Protein AF-A0A956KTR1-F1 (afdb_monomer_lite)

Sequence (443 aa):
DELGVARHTLLETFNPSLDALALARARLGLSKSMTEALTGGQGFSTLDSWDGKNAAALTSIALVLETSGHSFEELEVILRASFVGAGLSMSCAAFPDDCDLQLASITGLTDAHLERWHRFVRLQRALGLGVHELDVALRTLAPTPGSLDDAFLQRLGAARVIGERLKLDDLGLYELWSDIDVVTPPEDPQAPSRYASAFLRRALLPDPEASNFALDQGGELSDTALPMTDDSRLSVAKAALGASSGELSLLVEWLSTLGMAADTTTTLAILSAARRRISLARALGISLASLRRLISVTRLDPFHDAASIVDMAGLQRTLDFLDAARLVLDSGFSVEALDYILFHESPDIAGIELDAEASRELLARLDGQLAGLFERYAVAPDPTGARLRDALAEYLPPTSPADPAVDVARLDALMAIIAGTSSADDAAQNGMIATELGAFLTD

Foldseek 3Di:
DVVPDQPLRVCCVPPVPDDLLVSLCSLLVHDPVLQCLLAVHPPRDLCVLQVNDWLVNQFFQVSVCVRNVDDPLRVQLLLPQCLQNPPKDKDADDDPDDGDRRRIGIPPDGRVSSSSSVSLVSSCVSRVDASVLSSLLQCQQPQDRNHRHSQSSSRVSLLVVLCVLLVHDSQLSSLLRDFQFQDQRSSDNPDGGLLCVQQVDCVQPVHSCPAQQHADPVRKGPFWFAACLPPRNVSSLCRSLVHDSVLSVVLLVVVVVVVDNNHGTDISLSSSSSSSLSSNCVSLPHDSVQSVLLCVLLVQDLGHSDPHRDGPVSSVSVVSSSVSSCCCVVVPDRSQLSCCVPVVPDDPDPPSDDDPVVVVVVVVVVVVVVVVVCVLPPPDDPVPCVSVLVVLVVVFDDPCPPDVVVVVVLSVQLSCLVVVNHPDDPVVSVVSCCVRVVVVVPD

Structure (mmCIF, N/CA/C/O backbone):
data_AF-A0A956KTR1-F1
#
_entry.id   AF-A0A956KTR1-F1
#
loop_
_atom_site.group_PDB
_atom_site.id
_atom_site.type_symbol
_atom_site.label_atom_id
_atom_site.label_alt_id
_atom_site.label_comp_id
_atom_site.label_asym_id
_atom_site.label_entity_id
_atom_site.label_seq_id
_atom_site.pdbx_PDB_ins_code
_atom_site.Cartn_x
_atom_site.Cartn_y
_atom_site.Cartn_z
_atom_site.occupancy
_atom_site.B_iso_or_equiv
_atom_site.auth_seq_id
_atom_site.auth_comp_id
_atom_site.auth_asym_id
_atom_site.auth_atom_id
_atom_site.pdbx_PDB_model_num
ATOM 1 N N . ASP A 1 1 ? -21.913 -17.797 -10.104 1.00 50.53 1 ASP A N 1
ATOM 2 C CA . ASP A 1 1 ? -20.727 -18.677 -10.140 1.00 50.53 1 ASP A CA 1
ATOM 3 C C . ASP A 1 1 ? -20.702 -19.696 -11.279 1.00 50.53 1 ASP A C 1
ATOM 5 O O . ASP A 1 1 ? -19.639 -20.223 -11.564 1.00 50.53 1 ASP A O 1
ATOM 9 N N . GLU A 1 2 ? -21.795 -19.918 -12.021 1.00 48.16 2 GLU A N 1
ATOM 10 C CA . GLU A 1 2 ? -21.860 -20.951 -13.081 1.00 48.16 2 GLU A CA 1
ATOM 11 C C . GLU A 1 2 ? -21.016 -20.684 -14.349 1.00 48.16 2 GLU A C 1
ATOM 13 O O . GLU A 1 2 ? -20.840 -21.585 -15.162 1.00 48.16 2 GLU A O 1
ATOM 18 N N . LEU A 1 3 ? -20.466 -19.476 -14.527 1.00 65.56 3 LEU A N 1
ATOM 19 C CA . LEU A 1 3 ? -19.659 -19.100 -15.702 1.00 65.56 3 LEU A CA 1
ATOM 20 C C . LEU A 1 3 ? -18.148 -19.013 -15.418 1.00 65.56 3 LEU A C 1
ATOM 22 O O . LEU A 1 3 ? -17.386 -18.705 -16.327 1.00 65.56 3 LEU A O 1
ATOM 26 N N . GLY A 1 4 ? -17.706 -19.220 -14.170 1.00 75.38 4 GLY A N 1
ATOM 27 C CA . GLY A 1 4 ? -16.292 -19.081 -13.782 1.00 75.38 4 GLY A CA 1
ATOM 28 C C . GLY A 1 4 ? -15.719 -17.656 -13.877 1.00 75.38 4 GLY A C 1
ATOM 29 O O . GLY A 1 4 ? -14.529 -17.464 -13.653 1.00 75.38 4 GLY A O 1
ATOM 30 N N . VAL A 1 5 ? -16.548 -16.656 -14.195 1.00 79.19 5 VAL A N 1
ATOM 31 C CA . VAL A 1 5 ? -16.167 -15.240 -14.295 1.00 79.19 5 VAL A CA 1
ATOM 32 C C . VAL A 1 5 ? -16.901 -14.448 -13.216 1.00 79.19 5 VAL A C 1
ATOM 34 O O . VAL A 1 5 ? -18.121 -14.575 -13.064 1.00 79.19 5 VAL A O 1
ATOM 37 N N . ALA A 1 6 ? -16.166 -13.625 -12.467 1.00 81.81 6 ALA A N 1
ATOM 38 C CA . ALA A 1 6 ? -16.739 -12.792 -11.420 1.00 81.81 6 ALA A CA 1
ATOM 39 C C . ALA A 1 6 ? -17.675 -11.719 -12.004 1.00 81.81 6 ALA A C 1
ATOM 41 O O . ALA A 1 6 ? -17.462 -11.179 -13.092 1.00 81.81 6 ALA A O 1
ATOM 42 N N . ARG A 1 7 ? -18.729 -11.371 -11.255 1.00 83.12 7 ARG A N 1
ATOM 43 C CA . ARG A 1 7 ? -19.746 -10.407 -11.706 1.00 83.12 7 ARG A CA 1
ATOM 44 C C . ARG A 1 7 ? -19.150 -9.042 -12.059 1.00 83.12 7 ARG A C 1
ATOM 46 O O . ARG A 1 7 ? -19.586 -8.438 -13.034 1.00 83.12 7 ARG A O 1
ATOM 53 N N . HIS A 1 8 ? -18.195 -8.549 -11.273 1.00 82.19 8 HIS A N 1
ATOM 54 C CA . HIS A 1 8 ? -17.567 -7.253 -11.530 1.00 82.19 8 HIS A CA 1
ATOM 55 C C . HIS A 1 8 ? -16.786 -7.254 -12.856 1.00 82.19 8 HIS A C 1
ATOM 57 O O . HIS A 1 8 ? -16.893 -6.292 -13.605 1.00 82.19 8 HIS A O 1
ATOM 63 N N . THR A 1 9 ? -16.123 -8.361 -13.209 1.00 82.06 9 THR A N 1
ATOM 64 C CA . THR A 1 9 ? -15.400 -8.514 -14.482 1.00 82.06 9 THR A CA 1
ATOM 65 C C . THR A 1 9 ? -16.342 -8.406 -15.680 1.00 82.06 9 THR A C 1
ATOM 67 O O . THR A 1 9 ? -16.041 -7.726 -16.660 1.00 82.06 9 THR A O 1
ATOM 70 N N . LEU A 1 10 ? -17.522 -9.034 -15.598 1.00 84.44 10 LEU A N 1
ATOM 71 C CA . LEU A 1 10 ? -18.550 -8.911 -16.637 1.00 84.44 10 LEU A CA 1
ATOM 72 C C . LEU A 1 10 ? -19.055 -7.468 -16.751 1.00 84.44 10 LEU A C 1
ATOM 74 O O . LEU A 1 10 ? -19.231 -6.957 -17.853 1.00 84.44 10 LEU A O 1
ATOM 78 N N . LEU A 1 11 ? -19.280 -6.808 -15.616 1.00 85.56 11 LEU A N 1
ATOM 79 C CA . LEU A 1 11 ? -19.754 -5.429 -15.587 1.00 85.56 11 LEU A CA 1
ATOM 80 C C . LEU A 1 11 ? -18.746 -4.455 -16.209 1.00 85.56 11 LEU A C 1
ATOM 82 O O . LEU A 1 11 ? -19.150 -3.627 -17.016 1.00 85.56 11 LEU A O 1
ATOM 86 N N . GLU A 1 12 ? -17.459 -4.591 -15.897 1.00 82.38 12 GLU A N 1
ATOM 87 C CA . GLU A 1 12 ? -16.389 -3.776 -16.487 1.00 82.38 12 GLU A CA 1
ATOM 88 C C . GLU A 1 12 ? -16.256 -4.012 -17.994 1.00 82.38 12 GLU A C 1
ATOM 90 O O . GLU A 1 12 ? -16.127 -3.062 -18.762 1.00 82.38 12 GLU A O 1
ATOM 95 N N . THR A 1 13 ? -16.347 -5.273 -18.428 1.00 84.56 13 THR A N 1
ATOM 96 C CA . THR A 1 13 ? -16.170 -5.644 -19.841 1.00 84.56 13 THR A CA 1
ATOM 97 C C . THR A 1 13 ? -17.330 -5.163 -20.715 1.00 84.56 13 THR A C 1
ATOM 99 O O . THR A 1 13 ? -17.118 -4.681 -21.825 1.00 84.56 13 THR A O 1
ATOM 102 N N . PHE A 1 14 ? -18.571 -5.309 -20.240 1.00 86.25 14 PHE A N 1
ATOM 103 C CA . PHE A 1 14 ? -19.767 -5.049 -21.048 1.00 86.25 14 PHE A CA 1
ATOM 104 C C . PHE A 1 14 ? -20.418 -3.690 -20.782 1.00 86.25 14 PHE A C 1
ATOM 106 O O . PHE A 1 14 ? -21.302 -3.287 -21.538 1.00 86.25 14 PHE A O 1
ATOM 113 N N . ASN A 1 15 ? -20.021 -2.984 -19.721 1.00 83.94 15 ASN A N 1
ATOM 114 C CA . ASN A 1 15 ? -20.575 -1.680 -19.383 1.00 83.94 15 ASN A CA 1
ATOM 115 C C . ASN A 1 15 ? -19.502 -0.727 -18.824 1.00 83.94 15 ASN A C 1
ATOM 117 O O . ASN A 1 15 ? -19.490 -0.435 -17.627 1.00 83.94 15 ASN A O 1
ATOM 121 N N . PRO A 1 16 ? -18.618 -0.192 -19.681 1.00 72.50 16 PRO A N 1
ATOM 122 C CA . PRO A 1 16 ? -17.568 0.730 -19.250 1.00 72.50 16 PRO A CA 1
ATOM 123 C C . PRO A 1 16 ? -18.109 2.064 -18.703 1.00 72.50 16 PRO A C 1
ATOM 125 O O . PRO A 1 16 ? -17.370 2.800 -18.059 1.00 72.50 16 PRO A O 1
ATOM 128 N N . SER A 1 17 ? -19.389 2.386 -18.929 1.00 79.75 17 SER A N 1
ATOM 129 C CA . SER A 1 17 ? -20.066 3.570 -18.380 1.00 79.75 17 SER A CA 1
ATOM 130 C C . SER A 1 17 ? -20.896 3.273 -17.125 1.00 79.75 17 SER A C 1
ATOM 132 O O . SER A 1 17 ? -21.753 4.076 -16.746 1.00 79.75 17 SER A O 1
ATOM 134 N N . LEU A 1 18 ? -20.680 2.120 -16.480 1.00 82.94 18 LEU A N 1
ATOM 135 C CA . LEU A 1 18 ? -21.372 1.773 -15.245 1.00 82.94 18 LEU A CA 1
ATOM 136 C C . LEU A 1 18 ? -21.064 2.789 -14.137 1.00 82.94 18 LEU A C 1
ATOM 138 O O . LEU A 1 18 ? -19.936 3.245 -13.972 1.00 82.94 18 LEU A O 1
ATOM 142 N N . ASP A 1 19 ? -22.082 3.078 -13.330 1.00 88.69 19 ASP A N 1
ATOM 143 C CA . ASP A 1 19 ? -21.934 3.824 -12.087 1.00 88.69 19 ASP A CA 1
ATOM 144 C C . ASP A 1 19 ? -20.843 3.215 -11.178 1.00 88.69 19 ASP A C 1
ATOM 146 O O . ASP A 1 19 ? -20.812 2.003 -10.932 1.00 88.69 19 ASP A O 1
ATOM 150 N N . ALA A 1 20 ? -19.957 4.070 -10.660 1.00 87.94 20 ALA A N 1
ATOM 151 C CA . ALA A 1 20 ? -18.790 3.654 -9.886 1.00 87.94 20 ALA A CA 1
ATOM 152 C C . ALA A 1 20 ? -19.181 2.934 -8.586 1.00 87.94 20 ALA A C 1
ATOM 154 O O . ALA A 1 20 ? -18.545 1.949 -8.203 1.00 87.94 20 ALA A O 1
ATOM 155 N N . LEU A 1 21 ? -20.266 3.366 -7.933 1.00 89.44 21 LEU A N 1
ATOM 156 C CA . LEU A 1 21 ? -20.776 2.710 -6.731 1.00 89.44 21 LEU A CA 1
ATOM 157 C C . LEU A 1 21 ? -21.378 1.336 -7.056 1.00 89.44 21 LEU A C 1
ATOM 159 O O . LEU A 1 21 ? -21.174 0.375 -6.311 1.00 89.44 21 LEU A O 1
ATOM 163 N N . ALA A 1 22 ? -22.071 1.195 -8.189 1.00 90.81 22 ALA A N 1
ATOM 164 C CA . ALA A 1 22 ? -22.556 -0.100 -8.659 1.00 90.81 22 ALA A CA 1
ATOM 165 C C . ALA A 1 22 ? -21.410 -1.088 -8.942 1.00 90.81 22 ALA A C 1
ATOM 167 O O . ALA A 1 22 ? -21.538 -2.270 -8.597 1.00 90.81 22 ALA A O 1
ATOM 168 N N . LEU A 1 23 ? -20.298 -0.614 -9.516 1.00 90.88 23 LEU A N 1
ATOM 169 C CA . LEU A 1 23 ? -19.098 -1.425 -9.723 1.00 90.88 23 LEU A CA 1
ATOM 170 C C . LEU A 1 23 ? -18.458 -1.831 -8.391 1.00 90.88 23 LEU A C 1
ATOM 172 O O . LEU A 1 23 ? -18.210 -3.015 -8.161 1.00 90.88 23 LEU A O 1
ATOM 176 N N . ALA A 1 24 ? -18.259 -0.872 -7.486 1.00 92.75 24 ALA A N 1
ATOM 177 C CA . ALA A 1 24 ? -17.714 -1.107 -6.152 1.00 92.75 24 ALA A CA 1
ATOM 178 C C . ALA A 1 24 ? -18.519 -2.159 -5.387 1.00 92.75 24 ALA A C 1
ATOM 180 O O . ALA A 1 24 ? -17.974 -3.118 -4.847 1.00 92.75 24 ALA A O 1
ATOM 181 N N . ARG A 1 25 ? -19.846 -2.040 -5.431 1.00 93.12 25 ARG A N 1
ATOM 182 C CA . ARG A 1 25 ? -20.766 -2.993 -4.821 1.00 93.12 25 ARG A CA 1
ATOM 183 C C . ARG A 1 25 ? -20.597 -4.406 -5.383 1.00 93.12 25 ARG A C 1
ATOM 185 O O . ARG A 1 25 ? -20.650 -5.371 -4.627 1.00 93.12 25 ARG A O 1
ATOM 192 N N . ALA A 1 26 ? -20.393 -4.538 -6.695 1.00 92.19 26 ALA A N 1
ATOM 193 C CA . ALA A 1 26 ? -20.146 -5.832 -7.325 1.00 92.19 26 ALA A CA 1
ATOM 194 C C . ALA A 1 26 ? -18.776 -6.420 -6.952 1.00 92.19 26 ALA A C 1
ATOM 196 O O . ALA A 1 26 ? -18.698 -7.626 -6.732 1.00 92.19 26 ALA A O 1
ATOM 197 N N . ARG A 1 27 ? -17.730 -5.587 -6.852 1.00 92.81 27 ARG A N 1
ATOM 198 C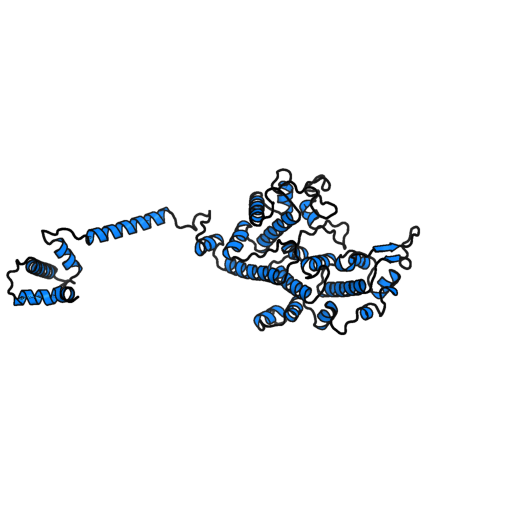 CA . ARG A 1 27 ? -16.391 -5.994 -6.391 1.00 92.81 27 ARG A CA 1
ATOM 199 C C . ARG A 1 27 ? -16.413 -6.459 -4.930 1.00 92.81 27 ARG A C 1
ATOM 201 O O . ARG A 1 27 ? -15.786 -7.451 -4.597 1.00 92.81 27 ARG A O 1
ATOM 208 N N . LEU A 1 28 ? -17.194 -5.792 -4.081 1.00 94.88 28 LEU A N 1
ATOM 209 C CA . LEU A 1 28 ? -17.316 -6.101 -2.651 1.00 94.88 28 LEU A CA 1
ATOM 210 C C . LEU A 1 28 ? -18.368 -7.173 -2.318 1.00 94.88 28 LEU A C 1
ATOM 212 O O . LEU A 1 28 ? -18.549 -7.496 -1.149 1.00 94.88 28 LEU A O 1
ATOM 216 N N . GLY A 1 29 ? -19.107 -7.690 -3.304 1.00 93.69 29 GLY A N 1
ATOM 217 C CA . GLY A 1 29 ? -20.170 -8.675 -3.063 1.00 93.69 29 GLY A CA 1
ATOM 218 C C . GLY A 1 29 ? -21.366 -8.143 -2.257 1.00 93.69 29 GLY A C 1
ATOM 219 O O . GLY A 1 29 ? -22.126 -8.922 -1.688 1.00 93.69 29 GLY A O 1
ATOM 220 N N . LEU A 1 30 ? -21.564 -6.823 -2.203 1.00 94.62 30 LEU A N 1
ATOM 221 C CA . LEU A 1 30 ? -22.608 -6.195 -1.390 1.00 94.62 30 LEU A CA 1
ATOM 222 C C . LEU A 1 30 ? -23.962 -6.149 -2.129 1.00 94.62 30 LEU A C 1
ATOM 224 O O . LEU A 1 30 ? -24.041 -6.029 -3.355 1.00 94.62 30 LEU A O 1
ATOM 228 N N . SER A 1 31 ? -25.070 -6.216 -1.388 1.00 92.06 31 SER A N 1
ATOM 229 C CA . SER A 1 31 ? -26.407 -5.954 -1.941 1.00 92.06 31 SER A CA 1
ATOM 230 C C . SER A 1 31 ? -26.690 -4.448 -1.995 1.00 92.06 31 SER A C 1
ATOM 232 O O . SER A 1 31 ? -26.044 -3.661 -1.305 1.00 92.06 31 SER A O 1
ATOM 234 N N . LYS A 1 32 ? -27.674 -4.020 -2.802 1.00 90.12 32 LYS A N 1
ATOM 235 C CA . LYS A 1 32 ? -28.071 -2.600 -2.864 1.00 90.12 32 LYS A CA 1
ATOM 236 C C . LYS A 1 32 ? -28.492 -2.068 -1.491 1.00 90.12 32 LYS A C 1
ATOM 238 O O . LYS A 1 32 ? -28.001 -1.026 -1.079 1.00 90.12 32 LYS A O 1
ATOM 243 N N . SER A 1 33 ? -29.341 -2.819 -0.790 1.00 89.00 33 SER A N 1
ATOM 244 C CA . SER A 1 33 ? -29.817 -2.454 0.544 1.00 89.00 33 SER A CA 1
ATOM 245 C C . SER A 1 33 ? -28.691 -2.415 1.574 1.00 89.00 33 SER A C 1
ATOM 247 O O . SER A 1 33 ? -28.705 -1.566 2.457 1.00 89.00 33 SER A O 1
ATOM 249 N N . MET A 1 34 ? -27.693 -3.299 1.457 1.00 90.75 34 MET A N 1
ATOM 250 C CA . MET A 1 34 ? -26.522 -3.271 2.330 1.00 90.75 34 MET A CA 1
ATOM 251 C C . MET A 1 34 ? -25.689 -2.011 2.095 1.00 90.75 34 MET A C 1
ATOM 253 O O . MET A 1 34 ? -25.319 -1.354 3.056 1.00 90.75 34 MET A O 1
ATOM 257 N N . THR A 1 35 ? -25.438 -1.637 0.837 1.00 91.75 35 THR A N 1
ATOM 258 C CA . THR A 1 35 ? -24.731 -0.388 0.513 1.00 91.75 35 THR A CA 1
ATOM 259 C C . THR A 1 35 ? -25.462 0.832 1.072 1.00 91.75 35 THR A C 1
ATOM 261 O O . THR A 1 35 ? -24.838 1.643 1.740 1.00 91.75 35 THR A O 1
ATOM 264 N N . GLU A 1 36 ? -26.780 0.925 0.884 1.00 89.12 36 GLU A N 1
ATOM 265 C CA . GLU A 1 36 ? -27.584 2.033 1.422 1.00 89.12 36 GLU A CA 1
ATOM 266 C C . GLU A 1 36 ? -27.527 2.094 2.957 1.00 89.12 36 GLU A C 1
ATOM 268 O O . GLU A 1 36 ? -27.365 3.172 3.524 1.00 89.12 36 GLU A O 1
ATOM 273 N N . ALA A 1 37 ? -27.580 0.945 3.637 1.00 88.12 37 ALA A N 1
ATOM 274 C CA . ALA A 1 37 ? -27.423 0.886 5.090 1.00 88.12 37 ALA A CA 1
ATOM 275 C C . ALA A 1 37 ? -26.022 1.312 5.555 1.00 88.12 37 ALA A C 1
ATOM 277 O O . ALA A 1 37 ? -25.872 1.885 6.630 1.00 88.12 37 ALA A O 1
ATOM 278 N N . LEU A 1 38 ? -24.993 1.014 4.760 1.00 91.19 38 LEU A N 1
ATOM 279 C CA . LEU A 1 38 ? -23.609 1.351 5.068 1.00 91.19 38 LEU A CA 1
ATOM 280 C C . LEU A 1 38 ? -23.291 2.818 4.820 1.00 91.19 38 LEU A C 1
ATOM 282 O O . LEU A 1 38 ? -22.459 3.350 5.540 1.00 91.19 38 LEU A O 1
ATOM 286 N N . THR A 1 39 ? -23.907 3.477 3.841 1.00 88.25 39 THR A N 1
ATOM 287 C CA . THR A 1 39 ? -23.553 4.861 3.480 1.00 88.25 39 THR A CA 1
ATOM 288 C C . THR A 1 39 ? -24.524 5.908 4.020 1.00 88.25 39 THR A C 1
ATOM 290 O O . THR A 1 39 ? -24.298 7.102 3.841 1.00 88.25 39 THR A O 1
ATOM 293 N N . GLY A 1 40 ? -25.542 5.482 4.778 1.00 78.44 40 GLY A N 1
ATOM 294 C CA . GLY A 1 40 ? -26.525 6.376 5.400 1.00 78.44 40 GLY A CA 1
ATOM 295 C C . GLY A 1 40 ? -27.633 6.808 4.436 1.00 78.44 40 GLY A C 1
ATOM 296 O O . GLY A 1 40 ? -28.118 7.936 4.497 1.00 78.44 40 GLY A O 1
ATOM 297 N N . GLY A 1 41 ? -28.016 5.925 3.510 1.00 74.56 41 GLY A N 1
ATOM 298 C CA . GLY A 1 41 ? -29.076 6.164 2.536 1.00 74.56 41 GLY A CA 1
ATOM 299 C C . GLY A 1 41 ? -30.433 6.476 3.180 1.00 74.56 41 GLY A C 1
ATOM 300 O O . GLY A 1 41 ? -30.753 6.029 4.283 1.00 74.56 41 GLY A O 1
ATOM 301 N N . GLN A 1 42 ? -31.257 7.239 2.456 1.00 62.56 42 GLN A N 1
ATOM 302 C CA . GLN A 1 42 ? -32.604 7.637 2.882 1.00 62.56 42 GLN A CA 1
ATOM 303 C C . GLN A 1 42 ? -33.438 6.409 3.294 1.00 62.56 42 GLN A C 1
ATOM 305 O O . GLN A 1 42 ? -33.663 5.511 2.485 1.00 62.56 42 GLN A O 1
ATOM 310 N N . GLY A 1 43 ? -33.912 6.385 4.545 1.00 63.97 43 GLY A N 1
ATOM 311 C CA . GLY A 1 43 ? -34.773 5.321 5.079 1.00 63.97 43 GLY A CA 1
ATOM 312 C C . GLY A 1 43 ? -34.084 4.295 5.983 1.00 63.97 43 GLY A C 1
ATOM 313 O O . GLY A 1 43 ? -34.781 3.460 6.553 1.00 63.97 43 GLY A O 1
ATOM 314 N N . PHE A 1 44 ? -32.762 4.364 6.172 1.00 69.81 44 PHE A N 1
ATOM 315 C CA . PHE A 1 44 ? -32.078 3.586 7.207 1.00 69.81 44 PHE A CA 1
ATOM 316 C C . PHE A 1 44 ? -31.917 4.410 8.483 1.00 69.81 44 PHE A C 1
ATOM 318 O O . PHE A 1 44 ? -31.135 5.355 8.539 1.00 69.81 44 PHE A O 1
ATOM 325 N N . SER A 1 45 ? -32.668 4.035 9.518 1.00 71.44 45 SER A N 1
ATOM 326 C CA . SER A 1 45 ? -32.502 4.570 10.865 1.00 71.44 45 SER A CA 1
ATOM 327 C C . SER A 1 45 ? -31.497 3.715 11.630 1.00 71.44 45 SER A C 1
ATOM 329 O O . SER A 1 45 ? -31.667 2.504 11.788 1.00 71.44 45 SER A O 1
ATOM 331 N N . THR A 1 46 ? -30.440 4.345 12.130 1.00 70.50 46 THR A N 1
ATOM 332 C CA . THR A 1 46 ? -29.481 3.698 13.032 1.00 70.50 46 THR A CA 1
ATOM 333 C C . THR A 1 46 ? -30.148 3.302 14.347 1.00 70.50 46 THR A C 1
ATOM 335 O O . THR A 1 46 ? -29.818 2.249 14.883 1.00 70.50 46 THR A O 1
ATOM 338 N N . LEU A 1 47 ? -31.162 4.050 14.804 1.00 77.19 47 LEU A N 1
ATOM 339 C CA . LEU A 1 47 ? -31.959 3.712 15.991 1.00 77.19 47 LEU A CA 1
ATOM 340 C C . LEU A 1 47 ? -32.653 2.353 15.857 1.00 77.19 47 LEU A C 1
ATOM 342 O O . LEU A 1 47 ? -32.690 1.600 16.825 1.00 77.19 47 LEU A O 1
ATOM 346 N N . ASP A 1 48 ? -33.135 1.988 14.666 1.00 79.31 48 ASP A N 1
ATOM 347 C CA . ASP A 1 48 ? -33.792 0.688 14.448 1.00 79.31 48 ASP A CA 1
ATOM 348 C C . ASP A 1 48 ? -32.822 -0.477 14.674 1.00 79.31 48 ASP A C 1
ATOM 350 O O . ASP A 1 48 ? -33.221 -1.587 15.015 1.00 79.31 48 ASP A O 1
ATOM 354 N N . SER A 1 49 ? -31.524 -0.219 14.509 1.00 81.31 49 SER A N 1
ATOM 355 C CA . SER A 1 49 ? -30.474 -1.209 14.735 1.00 81.31 49 SER A CA 1
ATOM 356 C C . SER A 1 49 ? -30.027 -1.316 16.189 1.00 81.31 49 SER A C 1
ATOM 358 O O . SER A 1 49 ? -29.283 -2.232 16.523 1.00 81.31 49 SER A O 1
ATOM 360 N N . TRP A 1 50 ? -30.502 -0.401 17.029 1.00 89.88 50 TRP A N 1
ATOM 361 C CA . TRP A 1 50 ? -30.297 -0.373 18.471 1.00 89.88 50 TRP A CA 1
ATOM 362 C C . TRP A 1 50 ? -31.629 -0.538 19.216 1.00 89.88 50 TRP A C 1
ATOM 364 O O . TRP A 1 50 ? -31.795 -0.021 20.317 1.00 89.88 50 TRP A O 1
ATOM 374 N N . ASP A 1 51 ? -32.602 -1.241 18.617 1.00 89.19 51 ASP A N 1
ATOM 375 C CA . ASP A 1 51 ? -33.923 -1.503 19.215 1.00 89.19 51 ASP A CA 1
ATOM 376 C C . ASP A 1 51 ? -34.639 -0.209 19.668 1.00 89.19 51 ASP A C 1
ATOM 378 O O . ASP A 1 51 ? -35.222 -0.113 20.747 1.00 89.19 51 ASP A O 1
ATOM 382 N N . GLY A 1 52 ? -34.509 0.851 18.864 1.00 89.25 52 GLY A N 1
ATOM 383 C CA . GLY A 1 52 ? -35.061 2.179 19.139 1.00 89.25 52 GLY A CA 1
ATOM 384 C C . GLY A 1 52 ? -34.329 2.976 20.226 1.00 89.25 52 GLY A C 1
ATOM 385 O O . GLY A 1 52 ? -34.760 4.084 20.550 1.00 89.25 52 GLY A O 1
ATOM 386 N N . LYS A 1 53 ? -33.238 2.451 20.798 1.00 91.31 53 LYS A N 1
ATOM 387 C CA . LYS A 1 53 ? -32.473 3.099 21.871 1.00 91.31 53 LYS A CA 1
ATOM 388 C C . LYS A 1 53 ? -31.417 4.043 21.292 1.00 91.31 53 LYS A C 1
ATOM 390 O O . LYS A 1 53 ? -30.660 3.680 20.397 1.00 91.31 53 LYS A O 1
ATOM 395 N N . ASN A 1 54 ? -31.355 5.257 21.831 1.00 92.56 54 ASN A N 1
ATOM 396 C CA . ASN A 1 54 ? -30.284 6.218 21.562 1.00 92.56 54 ASN A CA 1
ATOM 397 C C . ASN A 1 54 ? -29.161 6.089 22.609 1.00 92.56 54 ASN A C 1
ATOM 399 O O . ASN A 1 54 ? -29.287 5.343 23.582 1.00 92.56 54 ASN A O 1
ATOM 403 N N . ALA A 1 55 ? -28.076 6.846 22.455 1.00 92.19 55 ALA A N 1
ATOM 404 C CA . ALA A 1 55 ? -26.938 6.805 23.373 1.00 92.19 55 ALA A CA 1
ATOM 405 C C . ALA A 1 55 ? -27.321 7.159 24.818 1.00 92.19 55 ALA A C 1
ATOM 407 O O . ALA A 1 55 ? -26.787 6.573 25.753 1.00 92.19 55 ALA A O 1
ATOM 408 N N . ALA A 1 56 ? -28.288 8.061 25.015 1.00 92.25 56 ALA A N 1
ATOM 409 C CA . ALA A 1 56 ? -28.774 8.422 26.347 1.00 92.25 56 ALA A CA 1
ATOM 410 C C . ALA A 1 56 ? -29.560 7.288 27.032 1.00 92.25 56 ALA A C 1
ATOM 412 O O . ALA A 1 56 ? -29.603 7.231 28.259 1.00 92.25 56 ALA A O 1
ATOM 413 N N . ALA A 1 57 ? -30.182 6.398 26.255 1.00 92.56 57 ALA A N 1
ATOM 414 C CA . ALA A 1 57 ? -30.872 5.220 26.765 1.00 92.56 57 ALA A CA 1
ATOM 415 C C . ALA A 1 57 ? -29.903 4.071 27.091 1.00 92.56 57 ALA A C 1
ATOM 417 O O . ALA A 1 57 ? -30.215 3.260 27.955 1.00 92.56 57 ALA A O 1
ATOM 418 N N . LEU A 1 58 ? -28.735 4.013 26.443 1.00 92.44 58 LEU A N 1
ATOM 419 C CA . LEU A 1 58 ? -27.693 2.999 26.645 1.00 92.44 58 LEU A CA 1
ATOM 420 C C . LEU A 1 58 ? -26.752 3.368 27.806 1.00 92.44 58 LEU A C 1
ATOM 422 O O . LEU A 1 58 ? -25.566 3.630 27.619 1.00 92.44 58 LEU A O 1
ATOM 426 N N . THR A 1 59 ? -27.297 3.414 29.022 1.00 89.56 59 THR A N 1
ATOM 427 C CA . THR A 1 59 ? -26.593 3.940 30.205 1.00 89.56 59 THR A CA 1
ATOM 428 C C . THR A 1 59 ? -25.556 2.995 30.815 1.00 89.56 59 THR A C 1
ATOM 430 O O . THR A 1 59 ? -24.667 3.467 31.523 1.00 89.56 59 THR A O 1
ATOM 433 N N . SER A 1 60 ? -25.647 1.687 30.553 1.00 92.19 60 SER A N 1
ATOM 434 C CA . SER A 1 60 ? -24.732 0.672 31.086 1.00 92.19 60 SER A CA 1
ATOM 435 C C . SER A 1 60 ? -24.169 -0.236 29.995 1.00 92.19 60 SER A C 1
ATOM 437 O O . SER A 1 60 ? -24.785 -0.433 28.944 1.00 92.19 60 SER A O 1
ATOM 439 N N . ILE A 1 61 ? -23.007 -0.836 30.261 1.00 92.62 61 ILE A N 1
ATOM 440 C CA . ILE A 1 61 ? -22.397 -1.831 29.372 1.00 92.62 61 ILE A CA 1
ATOM 441 C C . ILE A 1 61 ? -23.328 -3.031 29.192 1.00 92.62 61 ILE A C 1
ATOM 443 O O . ILE A 1 61 ? -23.491 -3.500 28.070 1.00 92.62 61 ILE A O 1
ATOM 447 N N . ALA A 1 62 ? -23.993 -3.492 30.253 1.00 92.69 62 ALA A N 1
ATOM 448 C CA . ALA A 1 62 ? -24.949 -4.592 30.150 1.00 92.69 62 ALA A CA 1
ATOM 449 C C . ALA A 1 62 ? -26.050 -4.319 29.109 1.00 92.69 62 ALA A C 1
ATOM 451 O O . ALA A 1 62 ? -26.349 -5.189 28.293 1.00 92.69 62 ALA A O 1
ATOM 452 N N . LEU A 1 63 ? -26.594 -3.098 29.078 1.00 93.44 63 LEU A N 1
ATOM 453 C CA . LEU A 1 63 ? -27.628 -2.724 28.116 1.00 93.44 63 LEU A CA 1
ATOM 454 C C . LEU A 1 63 ? -27.084 -2.595 26.685 1.00 93.44 63 LEU A C 1
ATOM 456 O O . LEU A 1 63 ? -27.783 -2.935 25.728 1.00 93.44 63 LEU A O 1
ATOM 460 N N . VAL A 1 64 ? -25.838 -2.135 26.528 1.00 93.25 64 VAL A N 1
ATOM 461 C CA . VAL A 1 64 ? -25.142 -2.114 25.229 1.00 93.25 64 VAL A CA 1
ATOM 462 C C . VAL A 1 64 ? -24.965 -3.534 24.694 1.00 93.25 64 VAL A C 1
ATOM 464 O O . VAL A 1 64 ? -25.276 -3.782 23.529 1.00 93.25 64 VAL A O 1
ATOM 467 N N . LEU A 1 65 ? -24.512 -4.473 25.527 1.00 93.75 65 LEU A N 1
ATOM 468 C CA . LEU A 1 65 ? -24.326 -5.875 25.141 1.00 93.75 65 LEU A CA 1
ATOM 469 C C . LEU A 1 65 ? -25.659 -6.548 24.800 1.00 93.75 65 LEU A C 1
ATOM 471 O O . LEU A 1 65 ? -25.773 -7.172 23.749 1.00 93.75 65 LEU A O 1
ATOM 475 N N . GLU A 1 66 ? -26.688 -6.357 25.630 1.00 93.69 66 GLU A N 1
ATOM 476 C CA . GLU A 1 66 ? -28.032 -6.893 25.383 1.00 93.69 66 GLU A CA 1
ATOM 477 C C . GLU A 1 66 ? -28.619 -6.367 24.067 1.00 93.69 66 GLU A C 1
ATOM 479 O O . GLU A 1 66 ? -29.168 -7.131 23.276 1.00 93.69 66 GLU A O 1
ATOM 484 N N . THR A 1 67 ? -28.468 -5.066 23.805 1.00 92.75 67 THR A N 1
ATOM 485 C CA . THR A 1 67 ? -29.047 -4.427 22.616 1.00 92.75 67 THR A CA 1
ATOM 486 C C . THR A 1 67 ? -28.265 -4.753 21.341 1.00 92.75 67 THR A C 1
ATOM 488 O O . THR A 1 67 ? -28.864 -4.940 20.285 1.00 92.75 67 THR A O 1
ATOM 491 N N . SER A 1 68 ? -26.933 -4.825 21.415 1.00 90.56 68 SER A N 1
ATOM 492 C CA . SER A 1 68 ? -26.080 -5.099 20.248 1.00 90.56 68 SER A CA 1
ATOM 493 C C . SER A 1 68 ? -25.915 -6.588 19.935 1.00 90.56 68 SER A C 1
ATOM 495 O O . SER A 1 68 ? -25.578 -6.946 18.804 1.00 90.56 68 SER A O 1
ATOM 497 N N . GLY A 1 69 ? -26.141 -7.457 20.925 1.00 91.12 69 GLY A N 1
ATOM 498 C CA . GLY A 1 69 ? -25.894 -8.893 20.832 1.00 91.12 69 GLY A CA 1
ATOM 499 C C . GLY A 1 69 ? -24.410 -9.276 20.829 1.00 91.12 69 GLY A C 1
ATOM 500 O O . GLY A 1 69 ? -24.092 -10.400 20.447 1.00 91.12 69 GLY A O 1
ATOM 501 N N . HIS A 1 70 ? -23.513 -8.360 21.208 1.00 92.50 70 HIS A N 1
ATOM 502 C CA . HIS A 1 70 ? -22.077 -8.622 21.311 1.00 92.50 70 HIS A CA 1
ATOM 503 C C . HIS A 1 70 ? -21.691 -9.253 22.649 1.00 92.50 70 HIS A C 1
ATOM 505 O O . HIS A 1 70 ? -22.363 -9.059 23.665 1.00 92.50 70 HIS A O 1
ATOM 511 N N . SER A 1 71 ? -20.572 -9.979 22.663 1.00 93.00 71 SER A N 1
ATOM 512 C CA . SER A 1 71 ? -19.903 -10.343 23.916 1.00 93.00 71 SER A CA 1
ATOM 513 C C . SER A 1 71 ? -19.130 -9.149 24.495 1.00 93.00 71 SER A C 1
ATOM 515 O O . SER A 1 71 ? -18.852 -8.168 23.803 1.00 93.00 71 SER A O 1
ATOM 517 N N . PHE A 1 72 ? -18.756 -9.225 25.776 1.00 90.88 72 PHE A N 1
ATOM 518 C CA . PHE A 1 72 ? -17.907 -8.200 26.393 1.00 90.88 72 PHE A CA 1
ATOM 519 C C . PHE A 1 72 ? -16.531 -8.107 25.712 1.00 90.88 72 PHE A C 1
ATOM 521 O O . PHE A 1 72 ? -16.037 -7.011 25.471 1.00 90.88 72 PHE A O 1
ATOM 528 N N . GLU A 1 73 ? -15.950 -9.245 25.328 1.00 90.38 73 GLU A N 1
ATOM 529 C CA . GLU A 1 73 ? -14.679 -9.302 24.596 1.00 90.38 73 GLU A CA 1
ATOM 530 C C . GLU A 1 73 ? -14.798 -8.633 23.217 1.00 90.38 73 GLU A C 1
ATOM 532 O O . GLU A 1 73 ? -13.954 -7.822 22.845 1.00 90.38 73 GLU A O 1
ATOM 537 N N . GLU A 1 74 ? -15.881 -8.897 22.477 1.00 92.75 74 GLU A N 1
ATOM 538 C CA . GLU A 1 74 ? -16.143 -8.241 21.190 1.00 92.75 74 GLU A CA 1
ATOM 539 C C . GLU A 1 74 ? -16.323 -6.726 21.343 1.00 92.75 74 GLU A C 1
ATOM 541 O O . GLU A 1 74 ? -15.798 -5.958 20.536 1.00 92.75 74 GLU A O 1
ATOM 546 N N . LEU A 1 75 ? -17.039 -6.289 22.386 1.00 93.56 75 LEU A N 1
ATOM 547 C CA . LEU A 1 75 ? -17.210 -4.875 22.723 1.00 93.56 75 LEU A CA 1
ATOM 548 C C . LEU A 1 75 ? -15.852 -4.205 22.961 1.00 93.56 75 LEU A C 1
ATOM 550 O O . LEU A 1 75 ? -15.611 -3.136 22.401 1.00 93.56 75 LEU A O 1
ATOM 554 N N . GLU A 1 76 ? -14.962 -4.820 23.744 1.00 91.31 76 GLU A N 1
ATOM 555 C CA . GLU A 1 76 ? -13.622 -4.275 23.981 1.00 91.31 76 GLU A CA 1
ATOM 556 C C . GLU A 1 76 ? -12.818 -4.137 22.686 1.00 91.31 76 GLU A C 1
ATOM 558 O O . GLU A 1 76 ? -12.206 -3.096 22.447 1.00 91.31 76 GLU A O 1
ATOM 563 N N . VAL A 1 77 ? -12.831 -5.167 21.836 1.00 94.00 77 VAL A N 1
ATOM 564 C CA . VAL A 1 77 ? -12.112 -5.158 20.555 1.00 94.00 77 VAL A CA 1
ATOM 565 C C . VAL A 1 77 ? -12.648 -4.054 19.641 1.00 94.00 77 VAL A C 1
ATOM 567 O O . VAL A 1 77 ? -11.870 -3.266 19.104 1.00 94.00 77 VAL A O 1
ATOM 570 N N . ILE A 1 78 ? -13.971 -3.946 19.495 1.00 94.75 78 ILE A N 1
ATOM 571 C CA . ILE A 1 78 ? -14.604 -2.924 18.649 1.00 94.75 78 ILE A CA 1
ATOM 572 C C . ILE A 1 78 ? -14.316 -1.514 19.183 1.00 94.75 78 ILE A C 1
ATOM 574 O O . ILE A 1 78 ? -14.016 -0.614 18.401 1.00 94.75 78 ILE A O 1
ATOM 578 N N . LEU A 1 79 ? -14.352 -1.311 20.503 1.00 93.62 79 LEU A N 1
ATOM 579 C CA . LEU A 1 79 ? -14.033 -0.022 21.125 1.00 93.62 79 LEU A CA 1
ATOM 580 C C . LEU A 1 79 ? -12.556 0.374 21.007 1.00 93.62 79 LEU A C 1
ATOM 582 O O . LEU A 1 79 ? -12.237 1.546 21.179 1.00 93.62 79 LEU A O 1
ATOM 586 N N . ARG A 1 80 ? -11.646 -0.559 20.712 1.00 92.44 80 ARG A N 1
ATOM 587 C CA . ARG A 1 80 ? -10.241 -0.235 20.419 1.00 92.44 80 ARG A CA 1
ATOM 588 C C . ARG A 1 80 ? -10.023 0.195 18.965 1.00 92.44 80 ARG A C 1
ATOM 590 O O . ARG A 1 80 ? -9.016 0.841 18.688 1.00 92.44 80 ARG A O 1
ATOM 597 N N . ALA A 1 81 ? -10.950 -0.103 18.050 1.00 93.50 81 ALA A N 1
ATOM 598 C CA . ALA A 1 81 ? -10.875 0.388 16.676 1.00 93.50 81 ALA A CA 1
ATOM 599 C C . ALA A 1 81 ? -11.044 1.910 16.643 1.00 93.50 81 ALA A C 1
ATOM 601 O O . ALA A 1 81 ? -12.033 2.446 17.143 1.00 93.50 81 ALA A O 1
ATOM 602 N N . SER A 1 82 ? -10.117 2.615 15.999 1.00 91.69 82 SER A N 1
ATOM 603 C CA . SER A 1 82 ? -10.117 4.077 15.916 1.00 91.69 82 SER A CA 1
ATOM 604 C C . SER A 1 82 ? -11.413 4.638 15.317 1.00 91.69 82 SER A C 1
ATOM 606 O O . SER A 1 82 ? -11.925 5.653 15.787 1.00 91.69 82 SER A O 1
ATOM 608 N N . PHE A 1 83 ? -11.995 3.954 14.327 1.00 93.50 83 PHE A N 1
ATOM 609 C CA . PHE A 1 83 ? -13.233 4.372 13.675 1.00 93.50 83 PHE A CA 1
ATOM 610 C C . PHE A 1 83 ? -14.429 4.428 14.633 1.00 93.50 83 PHE A C 1
ATOM 612 O O . PHE A 1 83 ? -15.239 5.356 14.558 1.00 93.50 83 PHE A O 1
ATOM 619 N N . VAL A 1 84 ? -14.549 3.441 15.526 1.00 93.69 84 VAL A N 1
ATOM 620 C CA . VAL A 1 84 ? -15.687 3.317 16.448 1.00 93.69 84 VAL A CA 1
ATOM 621 C C . VAL A 1 84 ? -15.381 3.965 17.793 1.00 93.69 84 VAL A C 1
ATOM 623 O O . VAL A 1 84 ? -16.220 4.680 18.329 1.00 93.69 84 VAL A O 1
ATOM 626 N N . GLY A 1 85 ? -14.190 3.720 18.330 1.00 92.19 85 GLY A N 1
ATOM 627 C CA . GLY A 1 85 ? -13.800 4.009 19.703 1.00 92.19 85 GLY A CA 1
ATOM 628 C C . GLY A 1 85 ? -13.154 5.362 19.960 1.00 92.19 85 GLY A C 1
ATOM 629 O O . GLY A 1 85 ? -12.932 5.705 21.118 1.00 92.19 85 GLY A O 1
ATOM 630 N N . ALA A 1 86 ? -12.825 6.144 18.926 1.00 91.88 86 ALA A N 1
ATOM 631 C CA . ALA A 1 86 ? -12.136 7.419 19.123 1.00 91.88 86 ALA A CA 1
ATOM 632 C C . ALA A 1 86 ? -12.914 8.354 20.067 1.00 91.88 86 ALA A C 1
ATOM 634 O O . ALA A 1 86 ? -14.013 8.804 19.748 1.00 91.88 86 ALA A O 1
ATOM 635 N N . GLY A 1 87 ? -12.304 8.677 21.213 1.00 91.19 87 GLY A N 1
ATOM 636 C CA . GLY A 1 87 ? -12.898 9.525 22.251 1.00 91.19 87 GLY A CA 1
ATOM 637 C C . GLY A 1 87 ? -13.805 8.792 23.246 1.00 91.19 87 GLY A C 1
ATOM 638 O O . GLY A 1 87 ? -14.342 9.440 24.144 1.00 91.19 87 GLY A O 1
ATOM 639 N N . LEU A 1 88 ? -13.959 7.471 23.120 1.00 92.25 88 LEU A N 1
ATOM 640 C CA . LEU A 1 88 ? -14.681 6.636 24.073 1.00 92.25 88 LEU A CA 1
ATOM 641 C C . LEU A 1 88 ? -13.736 6.085 25.139 1.00 92.25 88 LEU A C 1
ATOM 643 O O . LEU A 1 88 ? -12.582 5.752 24.872 1.00 92.25 88 LEU A O 1
ATOM 647 N N . SER A 1 89 ? -14.245 5.948 26.359 1.00 89.56 89 SER A N 1
ATOM 648 C CA . SER A 1 89 ? -13.552 5.226 27.422 1.00 89.56 89 SER A CA 1
ATOM 649 C C . SER A 1 89 ? -14.534 4.416 28.254 1.00 89.56 89 SER A C 1
ATOM 651 O O . SER A 1 89 ? -15.634 4.865 28.579 1.00 89.56 89 SER A O 1
ATOM 653 N N . MET A 1 90 ? -14.141 3.194 28.598 1.00 87.56 90 MET A N 1
ATOM 654 C CA . MET A 1 90 ? -14.907 2.374 29.527 1.00 87.56 90 MET A CA 1
ATOM 655 C C . MET A 1 90 ? -14.589 2.803 30.954 1.00 87.56 90 MET A C 1
ATOM 657 O O . MET A 1 90 ? -13.430 2.839 31.364 1.00 87.56 90 MET A O 1
ATOM 661 N N . SER A 1 91 ? -15.630 3.122 31.714 1.00 82.19 91 SER A N 1
ATOM 662 C CA . SER A 1 91 ? -15.530 3.480 33.123 1.00 82.19 91 SER A CA 1
ATOM 663 C C . SER A 1 91 ? -16.323 2.483 33.951 1.00 82.19 91 SER A C 1
ATOM 665 O O . SER A 1 91 ? -17.524 2.318 33.744 1.00 82.19 91 SER A O 1
ATOM 667 N N . CYS A 1 92 ? -15.663 1.858 34.919 1.00 75.12 92 CYS A N 1
ATOM 668 C CA . CYS A 1 92 ? -16.340 1.121 35.978 1.00 75.12 92 CYS A CA 1
ATOM 669 C C . CYS A 1 92 ? -16.465 2.048 37.186 1.00 75.12 92 CYS A C 1
ATOM 671 O O . CYS A 1 92 ? -15.469 2.639 37.612 1.00 75.12 92 CYS A O 1
ATOM 673 N N . ALA A 1 93 ? -17.672 2.205 37.734 1.00 63.00 93 ALA A N 1
ATOM 674 C CA . ALA A 1 93 ? -17.814 2.853 39.032 1.00 63.00 93 ALA A CA 1
ATOM 675 C C . ALA A 1 93 ? -16.997 2.052 40.064 1.00 63.00 93 ALA A C 1
ATOM 677 O O . ALA A 1 93 ? -17.109 0.831 40.126 1.00 63.00 93 ALA A O 1
ATOM 678 N N . ALA A 1 94 ? -16.130 2.729 40.820 1.00 54.81 94 ALA A N 1
ATOM 679 C CA . ALA A 1 94 ? -15.167 2.090 41.713 1.00 54.81 94 ALA A CA 1
ATOM 680 C C . ALA A 1 94 ? -15.847 1.143 42.721 1.00 54.81 94 ALA A C 1
ATOM 682 O O . ALA A 1 94 ? -16.552 1.608 43.615 1.00 54.81 94 ALA A O 1
ATOM 683 N N . PHE A 1 95 ? -15.581 -0.161 42.609 1.00 54.34 95 PHE A N 1
ATOM 684 C CA . PHE A 1 95 ? -15.902 -1.174 43.616 1.00 54.34 95 PHE A CA 1
ATOM 685 C C . PHE A 1 95 ? -14.793 -2.235 43.698 1.00 54.34 95 PHE A C 1
ATOM 687 O O . PHE A 1 95 ? -14.047 -2.406 42.731 1.00 54.34 95 PHE A O 1
ATOM 694 N N . PRO A 1 96 ? -14.632 -2.894 44.864 1.00 55.25 96 PRO A N 1
ATOM 695 C CA . PRO A 1 96 ? -13.576 -3.864 45.083 1.00 55.25 96 PRO A CA 1
ATOM 696 C C . PRO A 1 96 ? -13.957 -5.198 44.424 1.00 55.25 96 PRO A C 1
ATOM 698 O O . PRO A 1 96 ? -15.043 -5.724 44.641 1.00 55.25 96 PRO A O 1
ATOM 701 N N . ASP A 1 97 ? -13.031 -5.718 43.632 1.00 56.97 97 ASP A N 1
ATOM 702 C CA . ASP A 1 97 ? -12.885 -7.117 43.218 1.00 56.97 97 ASP A CA 1
ATOM 703 C C . ASP A 1 97 ? -13.848 -7.737 42.182 1.00 56.97 97 ASP A C 1
ATOM 705 O O . ASP A 1 97 ? -13.435 -8.720 41.578 1.00 56.97 97 ASP A O 1
ATOM 709 N N . ASP A 1 98 ? -15.006 -7.151 41.839 1.00 60.38 98 ASP A N 1
ATOM 710 C CA . ASP A 1 98 ? -15.862 -7.654 40.740 1.00 60.38 98 ASP A CA 1
ATOM 711 C C . ASP A 1 98 ? -16.372 -6.529 39.811 1.00 60.38 98 ASP A C 1
ATOM 713 O O . ASP A 1 98 ? -16.959 -5.539 40.252 1.00 60.38 98 ASP A O 1
ATOM 717 N N . CYS A 1 99 ? -16.166 -6.674 38.495 1.00 69.06 99 CYS A N 1
ATOM 718 C CA . CYS A 1 99 ? -16.667 -5.735 37.484 1.00 69.06 99 CYS A CA 1
ATOM 719 C C . CYS A 1 99 ? -18.162 -5.988 37.207 1.00 69.06 99 CYS A C 1
ATOM 721 O O . CYS A 1 99 ? -18.516 -6.858 36.411 1.00 69.06 99 CYS A O 1
ATOM 723 N N . ASP A 1 100 ? -19.051 -5.234 37.863 1.00 84.25 100 ASP A N 1
ATOM 724 C CA . ASP A 1 100 ? -20.491 -5.265 37.575 1.00 84.25 100 ASP A CA 1
ATOM 725 C C . ASP A 1 100 ? -20.819 -4.450 36.309 1.00 84.25 100 ASP A C 1
ATOM 727 O O . ASP A 1 100 ? -20.800 -3.215 36.307 1.00 84.25 100 ASP A O 1
ATOM 731 N N . LEU A 1 101 ? -21.173 -5.147 35.223 1.00 86.19 101 LEU A N 1
ATOM 732 C CA . LEU A 1 101 ? -21.516 -4.543 33.929 1.00 86.19 101 LEU A CA 1
ATOM 733 C C . LEU A 1 101 ? -22.781 -3.668 33.965 1.00 86.19 101 LEU A C 1
ATOM 735 O O . LEU A 1 101 ? -22.988 -2.872 33.047 1.00 86.19 101 LEU A O 1
ATOM 739 N N . GLN A 1 102 ? -23.623 -3.790 34.998 1.00 87.31 102 GLN A N 1
ATOM 740 C CA . GLN A 1 102 ? -24.767 -2.894 35.214 1.00 87.31 102 GLN A CA 1
ATOM 741 C C . GLN A 1 102 ? -24.331 -1.517 35.727 1.00 87.31 102 GLN A C 1
ATOM 743 O O . GLN A 1 102 ? -25.039 -0.531 35.522 1.00 87.31 102 GLN A O 1
ATOM 748 N N . LEU A 1 103 ? -23.167 -1.446 36.377 1.00 85.00 103 LEU A N 1
ATOM 749 C CA . LEU A 1 103 ? -22.584 -0.225 36.937 1.00 85.00 103 LEU A CA 1
ATOM 750 C C . LEU A 1 103 ? -21.459 0.352 36.066 1.00 85.00 103 LEU A C 1
ATOM 752 O O . LEU A 1 103 ? -21.008 1.474 36.306 1.00 85.00 103 LEU A O 1
ATOM 756 N N . ALA A 1 104 ? -20.997 -0.401 35.069 1.00 88.81 104 ALA A N 1
ATOM 757 C CA . ALA A 1 104 ? -20.034 0.063 34.083 1.00 88.81 104 ALA A CA 1
ATOM 758 C C . ALA A 1 104 ? -20.728 0.814 32.938 1.00 88.81 104 ALA A C 1
ATOM 760 O O . ALA A 1 104 ? -21.816 0.439 32.501 1.00 88.81 104 ALA A O 1
ATOM 761 N N . SER A 1 105 ? -20.078 1.852 32.414 1.00 91.06 105 SER A N 1
ATOM 762 C CA . SER A 1 105 ? -20.598 2.700 31.336 1.00 91.06 105 SER A CA 1
ATOM 763 C C . SER A 1 105 ? -19.521 3.045 30.308 1.00 91.06 105 SER A C 1
ATOM 765 O O . SER A 1 105 ? -18.324 2.997 30.597 1.00 91.06 105 SER A O 1
ATOM 767 N N . ILE A 1 106 ? -19.951 3.447 29.110 1.00 93.12 106 ILE A N 1
ATOM 768 C CA . ILE A 1 106 ? -19.070 3.983 28.067 1.00 93.12 106 ILE A CA 1
ATOM 769 C C . ILE A 1 106 ? -19.153 5.509 28.115 1.00 93.12 106 ILE A C 1
ATOM 771 O O . ILE A 1 106 ? -20.145 6.114 27.708 1.00 93.12 106 ILE A O 1
ATOM 775 N N . THR A 1 107 ? -18.107 6.143 28.630 1.00 92.69 107 THR A N 1
ATOM 776 C CA . THR A 1 107 ? -17.996 7.601 28.661 1.00 92.69 107 THR A CA 1
ATOM 777 C C . THR A 1 107 ? -17.771 8.131 27.244 1.00 92.69 107 THR A C 1
ATOM 779 O O . THR A 1 107 ? -16.982 7.574 26.485 1.00 92.69 107 THR A O 1
ATOM 782 N N . GLY A 1 108 ? -18.466 9.216 26.887 1.00 92.81 108 GLY A N 1
ATOM 783 C CA . GLY A 1 108 ? -18.352 9.858 25.571 1.00 92.81 108 GLY A CA 1
ATOM 784 C C . GLY A 1 108 ? -19.236 9.251 24.476 1.00 92.81 108 GLY A C 1
ATOM 785 O O . GLY A 1 108 ? -19.201 9.732 23.344 1.00 92.81 108 GLY A O 1
ATOM 786 N N . LEU A 1 109 ? -20.047 8.234 24.793 1.00 94.12 109 LEU A N 1
ATOM 787 C CA . LEU A 1 109 ? -20.947 7.599 23.831 1.00 94.12 109 LEU A CA 1
ATOM 788 C C . LEU A 1 109 ? -21.980 8.601 23.291 1.00 94.12 109 LEU A C 1
ATOM 790 O O . LEU A 1 109 ? -22.651 9.303 24.045 1.00 94.12 109 LEU A O 1
ATOM 794 N N . THR A 1 110 ? -22.127 8.649 21.968 1.00 93.38 110 THR A N 1
ATOM 795 C CA . THR A 1 110 ? -23.111 9.496 21.273 1.00 93.38 110 THR A CA 1
ATOM 796 C C . THR A 1 110 ? -23.810 8.702 20.175 1.00 93.38 110 THR A C 1
ATOM 798 O O . THR A 1 110 ? -23.320 7.654 19.757 1.00 93.38 110 THR A O 1
ATOM 801 N N . ASP A 1 111 ? -24.920 9.219 19.648 1.00 91.38 111 ASP A N 1
ATOM 802 C CA . ASP A 1 111 ? -25.645 8.567 18.547 1.00 91.38 111 ASP A CA 1
ATOM 803 C C . ASP A 1 111 ? -24.769 8.393 17.292 1.00 91.38 111 ASP A C 1
ATOM 805 O O . ASP A 1 111 ? -24.878 7.392 16.588 1.00 91.38 111 ASP A O 1
ATOM 809 N N . ALA A 1 112 ? -23.820 9.307 17.060 1.00 90.12 112 ALA A N 1
ATOM 810 C CA . ALA A 1 112 ? -22.842 9.179 15.979 1.00 90.12 112 ALA A CA 1
ATOM 811 C C . ALA A 1 112 ? -21.878 7.995 16.191 1.00 90.12 112 ALA A C 1
ATOM 813 O O . ALA A 1 112 ? -21.462 7.352 15.227 1.00 90.12 112 ALA A O 1
ATOM 814 N N . HIS A 1 113 ? -21.528 7.667 17.440 1.00 91.88 113 HIS A N 1
ATOM 815 C CA . HIS A 1 113 ? -20.757 6.456 17.739 1.00 91.88 113 HIS A CA 1
ATOM 816 C C . HIS A 1 113 ? -21.575 5.195 17.456 1.00 91.88 113 HIS A C 1
ATOM 818 O O . HIS A 1 113 ? -21.058 4.273 16.833 1.00 91.88 113 HIS A O 1
ATOM 824 N N . LEU A 1 114 ? -22.851 5.175 17.849 1.00 92.56 114 LEU A N 1
ATOM 825 C CA . LEU A 1 114 ? -23.763 4.055 17.589 1.00 92.56 114 LEU A CA 1
ATOM 826 C C . LEU A 1 114 ? -23.978 3.814 16.090 1.00 92.56 114 LEU A C 1
ATOM 828 O O . LEU A 1 114 ? -24.037 2.666 15.642 1.00 92.56 114 LEU A O 1
ATOM 832 N N . GLU A 1 115 ? -24.054 4.889 15.306 1.00 90.25 115 GLU A N 1
ATOM 833 C CA . GLU A 1 115 ? -24.094 4.823 13.847 1.00 90.25 115 GLU A CA 1
ATOM 834 C C . GLU A 1 115 ? -22.809 4.219 13.267 1.00 90.25 115 GLU A C 1
ATOM 836 O O . GLU A 1 115 ? -22.873 3.272 12.477 1.00 90.25 115 GLU A O 1
ATOM 841 N N . ARG A 1 116 ? -21.638 4.737 13.667 1.00 91.94 116 ARG A N 1
ATOM 842 C CA . ARG A 1 116 ? -20.342 4.219 13.203 1.00 91.94 116 ARG A CA 1
ATOM 843 C C . ARG A 1 116 ? -20.170 2.751 13.568 1.00 91.94 116 ARG A C 1
ATOM 845 O O . ARG A 1 116 ? -19.859 1.954 12.688 1.00 91.94 116 ARG A O 1
ATOM 852 N N . TRP A 1 117 ? -20.442 2.383 14.819 1.00 93.12 117 TRP A N 1
ATOM 853 C CA . TRP A 1 117 ? -20.382 1.002 15.300 1.00 93.12 117 TRP A CA 1
ATOM 854 C C . TRP A 1 117 ? -21.156 0.066 14.379 1.00 93.12 117 TRP A C 1
ATOM 856 O O . TRP A 1 117 ? -20.630 -0.927 13.878 1.00 93.12 117 TRP A O 1
ATOM 866 N N . HIS A 1 118 ? -22.425 0.384 14.142 1.00 90.94 118 HIS A N 1
ATOM 867 C CA . HIS A 1 118 ? -23.307 -0.477 13.375 1.00 90.94 118 HIS A CA 1
ATOM 868 C C . HIS A 1 118 ? -22.841 -0.655 11.929 1.00 90.94 118 HIS A C 1
ATOM 870 O O . HIS A 1 118 ? -22.776 -1.784 11.434 1.00 90.94 118 HIS A O 1
ATOM 876 N N . ARG A 1 119 ? -22.476 0.445 11.263 1.00 93.38 119 ARG A N 1
ATOM 877 C CA . ARG A 1 119 ? -21.981 0.424 9.880 1.00 93.38 119 ARG A CA 1
ATOM 878 C C . ARG A 1 119 ? -20.665 -0.352 9.785 1.00 93.38 119 ARG A C 1
ATOM 880 O O . ARG A 1 119 ? -20.503 -1.164 8.876 1.00 93.38 119 ARG A O 1
ATOM 887 N N . PHE A 1 120 ? -19.776 -0.167 10.760 1.00 94.88 120 PHE A N 1
ATOM 888 C CA . PHE A 1 120 ? -18.510 -0.885 10.869 1.00 94.88 120 PHE A CA 1
ATOM 889 C C . PHE A 1 120 ? -18.725 -2.397 10.985 1.00 94.88 120 PHE A C 1
ATOM 891 O O . PHE A 1 120 ? -18.257 -3.144 10.130 1.00 94.88 120 PHE A O 1
ATOM 898 N N . VAL A 1 121 ? -19.513 -2.852 11.965 1.00 93.75 121 VAL A N 1
ATOM 899 C CA . VAL A 1 121 ? -19.783 -4.285 12.189 1.00 93.75 121 VAL A CA 1
ATOM 900 C C . VAL A 1 121 ? -20.512 -4.918 11.001 1.00 93.75 121 VAL A C 1
ATOM 902 O O . VAL A 1 121 ? -20.251 -6.067 10.641 1.00 93.75 121 VAL A O 1
ATOM 905 N N . ARG A 1 122 ? -21.418 -4.187 10.342 1.00 93.44 122 ARG A N 1
ATOM 906 C CA . ARG A 1 122 ? -22.079 -4.682 9.125 1.00 93.44 122 ARG A CA 1
ATOM 907 C C . ARG A 1 122 ? -21.099 -4.909 7.990 1.00 93.44 122 ARG A C 1
ATOM 909 O O . ARG A 1 122 ? -21.167 -5.956 7.347 1.00 93.44 122 ARG A O 1
ATOM 916 N N . LEU A 1 123 ? -20.217 -3.946 7.738 1.00 96.06 123 LEU A N 1
ATOM 917 C CA . LEU A 1 123 ? -19.215 -4.077 6.690 1.00 96.06 123 LEU A CA 1
ATOM 918 C C . LEU A 1 123 ? -18.228 -5.195 7.023 1.00 96.06 123 LEU A C 1
ATOM 920 O O . LEU A 1 123 ? -17.971 -6.046 6.178 1.00 96.06 123 LEU A O 1
ATOM 924 N N . GLN A 1 124 ? -17.758 -5.240 8.269 1.00 95.75 124 GLN A N 1
ATOM 925 C CA . GLN A 1 124 ? -16.893 -6.293 8.789 1.00 95.75 124 GLN A CA 1
ATOM 926 C C . GLN A 1 124 ? -17.480 -7.681 8.496 1.00 95.75 124 GLN A C 1
ATOM 928 O O . GLN A 1 124 ? -16.845 -8.494 7.830 1.00 95.75 124 GLN A O 1
ATOM 933 N N . ARG A 1 125 ? -18.730 -7.930 8.911 1.00 93.94 125 ARG A N 1
ATOM 934 C CA . ARG A 1 125 ? -19.421 -9.213 8.695 1.00 93.94 125 ARG A CA 1
ATOM 935 C C . ARG A 1 125 ? -19.641 -9.530 7.218 1.00 93.94 125 ARG A C 1
ATOM 937 O O . ARG A 1 125 ? -19.554 -10.690 6.833 1.00 93.94 125 ARG A O 1
ATOM 944 N N . ALA A 1 126 ? -19.936 -8.524 6.395 1.00 95.38 126 ALA A N 1
ATOM 945 C CA . ALA A 1 126 ? -20.137 -8.722 4.962 1.00 95.38 126 ALA A CA 1
ATOM 946 C C . ALA A 1 126 ? -18.848 -9.098 4.226 1.00 95.38 126 ALA A C 1
ATOM 948 O O . ALA A 1 126 ? -18.901 -9.837 3.246 1.00 95.38 126 ALA A O 1
ATOM 949 N N . LEU A 1 127 ? -17.709 -8.574 4.681 1.00 94.94 127 LEU A N 1
ATOM 950 C CA . LEU A 1 127 ? -16.415 -8.760 4.032 1.00 94.94 127 LEU A CA 1
ATOM 951 C C . LEU A 1 127 ? -15.547 -9.842 4.680 1.00 94.94 127 LEU A C 1
ATOM 953 O O . LEU A 1 127 ? -14.529 -10.194 4.090 1.00 94.94 127 LEU A O 1
ATOM 957 N N . GLY A 1 128 ? -15.924 -10.332 5.864 1.00 94.00 128 GLY A N 1
ATOM 958 C CA . GLY A 1 128 ? -15.154 -11.306 6.638 1.00 94.00 128 GLY A CA 1
ATOM 959 C C . GLY A 1 128 ? -13.843 -10.760 7.211 1.00 94.00 128 GLY A C 1
ATOM 960 O O . GLY A 1 128 ? -12.960 -11.551 7.515 1.00 94.00 128 GLY A O 1
ATOM 961 N N . LEU A 1 129 ? -13.708 -9.435 7.327 1.00 94.25 129 LEU A N 1
ATOM 962 C CA . LEU A 1 129 ? -12.491 -8.777 7.813 1.00 94.25 129 LEU A CA 1
ATOM 963 C C . LEU A 1 129 ? -12.387 -8.806 9.343 1.00 94.25 129 LEU A C 1
ATOM 965 O O . LEU A 1 129 ? -13.400 -8.733 10.045 1.00 94.25 129 LEU A O 1
ATOM 969 N N . GLY A 1 130 ? -11.158 -8.823 9.858 1.00 94.19 130 GLY A N 1
ATOM 970 C CA . GLY A 1 130 ? -10.867 -8.493 11.252 1.00 94.19 130 GLY A CA 1
ATOM 971 C C . GLY A 1 130 ? -11.231 -7.043 11.593 1.00 94.19 130 GLY A C 1
ATOM 972 O O . GLY A 1 130 ? -11.382 -6.192 10.709 1.00 94.19 130 GLY A O 1
ATOM 973 N N . VAL A 1 131 ? -11.372 -6.745 12.887 1.00 95.12 131 VAL A N 1
ATOM 974 C CA . VAL A 1 131 ? -11.636 -5.376 13.358 1.00 95.12 131 VAL A CA 1
ATOM 975 C C . VAL A 1 131 ? -10.436 -4.492 13.028 1.00 95.12 131 VAL A C 1
ATOM 977 O O . VAL A 1 131 ? -10.608 -3.410 12.469 1.00 95.12 131 VAL A O 1
ATOM 980 N N . HIS A 1 132 ? -9.224 -4.984 13.283 1.00 94.88 132 HIS A N 1
ATOM 981 C CA . HIS A 1 132 ? -7.988 -4.278 12.954 1.00 94.88 132 HIS A CA 1
ATOM 982 C C . HIS A 1 132 ? -7.870 -3.945 11.468 1.00 94.88 132 HIS A C 1
ATOM 984 O O . HIS A 1 132 ? -7.585 -2.813 11.086 1.00 94.88 132 HIS A O 1
ATOM 990 N N . GLU A 1 133 ? -8.130 -4.934 10.616 1.00 95.56 133 GLU A N 1
ATOM 991 C CA . GLU A 1 133 ? -7.964 -4.825 9.166 1.00 95.56 133 GLU A CA 1
ATOM 992 C C . GLU A 1 133 ? -8.923 -3.800 8.569 1.00 95.56 133 GLU A C 1
ATOM 994 O O . GLU A 1 133 ? -8.520 -2.976 7.746 1.00 95.56 133 GLU A O 1
ATOM 999 N N . LEU A 1 134 ? -10.186 -3.810 9.008 1.00 96.44 134 LEU A N 1
ATOM 1000 C CA . LEU A 1 134 ? -11.163 -2.827 8.558 1.00 96.44 134 LEU A CA 1
ATOM 1001 C C . LEU A 1 134 ? -10.829 -1.418 9.069 1.00 96.44 134 LEU A C 1
ATOM 1003 O O . LEU A 1 134 ? -11.003 -0.442 8.339 1.00 96.44 134 LEU A O 1
ATOM 1007 N N . ASP A 1 135 ? -10.327 -1.298 10.296 1.00 95.19 135 ASP A N 1
ATOM 1008 C CA . ASP A 1 135 ? -9.918 -0.016 10.869 1.00 95.19 135 ASP A CA 1
ATOM 1009 C C . ASP A 1 135 ? -8.700 0.576 10.126 1.00 95.19 135 ASP A C 1
ATOM 1011 O O . ASP A 1 135 ? -8.692 1.763 9.788 1.00 95.19 135 ASP A O 1
ATOM 1015 N N . VAL A 1 136 ? -7.718 -0.256 9.756 1.00 93.94 136 VAL A N 1
ATOM 1016 C CA . VAL A 1 136 ? -6.596 0.125 8.873 1.00 93.94 136 VAL A CA 1
ATOM 1017 C C . VAL A 1 136 ? -7.099 0.535 7.486 1.00 93.94 136 VAL A C 1
ATOM 1019 O O . VAL A 1 136 ? -6.672 1.568 6.960 1.00 93.94 136 VAL A O 1
ATOM 1022 N N . ALA A 1 137 ? -8.037 -0.218 6.901 1.00 95.75 137 ALA A N 1
ATOM 1023 C CA . ALA A 1 137 ? -8.630 0.110 5.605 1.00 95.75 137 ALA A CA 1
ATOM 1024 C C . ALA A 1 137 ? -9.296 1.494 5.625 1.00 95.75 137 ALA A C 1
ATOM 1026 O O . ALA A 1 137 ? -9.096 2.300 4.716 1.00 95.75 137 ALA A O 1
ATOM 1027 N N . LEU A 1 138 ? -10.057 1.795 6.682 1.00 95.31 138 LEU A N 1
ATOM 1028 C CA . LEU A 1 138 ? -10.723 3.084 6.869 1.00 95.31 138 LEU A CA 1
ATOM 1029 C C . LEU A 1 138 ? -9.718 4.227 7.034 1.00 95.31 138 LEU A C 1
ATOM 1031 O O . LEU A 1 138 ? -9.889 5.263 6.397 1.00 95.31 138 LEU A O 1
ATOM 1035 N N . ARG A 1 139 ? -8.641 4.048 7.811 1.00 91.81 139 ARG A N 1
ATOM 1036 C CA . ARG A 1 139 ? -7.570 5.060 7.911 1.00 91.81 139 ARG A CA 1
ATOM 1037 C C . ARG A 1 139 ? -6.869 5.319 6.576 1.00 91.81 139 ARG A C 1
ATOM 1039 O O . ARG A 1 139 ? -6.487 6.452 6.304 1.00 91.81 139 ARG A O 1
ATOM 1046 N N . THR A 1 140 ? -6.717 4.281 5.759 1.00 92.81 140 THR A N 1
ATOM 1047 C CA . THR A 1 140 ? -5.942 4.339 4.511 1.00 92.81 140 THR A CA 1
ATOM 1048 C C . THR A 1 140 ? -6.750 4.881 3.335 1.00 92.81 140 THR A C 1
ATOM 1050 O O . THR A 1 140 ? -6.213 5.600 2.497 1.00 92.81 140 THR A O 1
ATOM 1053 N N . LEU A 1 141 ? -8.036 4.529 3.248 1.00 94.94 141 LEU A N 1
ATOM 1054 C CA . LEU A 1 141 ? -8.842 4.734 2.042 1.00 94.94 141 LEU A CA 1
ATOM 1055 C C . LEU A 1 141 ? -9.957 5.769 2.215 1.00 94.94 141 LEU A C 1
ATOM 1057 O O . LEU A 1 141 ? -10.432 6.306 1.214 1.00 94.94 141 LEU A O 1
ATOM 1061 N N . ALA A 1 142 ? -10.417 6.061 3.434 1.00 93.31 142 ALA A N 1
ATOM 1062 C CA . ALA A 1 142 ? -11.568 6.943 3.623 1.00 93.31 142 ALA A CA 1
ATOM 1063 C C . ALA A 1 142 ? -11.241 8.393 3.220 1.00 93.31 142 ALA A C 1
ATOM 1065 O O . ALA A 1 142 ? -10.276 8.949 3.726 1.00 93.31 142 ALA A O 1
ATOM 1066 N N . PRO A 1 143 ? -12.029 9.061 2.357 1.00 86.12 143 PRO A N 1
ATOM 1067 C CA . PRO A 1 143 ? -11.719 10.416 1.873 1.00 86.12 143 PRO A CA 1
ATOM 1068 C C . PRO A 1 143 ? -11.606 11.446 2.994 1.00 86.12 143 PRO A C 1
ATOM 1070 O O . PRO A 1 143 ? -10.804 12.372 2.915 1.00 86.12 143 PRO A O 1
ATOM 1073 N N . THR A 1 144 ? -12.415 11.265 4.032 1.00 86.38 144 THR A N 1
ATOM 1074 C CA . THR A 1 144 ? -12.297 11.969 5.303 1.00 86.38 144 THR A CA 1
ATOM 1075 C C . THR A 1 144 ? -11.895 10.948 6.365 1.00 86.38 144 THR A C 1
ATOM 1077 O O . THR A 1 144 ? -12.490 9.863 6.377 1.00 86.38 144 THR A O 1
ATOM 1080 N N . PRO A 1 145 ? -10.941 11.258 7.264 1.00 80.50 145 PRO A N 1
ATOM 1081 C CA . PRO A 1 145 ? -10.561 10.349 8.338 1.00 80.50 145 PRO A CA 1
ATOM 1082 C C . PRO A 1 145 ? -11.787 9.803 9.072 1.00 80.50 145 PRO A C 1
ATOM 1084 O O . PRO A 1 145 ? -12.611 10.559 9.585 1.00 80.50 145 PRO A O 1
ATOM 1087 N N . GLY A 1 146 ? -11.922 8.479 9.078 1.00 76.50 146 GLY A N 1
ATOM 1088 C CA . GLY A 1 146 ? -13.022 7.800 9.751 1.00 76.50 146 GLY A CA 1
ATOM 1089 C C . GLY A 1 146 ? -14.404 7.984 9.109 1.00 76.50 146 GLY A C 1
ATOM 1090 O O . GLY A 1 146 ? -15.407 7.942 9.819 1.00 76.50 146 GLY A O 1
ATOM 1091 N N . SER A 1 147 ? -14.484 8.181 7.788 1.00 88.56 147 SER A N 1
ATOM 1092 C CA . SER A 1 147 ? -15.747 8.160 7.027 1.00 88.56 147 SER A CA 1
ATOM 1093 C C . SER A 1 147 ? -15.973 6.812 6.329 1.00 88.56 147 SER A C 1
ATOM 1095 O O . SER A 1 147 ? -15.048 6.219 5.784 1.00 88.56 147 SER A O 1
ATOM 1097 N N . LEU A 1 148 ? -17.215 6.317 6.341 1.00 92.69 148 LEU A N 1
ATOM 1098 C CA . LEU A 1 148 ? -17.629 5.086 5.647 1.00 92.69 148 LEU A CA 1
ATOM 1099 C C . LEU A 1 148 ? -18.680 5.433 4.585 1.00 92.69 148 LEU A C 1
ATOM 1101 O O . LEU A 1 148 ? -19.846 5.084 4.705 1.00 92.69 148 LEU A O 1
ATOM 1105 N N . ASP A 1 149 ? -18.299 6.205 3.576 1.00 92.50 149 ASP A N 1
ATOM 1106 C CA . ASP A 1 149 ? -19.202 6.711 2.538 1.00 92.50 149 ASP A CA 1
ATOM 1107 C C . ASP A 1 149 ? -19.080 5.946 1.204 1.00 92.50 149 ASP A C 1
ATOM 1109 O O . ASP A 1 149 ? -18.343 4.963 1.078 1.00 92.50 149 ASP A O 1
ATOM 1113 N N . ASP A 1 150 ? -19.828 6.393 0.190 1.00 93.19 150 ASP A N 1
ATOM 1114 C CA . ASP A 1 150 ? -19.789 5.814 -1.157 1.00 93.19 150 ASP A CA 1
ATOM 1115 C C . ASP A 1 150 ? -18.369 5.844 -1.753 1.00 93.19 150 ASP A C 1
ATOM 1117 O O . ASP A 1 150 ? -17.971 4.910 -2.454 1.00 93.19 150 ASP A O 1
ATOM 1121 N N . ALA A 1 151 ? -17.591 6.893 -1.472 1.00 93.94 151 ALA A N 1
ATOM 1122 C CA . ALA A 1 151 ? -16.233 7.044 -1.984 1.00 93.94 151 ALA A CA 1
ATOM 1123 C C . ALA A 1 151 ? -15.258 6.075 -1.299 1.00 93.94 151 ALA A C 1
ATOM 1125 O O . ALA A 1 151 ? -14.424 5.477 -1.981 1.00 93.94 151 ALA A O 1
ATOM 1126 N N . PHE A 1 152 ? -15.391 5.848 0.009 1.00 95.38 152 PHE A N 1
ATOM 1127 C CA . PHE A 1 152 ? -14.662 4.793 0.709 1.00 95.38 152 PHE A CA 1
ATOM 1128 C C . PHE A 1 152 ? -14.971 3.413 0.113 1.00 95.38 152 PHE A C 1
ATOM 1130 O O . PHE A 1 152 ? -14.042 2.670 -0.196 1.00 95.38 152 PHE A O 1
ATOM 1137 N N . LEU A 1 153 ? -16.246 3.076 -0.126 1.00 96.25 153 LEU A N 1
ATOM 1138 C CA . LEU A 1 153 ? -16.608 1.782 -0.723 1.00 96.25 153 LEU A CA 1
ATOM 1139 C C . LEU A 1 153 ? -16.035 1.611 -2.138 1.00 96.25 153 LEU A C 1
ATOM 1141 O O . LEU A 1 153 ? -15.586 0.519 -2.490 1.00 96.25 153 LEU A O 1
ATOM 1145 N N . GLN A 1 154 ? -16.004 2.678 -2.941 1.00 95.50 154 GLN A N 1
ATOM 1146 C CA . GLN A 1 154 ? -15.356 2.663 -4.258 1.00 95.50 154 GLN A CA 1
ATOM 1147 C C . GLN A 1 154 ? -13.856 2.380 -4.162 1.00 95.50 154 GLN A C 1
ATOM 1149 O O . GLN A 1 154 ? -13.351 1.501 -4.869 1.00 95.50 154 GLN A O 1
ATOM 1154 N N . ARG A 1 155 ? -13.164 3.063 -3.246 1.00 96.19 155 ARG A N 1
ATOM 1155 C CA . ARG A 1 155 ? -11.728 2.879 -3.006 1.00 96.19 155 ARG A CA 1
ATOM 1156 C C . ARG A 1 155 ? -11.416 1.491 -2.464 1.00 96.19 155 ARG A C 1
ATOM 1158 O O . ARG A 1 155 ? -10.513 0.840 -2.972 1.00 96.19 155 ARG A O 1
ATOM 1165 N N . LEU A 1 156 ? -12.207 0.992 -1.516 1.00 96.69 156 LEU A N 1
ATOM 1166 C CA . LEU A 1 156 ? -12.075 -0.362 -0.979 1.00 96.69 156 LEU A CA 1
ATOM 1167 C C . LEU A 1 156 ? -12.274 -1.422 -2.068 1.00 96.69 156 LEU A C 1
ATOM 1169 O O . LEU A 1 156 ? -11.496 -2.368 -2.159 1.00 96.69 156 LEU A O 1
ATOM 1173 N N . GLY A 1 157 ? -13.272 -1.243 -2.937 1.00 95.69 157 GLY A N 1
ATOM 1174 C CA . GLY A 1 157 ? -13.492 -2.129 -4.078 1.00 95.69 157 GLY A CA 1
ATOM 1175 C C . GLY A 1 157 ? -12.304 -2.153 -5.044 1.00 95.69 157 GLY A C 1
ATOM 1176 O O . GLY A 1 157 ? -11.901 -3.226 -5.482 1.00 95.69 157 GLY A O 1
ATOM 1177 N N . ALA A 1 158 ? -11.727 -0.994 -5.374 1.00 95.19 158 ALA A N 1
ATOM 1178 C CA . ALA A 1 158 ? -10.534 -0.913 -6.221 1.00 95.19 158 ALA A CA 1
ATOM 1179 C C . ALA A 1 158 ? -9.289 -1.516 -5.546 1.00 95.19 158 ALA A C 1
ATOM 1181 O O . ALA A 1 158 ? -8.588 -2.310 -6.170 1.00 95.19 158 ALA A O 1
ATOM 1182 N N . ALA A 1 159 ? -9.057 -1.211 -4.267 1.00 96.19 159 ALA A N 1
ATOM 1183 C CA . ALA A 1 159 ? -7.953 -1.771 -3.495 1.00 96.19 159 ALA A CA 1
ATOM 1184 C C . ALA A 1 159 ? -8.021 -3.304 -3.454 1.00 96.19 159 ALA A C 1
ATOM 1186 O O . ALA A 1 159 ? -7.014 -3.966 -3.682 1.00 96.19 159 ALA A O 1
ATOM 1187 N N . ARG A 1 160 ? -9.206 -3.894 -3.264 1.00 94.62 160 ARG A N 1
ATOM 1188 C CA . ARG A 1 160 ? -9.347 -5.357 -3.267 1.00 94.62 160 ARG A CA 1
ATOM 1189 C C . ARG A 1 160 ? -8.991 -6.007 -4.597 1.00 94.62 160 ARG A C 1
ATOM 1191 O O . ARG A 1 160 ? -8.310 -7.024 -4.588 1.00 94.62 160 ARG A O 1
ATOM 1198 N N . VAL A 1 161 ? -9.341 -5.390 -5.727 1.00 94.00 161 VAL A N 1
ATOM 1199 C CA . VAL A 1 161 ? -8.895 -5.876 -7.047 1.00 94.00 161 VAL A CA 1
ATOM 1200 C C . VAL A 1 161 ? -7.366 -5.866 -7.144 1.00 94.00 161 VAL A C 1
ATOM 1202 O O . VAL A 1 161 ? -6.771 -6.806 -7.667 1.00 94.00 161 VAL A O 1
ATOM 1205 N N . ILE A 1 162 ? -6.711 -4.828 -6.618 1.00 96.12 162 ILE A N 1
ATOM 1206 C CA . ILE A 1 162 ? -5.244 -4.750 -6.572 1.00 96.12 162 ILE A CA 1
ATOM 1207 C C . ILE A 1 162 ? -4.676 -5.867 -5.683 1.00 96.12 162 ILE A C 1
ATOM 1209 O O . ILE A 1 162 ? -3.761 -6.575 -6.107 1.00 96.12 162 ILE A O 1
ATOM 1213 N N . GLY A 1 163 ? -5.254 -6.079 -4.498 1.00 95.69 163 GLY A N 1
ATOM 1214 C CA . GLY A 1 163 ? -4.866 -7.148 -3.574 1.00 95.69 163 GLY A CA 1
ATOM 1215 C C . GLY A 1 163 ? -4.997 -8.541 -4.179 1.00 95.69 163 GLY A C 1
ATOM 1216 O O . GLY A 1 163 ? -4.068 -9.336 -4.077 1.00 95.69 163 GLY A O 1
ATOM 1217 N N . GLU A 1 164 ? -6.091 -8.815 -4.890 1.00 93.88 164 GLU A N 1
ATOM 1218 C CA . GLU A 1 164 ? -6.312 -10.079 -5.602 1.00 93.88 164 GLU A CA 1
ATOM 1219 C C . GLU A 1 164 ? -5.264 -10.314 -6.700 1.00 93.88 164 GLU A C 1
ATOM 1221 O O . GLU A 1 164 ? -4.719 -11.415 -6.815 1.00 93.88 164 GLU A O 1
ATOM 1226 N N . ARG A 1 165 ? -4.936 -9.278 -7.489 1.00 95.06 165 ARG A N 1
ATOM 1227 C CA . ARG A 1 165 ? -3.920 -9.364 -8.555 1.00 95.06 165 ARG A CA 1
ATOM 1228 C C . ARG A 1 165 ? -2.517 -9.605 -8.002 1.00 95.06 165 ARG A C 1
ATOM 1230 O O . ARG A 1 165 ? -1.761 -10.375 -8.588 1.00 95.06 165 ARG A O 1
ATOM 1237 N N . LEU A 1 166 ? -2.187 -8.958 -6.887 1.00 96.19 166 LEU A N 1
ATOM 1238 C CA . LEU A 1 166 ? -0.878 -9.046 -6.235 1.00 96.19 166 LEU A CA 1
ATOM 1239 C C . LEU A 1 166 ? -0.772 -10.193 -5.220 1.00 96.19 166 LEU A C 1
ATOM 1241 O O . LEU A 1 166 ? 0.326 -10.484 -4.751 1.00 96.19 166 LEU A O 1
ATOM 1245 N N . LYS A 1 167 ? -1.889 -10.858 -4.899 1.00 95.94 167 LYS A N 1
ATOM 1246 C CA . LYS A 1 167 ? -1.997 -11.917 -3.881 1.00 95.94 167 LYS A CA 1
ATOM 1247 C C . LYS A 1 167 ? -1.463 -11.480 -2.511 1.00 95.94 167 LYS A C 1
ATOM 1249 O O . LYS A 1 167 ? -0.771 -12.244 -1.838 1.00 95.94 167 LYS A O 1
ATOM 1254 N N . LEU A 1 168 ? -1.759 -10.242 -2.124 1.00 94.31 168 LEU A N 1
ATOM 1255 C CA . LEU A 1 168 ? -1.381 -9.687 -0.823 1.00 94.31 168 LEU A CA 1
ATOM 1256 C C . LEU A 1 168 ? -2.449 -10.004 0.228 1.00 94.31 168 LEU A C 1
ATOM 1258 O O . LEU A 1 168 ? -3.629 -10.131 -0.099 1.00 94.31 168 LEU A O 1
ATOM 1262 N N . ASP A 1 169 ? -2.025 -10.117 1.488 1.00 92.88 169 ASP A N 1
ATOM 1263 C CA . ASP A 1 169 ? -2.943 -10.124 2.628 1.00 92.88 169 ASP A CA 1
ATOM 1264 C C . ASP A 1 169 ? -3.577 -8.735 2.823 1.00 92.88 169 ASP A C 1
ATOM 1266 O O . ASP A 1 169 ? -3.062 -7.738 2.309 1.00 92.88 169 ASP A O 1
ATOM 1270 N N . ASP A 1 170 ? -4.695 -8.648 3.555 1.00 89.88 170 ASP A N 1
ATOM 1271 C CA . ASP A 1 170 ? -5.447 -7.391 3.700 1.00 89.88 170 ASP A CA 1
ATOM 1272 C C . ASP A 1 170 ? -4.560 -6.261 4.256 1.00 89.88 170 ASP A C 1
ATOM 1274 O O . ASP A 1 170 ? -4.513 -5.167 3.696 1.00 89.88 170 ASP A O 1
ATOM 1278 N N . LEU A 1 171 ? -3.766 -6.524 5.298 1.00 91.25 171 LEU A N 1
ATOM 1279 C CA . LEU A 1 171 ? -2.861 -5.506 5.842 1.00 91.25 171 LEU A CA 1
ATOM 1280 C C . LEU A 1 171 ? -1.714 -5.148 4.880 1.00 91.25 171 LEU A C 1
ATOM 1282 O O . LEU A 1 171 ? -1.315 -3.988 4.807 1.00 91.25 171 LEU A O 1
ATOM 1286 N N . GLY A 1 172 ? -1.136 -6.114 4.155 1.00 91.94 172 GLY A N 1
ATOM 1287 C CA . GLY A 1 172 ? -0.050 -5.869 3.193 1.00 91.94 172 GLY A CA 1
ATOM 1288 C C . GLY A 1 172 ? -0.517 -5.101 1.969 1.00 91.94 172 GLY A C 1
ATOM 1289 O O . GLY A 1 172 ? 0.254 -4.326 1.407 1.00 91.94 172 GLY A O 1
ATOM 1290 N N . LEU A 1 173 ? -1.787 -5.263 1.603 1.00 94.19 173 LEU A N 1
ATOM 1291 C CA . LEU A 1 173 ? -2.446 -4.449 0.600 1.00 94.19 173 LEU A CA 1
ATOM 1292 C C . LEU A 1 173 ? -2.490 -2.975 1.023 1.00 94.19 173 LEU A C 1
ATOM 1294 O O . LEU A 1 173 ? -2.063 -2.122 0.252 1.00 94.19 173 LEU A O 1
ATOM 1298 N N . TYR A 1 174 ? -2.982 -2.656 2.224 1.00 93.38 174 TYR A N 1
ATOM 1299 C CA . TYR A 1 174 ? -3.119 -1.253 2.645 1.00 93.38 174 TYR A CA 1
ATOM 1300 C C . TYR A 1 174 ? -1.767 -0.554 2.839 1.00 93.38 174 TYR A C 1
ATOM 1302 O O . TYR A 1 174 ? -1.641 0.622 2.499 1.00 93.38 174 TYR A O 1
ATOM 1310 N N . GLU A 1 175 ? -0.730 -1.295 3.247 1.00 92.62 175 GLU A N 1
ATOM 1311 C CA . GLU A 1 175 ? 0.649 -0.788 3.323 1.00 92.62 175 GLU A CA 1
ATOM 1312 C C . GLU A 1 175 ? 1.182 -0.255 1.987 1.00 92.62 175 GLU A C 1
ATOM 1314 O O . GLU A 1 175 ? 2.119 0.539 2.008 1.00 92.62 175 GLU A O 1
ATOM 1319 N N . LEU A 1 176 ? 0.596 -0.626 0.836 1.00 93.62 176 LEU A N 1
ATOM 1320 C CA . LEU A 1 176 ? 0.954 -0.043 -0.464 1.00 93.62 176 LEU A CA 1
ATOM 1321 C C . LEU A 1 176 ? 0.691 1.468 -0.544 1.00 93.62 176 LEU A C 1
ATOM 1323 O O . LEU A 1 176 ? 1.320 2.140 -1.361 1.00 93.62 176 LEU A O 1
ATOM 1327 N N . TRP A 1 177 ? -0.200 2.000 0.297 1.00 93.00 177 TRP A N 1
ATOM 1328 C CA . TRP A 1 177 ? -0.587 3.416 0.301 1.00 93.00 177 TRP A CA 1
ATOM 1329 C C . TRP A 1 177 ? -0.615 4.058 1.692 1.00 93.00 177 TRP A C 1
ATOM 1331 O O . TRP A 1 177 ? -0.935 5.239 1.804 1.00 93.00 177 TRP A O 1
ATOM 1341 N N . SER A 1 178 ? -0.297 3.308 2.748 1.00 91.88 178 SER A N 1
ATOM 1342 C CA . SER A 1 178 ? -0.187 3.812 4.118 1.00 91.88 178 SER A CA 1
ATOM 1343 C C . SER A 1 178 ? 1.221 3.629 4.671 1.00 91.88 178 SER A C 1
ATOM 1345 O O . SER A 1 178 ? 2.088 2.994 4.061 1.00 91.88 178 SER A O 1
ATOM 1347 N N . ASP A 1 179 ? 1.459 4.183 5.854 1.00 93.44 179 ASP A N 1
ATOM 1348 C CA . ASP A 1 179 ? 2.614 3.795 6.651 1.00 93.44 179 ASP A CA 1
ATOM 1349 C C . ASP A 1 179 ? 2.456 2.374 7.206 1.00 93.44 179 ASP A C 1
ATOM 1351 O O . ASP A 1 179 ? 1.347 1.828 7.262 1.00 93.44 179 ASP A O 1
ATOM 1355 N N . ILE A 1 180 ? 3.585 1.765 7.580 1.00 93.44 180 ILE A N 1
ATOM 1356 C CA . ILE A 1 180 ? 3.617 0.460 8.241 1.00 93.44 180 ILE A CA 1
ATOM 1357 C C . ILE A 1 180 ? 2.835 0.571 9.537 1.00 93.44 180 ILE A C 1
ATOM 1359 O O . ILE A 1 180 ? 3.075 1.463 10.347 1.00 93.44 180 ILE A O 1
ATOM 1363 N N . ASP A 1 181 ? 1.927 -0.372 9.745 1.00 93.56 181 ASP A N 1
ATOM 1364 C CA . ASP A 1 181 ? 1.056 -0.341 10.902 1.00 93.56 181 ASP A CA 1
ATOM 1365 C C . ASP A 1 181 ? 1.842 -0.500 12.215 1.00 93.56 181 ASP A C 1
ATOM 1367 O O . ASP A 1 181 ? 2.476 -1.529 12.483 1.00 93.56 181 ASP A O 1
ATOM 1371 N N . VAL A 1 182 ? 1.798 0.557 13.027 1.00 93.81 182 VAL A N 1
ATOM 1372 C CA . VAL A 1 182 ? 2.420 0.632 14.356 1.00 93.81 182 VAL A CA 1
ATOM 1373 C C . VAL A 1 182 ? 1.459 0.230 15.473 1.00 93.81 182 VAL A C 1
ATOM 1375 O O . VAL A 1 182 ? 1.894 0.060 16.611 1.00 93.81 182 VAL A O 1
ATOM 1378 N N . VAL A 1 183 ? 0.173 0.043 15.162 1.00 91.50 183 VAL A N 1
ATOM 1379 C CA . VAL A 1 183 ? -0.878 -0.233 16.143 1.00 91.50 183 VAL A CA 1
ATOM 1380 C C . VAL A 1 183 ? -0.892 -1.718 16.516 1.00 91.50 183 VAL A C 1
ATOM 1382 O O . VAL A 1 183 ? -0.810 -2.601 15.665 1.00 91.50 183 VAL A O 1
ATOM 1385 N N . THR A 1 184 ? -0.982 -2.002 17.814 1.00 91.19 184 THR A N 1
ATOM 1386 C CA . THR A 1 184 ? -1.190 -3.362 18.329 1.00 91.19 184 THR A CA 1
ATOM 1387 C C . THR A 1 184 ? -2.585 -3.855 17.936 1.00 91.19 184 THR A C 1
ATOM 1389 O O . THR A 1 184 ? -3.550 -3.131 18.197 1.00 91.19 184 THR A O 1
ATOM 1392 N N . PRO A 1 185 ? -2.725 -5.064 17.360 1.00 91.94 185 PRO A N 1
ATOM 1393 C CA . PRO A 1 185 ? -4.030 -5.608 17.005 1.00 91.94 185 PRO A CA 1
ATOM 1394 C C . PRO A 1 185 ? -4.980 -5.639 18.216 1.00 91.94 185 PRO A C 1
ATOM 1396 O O . PRO A 1 185 ? -4.627 -6.205 19.254 1.00 91.94 185 PRO A O 1
ATOM 1399 N N . PRO A 1 186 ? -6.180 -5.039 18.132 1.00 90.81 186 PRO A N 1
ATOM 1400 C CA . PRO A 1 186 ? -7.122 -4.993 19.244 1.00 90.81 186 PRO A CA 1
ATOM 1401 C C . PRO A 1 186 ? -7.634 -6.370 19.675 1.00 90.81 186 PRO A C 1
ATOM 1403 O O . PRO A 1 186 ? -8.003 -6.519 20.844 1.00 90.81 186 PRO A O 1
ATOM 1406 N N . GLU A 1 187 ? -7.651 -7.346 18.761 1.00 90.31 187 GLU A N 1
ATOM 1407 C CA . GLU A 1 187 ? -8.060 -8.735 18.990 1.00 90.31 187 GLU A CA 1
ATOM 1408 C C . GLU A 1 187 ? -7.062 -9.517 19.852 1.00 90.31 187 GLU A C 1
ATOM 1410 O O . GLU A 1 187 ? -7.465 -10.411 20.593 1.00 90.31 187 GLU A O 1
ATOM 1415 N N . ASP A 1 188 ? -5.771 -9.189 19.763 1.00 91.31 188 ASP A N 1
ATOM 1416 C CA . ASP A 1 188 ? -4.710 -9.829 20.540 1.00 91.31 188 ASP A CA 1
ATOM 1417 C C . ASP A 1 188 ? -3.730 -8.764 21.055 1.00 91.31 188 ASP A C 1
ATOM 1419 O O . ASP A 1 188 ? -2.728 -8.464 20.402 1.00 91.31 188 ASP A O 1
ATOM 1423 N N . PRO A 1 189 ? -3.976 -8.206 22.255 1.00 86.31 189 PRO A N 1
ATOM 1424 C CA . PRO A 1 189 ? -3.100 -7.204 22.857 1.00 86.31 189 PRO A CA 1
ATOM 1425 C C . PRO A 1 189 ? -1.663 -7.679 23.129 1.00 86.31 189 PRO A C 1
ATOM 1427 O O . PRO A 1 189 ? -0.813 -6.855 23.462 1.00 86.31 189 PRO A O 1
ATOM 1430 N N . GLN A 1 190 ? -1.386 -8.986 23.051 1.00 89.31 190 GLN A N 1
ATOM 1431 C CA . GLN A 1 190 ? -0.038 -9.545 23.187 1.00 89.31 190 GLN A CA 1
ATOM 1432 C C . GLN A 1 190 ? 0.671 -9.694 21.833 1.00 89.31 190 GLN A C 1
ATOM 1434 O O . GLN A 1 190 ? 1.896 -9.852 21.798 1.00 89.31 190 GLN A O 1
ATOM 1439 N N . ALA A 1 191 ? -0.066 -9.637 20.720 1.00 91.62 191 ALA A N 1
ATOM 1440 C CA . ALA A 1 191 ? 0.515 -9.689 19.390 1.00 91.62 191 ALA A CA 1
ATOM 1441 C C . ALA A 1 191 ? 1.262 -8.380 19.073 1.00 91.62 191 ALA A C 1
ATOM 1443 O O . ALA A 1 191 ? 0.736 -7.289 19.280 1.00 91.62 191 ALA A O 1
ATOM 1444 N N . PRO A 1 192 ? 2.491 -8.441 18.537 1.00 92.56 192 PRO A N 1
ATOM 1445 C CA . PRO A 1 192 ? 3.191 -7.244 18.085 1.00 92.56 192 PRO A CA 1
ATOM 1446 C C . PRO A 1 192 ? 2.505 -6.616 16.860 1.00 92.56 192 PRO A C 1
ATOM 1448 O O . PRO A 1 192 ? 2.038 -7.328 15.970 1.00 92.56 192 PRO A O 1
ATOM 1451 N N . SER A 1 193 ? 2.541 -5.282 16.752 1.00 93.75 193 SER A N 1
ATOM 1452 C CA . SER A 1 193 ? 2.158 -4.561 15.525 1.00 93.75 193 SER A CA 1
ATOM 1453 C C . SER A 1 193 ? 2.994 -4.999 14.316 1.00 93.75 193 SER A C 1
ATOM 1455 O O . SER A 1 193 ? 4.037 -5.647 14.472 1.00 93.75 193 SER A O 1
ATOM 1457 N N . ARG A 1 194 ? 2.598 -4.646 13.084 1.00 93.62 194 ARG A N 1
ATOM 1458 C CA . ARG A 1 194 ? 3.390 -5.019 11.890 1.00 93.62 194 ARG A CA 1
ATOM 1459 C C . ARG A 1 194 ? 4.759 -4.352 11.874 1.00 93.62 194 ARG A C 1
ATOM 1461 O O . ARG A 1 194 ? 5.726 -4.975 11.427 1.00 93.62 194 ARG A O 1
ATOM 1468 N N . TYR A 1 195 ? 4.857 -3.131 12.395 1.00 95.75 195 TYR A N 1
ATOM 1469 C CA . TYR A 1 195 ? 6.129 -2.454 12.604 1.00 95.75 195 TYR A CA 1
ATOM 1470 C C . TYR A 1 195 ? 6.986 -3.191 13.634 1.00 95.75 195 TYR A C 1
ATOM 1472 O O . TYR A 1 195 ? 8.116 -3.577 13.327 1.00 95.75 195 TYR A O 1
ATOM 1480 N N . ALA A 1 196 ? 6.443 -3.464 14.825 1.00 95.19 196 ALA A N 1
ATOM 1481 C CA . ALA A 1 196 ? 7.188 -4.147 15.881 1.00 95.19 196 ALA A CA 1
ATOM 1482 C C . ALA A 1 196 ? 7.625 -5.556 15.442 1.00 95.19 196 ALA A C 1
ATOM 1484 O O . ALA A 1 196 ? 8.760 -5.979 15.666 1.00 95.19 196 ALA A O 1
ATOM 1485 N N . SER A 1 197 ? 6.750 -6.242 14.708 1.00 94.00 197 SER A N 1
ATOM 1486 C CA . SER A 1 197 ? 7.017 -7.524 14.070 1.00 94.00 197 SER A CA 1
ATOM 1487 C C . SER A 1 197 ? 8.089 -7.462 12.996 1.00 94.00 197 SER A C 1
ATOM 1489 O O . SER A 1 197 ? 8.580 -8.518 12.631 1.00 94.00 197 SER A O 1
ATOM 1491 N N . ALA A 1 198 ? 8.447 -6.312 12.437 1.00 94.06 198 ALA A N 1
ATOM 1492 C CA . ALA A 1 198 ? 9.505 -6.214 11.434 1.00 94.06 198 ALA A CA 1
ATOM 1493 C C . ALA A 1 198 ? 10.806 -5.698 12.058 1.00 94.06 198 ALA A C 1
ATOM 1495 O O . ALA A 1 198 ? 11.845 -6.342 11.928 1.00 94.06 198 ALA A O 1
ATOM 1496 N N . PHE A 1 199 ? 10.730 -4.581 12.780 1.00 95.69 199 PHE A N 1
ATOM 1497 C CA . PHE A 1 199 ? 11.894 -3.815 13.223 1.00 95.69 199 PHE A CA 1
ATOM 1498 C C . PHE A 1 199 ? 12.266 -4.032 14.690 1.00 95.69 199 PHE A C 1
ATOM 1500 O O . PHE A 1 199 ? 13.425 -3.846 15.036 1.00 95.69 199 PHE A O 1
ATOM 1507 N N . LEU A 1 200 ? 11.336 -4.477 15.544 1.00 95.06 200 LEU A N 1
ATOM 1508 C CA . LEU A 1 200 ? 11.537 -4.586 17.000 1.00 95.06 200 LEU A CA 1
ATOM 1509 C C . LEU A 1 200 ? 11.640 -6.036 17.498 1.00 95.06 200 LEU A C 1
ATOM 1511 O O . LEU A 1 200 ? 11.457 -6.329 18.683 1.00 95.06 200 LEU A O 1
ATOM 1515 N N . ARG A 1 201 ? 11.950 -6.983 16.604 1.00 91.44 201 ARG A N 1
ATOM 1516 C CA . ARG A 1 201 ? 12.120 -8.392 16.981 1.00 91.44 201 ARG A CA 1
ATOM 1517 C C . ARG A 1 201 ? 13.316 -8.555 17.915 1.00 91.44 201 ARG A C 1
ATOM 1519 O O . ARG A 1 201 ? 14.443 -8.253 17.533 1.00 91.44 201 ARG A O 1
ATOM 1526 N N . ARG A 1 202 ? 13.106 -9.199 19.069 1.00 85.25 202 ARG A N 1
ATOM 1527 C CA . ARG A 1 202 ? 14.189 -9.543 20.017 1.00 85.25 202 ARG A CA 1
ATOM 1528 C C . ARG A 1 202 ? 15.296 -10.423 19.424 1.00 85.25 202 ARG A C 1
ATOM 1530 O O . ARG A 1 202 ? 16.417 -10.428 19.910 1.00 85.25 202 ARG A O 1
ATOM 1537 N N . ALA A 1 203 ? 14.991 -11.163 18.358 1.00 86.12 203 ALA A N 1
ATOM 1538 C CA . ALA A 1 203 ? 15.991 -11.926 17.611 1.00 86.12 203 ALA A CA 1
ATOM 1539 C C . ALA A 1 203 ? 16.995 -11.030 16.856 1.00 86.12 203 ALA A C 1
ATOM 1541 O O . ALA A 1 203 ? 18.093 -11.481 16.547 1.00 86.12 203 ALA A O 1
ATOM 1542 N N . LEU A 1 204 ? 16.612 -9.788 16.542 1.00 83.12 204 LEU A N 1
ATOM 1543 C CA . LEU A 1 204 ? 17.443 -8.792 15.862 1.00 83.12 204 LEU A CA 1
ATOM 1544 C C . LEU A 1 204 ? 18.038 -7.772 16.842 1.00 83.12 204 LEU A C 1
ATOM 1546 O O . LEU A 1 204 ? 19.114 -7.238 16.588 1.00 83.12 204 LEU A O 1
ATOM 1550 N N . LEU A 1 205 ? 17.341 -7.509 17.948 1.00 88.38 205 LEU A N 1
ATOM 1551 C CA . LEU A 1 205 ? 17.667 -6.461 18.910 1.00 88.38 205 LEU A CA 1
ATOM 1552 C C . LEU A 1 205 ? 17.653 -7.014 20.341 1.00 88.38 205 LEU A C 1
ATOM 1554 O O . LEU A 1 205 ? 16.597 -7.449 20.802 1.00 88.38 205 LEU A O 1
ATOM 1558 N N . PRO A 1 206 ? 18.778 -6.960 21.077 1.00 84.00 206 PRO A N 1
ATOM 1559 C CA . PRO A 1 206 ? 18.809 -7.346 22.488 1.00 84.00 206 PRO A CA 1
ATOM 1560 C C . PRO A 1 206 ? 17.841 -6.527 23.352 1.00 84.00 206 PRO A C 1
ATOM 1562 O O . PRO A 1 206 ? 17.207 -7.079 24.249 1.00 84.00 206 PRO A O 1
ATOM 1565 N N . ASP A 1 207 ? 17.707 -5.234 23.045 1.00 88.56 207 ASP A N 1
ATOM 1566 C CA . ASP A 1 207 ? 16.789 -4.302 23.700 1.00 88.56 207 ASP A CA 1
ATOM 1567 C C . ASP A 1 207 ? 16.031 -3.478 22.637 1.00 88.56 207 ASP A C 1
ATOM 1569 O O . ASP A 1 207 ? 16.601 -2.548 22.061 1.00 88.56 207 ASP A O 1
ATOM 1573 N N . PRO A 1 208 ? 14.775 -3.842 22.310 1.00 88.62 208 PRO A N 1
ATOM 1574 C CA . PRO A 1 208 ? 13.981 -3.114 21.324 1.00 88.62 208 PRO A CA 1
ATOM 1575 C C . PRO A 1 208 ? 13.638 -1.672 21.722 1.00 88.62 208 PRO A C 1
ATOM 1577 O O . PRO A 1 208 ? 13.563 -0.819 20.838 1.00 88.62 208 PRO A O 1
ATOM 1580 N N . GLU A 1 209 ? 13.453 -1.389 23.016 1.00 86.12 209 GLU A N 1
ATOM 1581 C CA . GLU A 1 209 ? 13.041 -0.064 23.511 1.00 86.12 209 GLU A CA 1
ATOM 1582 C C . GLU A 1 209 ? 14.199 0.938 23.502 1.00 86.12 209 GLU A C 1
ATOM 1584 O O . GLU A 1 209 ? 13.985 2.128 23.294 1.00 86.12 209 GLU A O 1
ATOM 1589 N N . ALA A 1 210 ? 15.433 0.456 23.657 1.00 87.25 210 ALA A N 1
ATOM 1590 C CA . ALA A 1 210 ? 16.644 1.266 23.531 1.00 87.25 210 ALA A CA 1
ATOM 1591 C C . ALA A 1 210 ? 17.242 1.262 22.109 1.00 87.25 210 ALA A C 1
ATOM 1593 O O . ALA A 1 210 ? 18.369 1.721 21.910 1.00 87.25 210 ALA A O 1
ATOM 1594 N N . SER A 1 211 ? 16.538 0.700 21.120 1.00 91.94 211 SER A N 1
ATOM 1595 C CA . SER A 1 211 ? 17.061 0.555 19.759 1.00 91.94 211 SER A CA 1
ATOM 1596 C C . SER A 1 211 ? 16.885 1.812 18.904 1.00 91.94 211 SER A C 1
ATOM 1598 O O . SER A 1 211 ? 15.971 2.606 19.108 1.00 91.94 211 SER A O 1
ATOM 1600 N N . ASN A 1 212 ? 17.680 1.919 17.836 1.00 92.19 212 ASN A N 1
ATOM 1601 C CA . ASN A 1 212 ? 17.558 2.977 16.820 1.00 92.19 212 ASN A CA 1
ATOM 1602 C C . ASN A 1 212 ? 16.265 2.895 15.978 1.00 92.19 212 ASN A C 1
ATOM 1604 O O . ASN A 1 212 ? 16.065 3.709 15.081 1.00 92.19 212 ASN A O 1
ATOM 1608 N N . PHE A 1 213 ? 15.413 1.896 16.234 1.00 95.38 213 PHE A N 1
ATOM 1609 C CA . PHE A 1 213 ? 14.098 1.720 15.617 1.00 95.38 213 PHE A CA 1
ATOM 1610 C C . PHE A 1 213 ? 12.953 1.846 16.635 1.00 95.38 213 PHE A C 1
ATOM 1612 O O . PHE A 1 213 ? 11.797 1.622 16.269 1.00 95.38 213 PHE A O 1
ATOM 1619 N N . ALA A 1 214 ? 13.247 2.177 17.897 1.00 95.00 214 ALA A N 1
ATOM 1620 C CA . ALA A 1 214 ? 12.232 2.408 18.916 1.00 95.00 214 ALA A CA 1
ATOM 1621 C C . ALA A 1 214 ? 11.310 3.564 18.506 1.00 95.00 214 ALA A C 1
ATOM 1623 O O . ALA A 1 214 ? 11.770 4.576 17.970 1.00 95.00 214 ALA A O 1
ATOM 1624 N N . LEU A 1 215 ? 10.011 3.405 18.759 1.00 95.62 215 LEU A N 1
ATOM 1625 C CA . LEU A 1 215 ? 9.015 4.432 18.469 1.00 95.62 215 LEU A CA 1
ATOM 1626 C C . LEU A 1 215 ? 8.826 5.369 19.667 1.00 95.62 215 LEU A C 1
ATOM 1628 O O . LEU A 1 215 ? 8.921 4.943 20.817 1.00 95.62 215 LEU A O 1
ATOM 1632 N N . ASP A 1 216 ? 8.554 6.638 19.390 1.00 94.69 216 ASP A N 1
ATOM 1633 C CA . ASP A 1 216 ? 8.102 7.627 20.359 1.00 94.69 216 ASP A CA 1
ATOM 1634 C C . ASP A 1 216 ? 6.592 7.485 20.651 1.00 94.69 216 ASP A C 1
ATOM 1636 O O . ASP A 1 216 ? 5.904 6.596 20.144 1.00 94.69 216 ASP A O 1
ATOM 1640 N N . GLN A 1 217 ? 6.047 8.376 21.486 1.00 90.25 217 GLN A N 1
ATOM 1641 C CA . GLN A 1 217 ? 4.616 8.359 21.830 1.00 90.25 217 GLN A CA 1
ATOM 1642 C C . GLN A 1 217 ? 3.691 8.710 20.652 1.00 90.25 217 GLN A C 1
ATOM 1644 O O . GLN A 1 217 ? 2.496 8.428 20.719 1.00 90.25 217 GLN A O 1
ATOM 1649 N N . GLY A 1 218 ? 4.217 9.347 19.603 1.00 89.69 218 GLY A N 1
ATOM 1650 C CA . GLY A 1 218 ? 3.493 9.686 18.381 1.00 89.69 218 GLY A CA 1
ATOM 1651 C C . GLY A 1 218 ? 3.509 8.572 17.333 1.00 89.69 218 GLY A C 1
ATOM 1652 O O . GLY A 1 218 ? 2.817 8.694 16.325 1.00 89.69 218 GLY A O 1
ATOM 1653 N N . GLY A 1 219 ? 4.260 7.493 17.569 1.00 91.50 219 GLY A N 1
ATOM 1654 C CA . GLY A 1 219 ? 4.435 6.401 16.615 1.00 91.50 219 GLY A CA 1
ATOM 1655 C C . GLY A 1 219 ? 5.506 6.667 15.554 1.00 91.50 219 GLY A C 1
ATOM 1656 O O . GLY A 1 219 ? 5.588 5.900 14.602 1.00 91.50 219 GLY A O 1
ATOM 1657 N N . GLU A 1 220 ? 6.328 7.708 15.704 1.00 95.06 220 GLU A N 1
ATOM 1658 C CA . GLU A 1 220 ? 7.508 7.960 14.864 1.00 95.06 220 GLU A CA 1
ATOM 1659 C C . GLU A 1 220 ? 8.764 7.372 15.526 1.00 95.06 220 GLU A C 1
ATOM 1661 O O . GLU A 1 220 ? 8.759 7.063 16.712 1.00 95.06 220 GLU A O 1
ATOM 1666 N N . LEU A 1 221 ? 9.858 7.185 14.788 1.00 95.25 221 LEU A N 1
ATOM 1667 C CA . LEU A 1 221 ? 11.141 6.781 15.356 1.00 95.25 221 LEU A CA 1
ATOM 1668 C C . LEU A 1 221 ? 11.643 7.833 16.357 1.00 95.25 221 LEU A C 1
ATOM 1670 O O . LEU A 1 221 ? 11.751 9.016 16.041 1.00 95.25 221 LEU A O 1
ATOM 1674 N N . SER A 1 222 ? 12.046 7.377 17.544 1.00 94.19 222 SER A N 1
ATOM 1675 C CA . SER A 1 222 ? 12.635 8.233 18.585 1.00 94.19 222 SER A CA 1
ATOM 1676 C C . SER A 1 222 ? 13.974 8.851 18.162 1.00 94.19 222 SER A C 1
ATOM 1678 O O . SER A 1 222 ? 14.336 9.928 18.631 1.00 94.19 222 SER A O 1
ATOM 1680 N N . ASP A 1 223 ? 14.708 8.181 17.269 1.00 93.50 223 ASP A N 1
ATOM 1681 C CA . ASP A 1 223 ? 15.912 8.706 16.627 1.00 93.50 223 ASP A CA 1
ATOM 1682 C C . ASP A 1 223 ? 15.772 8.619 15.102 1.00 93.50 223 ASP A C 1
ATOM 1684 O O . ASP A 1 223 ? 15.767 7.535 14.515 1.00 93.50 223 ASP A O 1
ATOM 1688 N N . THR A 1 224 ? 15.716 9.770 14.439 1.00 96.31 224 THR A N 1
ATOM 1689 C CA . THR A 1 224 ? 15.611 9.870 12.977 1.00 96.31 224 THR A CA 1
ATOM 1690 C C . THR A 1 224 ? 16.915 10.297 12.302 1.00 96.31 224 THR A C 1
ATOM 1692 O O . THR A 1 224 ? 16.985 10.311 11.074 1.00 96.31 224 THR A O 1
ATOM 1695 N N . ALA A 1 225 ? 17.963 10.613 13.072 1.00 94.75 225 ALA A N 1
ATOM 1696 C CA . ALA A 1 225 ? 19.121 11.384 12.612 1.00 94.75 225 ALA A CA 1
ATOM 1697 C C . ALA A 1 225 ? 20.141 10.601 11.767 1.00 94.75 225 ALA A C 1
ATOM 1699 O O . ALA A 1 225 ? 21.153 11.168 11.358 1.00 94.75 225 ALA A O 1
ATOM 1700 N N . LEU A 1 226 ? 19.903 9.311 11.526 1.00 93.81 226 LEU A N 1
ATOM 1701 C CA . LEU A 1 226 ? 20.793 8.450 10.753 1.00 93.81 226 LEU A CA 1
ATOM 1702 C C . LEU A 1 226 ? 20.033 7.792 9.596 1.00 93.81 226 LEU A C 1
ATOM 1704 O O . LEU A 1 226 ? 18.866 7.422 9.765 1.00 93.81 226 LEU A O 1
ATOM 1708 N N . PRO A 1 227 ? 20.672 7.581 8.435 1.00 95.56 227 PRO A N 1
ATOM 1709 C CA . PRO A 1 227 ? 20.074 6.829 7.341 1.00 95.56 227 PRO A CA 1
ATOM 1710 C C . PRO A 1 227 ? 19.951 5.343 7.689 1.00 95.56 227 PRO A C 1
ATOM 1712 O O . PRO A 1 227 ? 20.695 4.804 8.511 1.00 95.56 227 PRO A O 1
ATOM 1715 N N . MET A 1 228 ? 19.049 4.635 7.009 1.00 95.38 228 MET A N 1
ATOM 1716 C CA . MET A 1 228 ? 18.822 3.203 7.259 1.00 95.38 228 MET A CA 1
ATOM 1717 C C . MET A 1 228 ? 20.034 2.329 6.884 1.00 95.38 228 MET A C 1
ATOM 1719 O O . MET A 1 228 ? 20.113 1.166 7.278 1.00 95.38 228 MET A O 1
ATOM 1723 N N . THR A 1 229 ? 20.971 2.891 6.116 1.00 95.88 229 THR A N 1
ATOM 1724 C CA . THR A 1 229 ? 22.238 2.275 5.706 1.00 95.88 229 THR A CA 1
ATOM 1725 C C . THR A 1 229 ? 23.385 2.503 6.687 1.00 95.88 229 THR A C 1
ATOM 1727 O O . THR A 1 229 ? 24.459 1.956 6.458 1.00 95.88 229 THR A O 1
ATOM 1730 N N . ASP A 1 230 ? 23.188 3.295 7.745 1.00 96.06 230 ASP A N 1
ATOM 1731 C CA . ASP A 1 230 ? 24.190 3.475 8.799 1.00 96.06 230 ASP A CA 1
ATOM 1732 C C . ASP A 1 230 ? 24.563 2.129 9.441 1.00 96.06 230 ASP A C 1
ATOM 1734 O O . ASP A 1 230 ? 23.699 1.267 9.624 1.00 96.06 230 ASP A O 1
ATOM 1738 N N . ASP A 1 231 ? 25.831 1.950 9.819 1.00 94.06 231 ASP A N 1
ATOM 1739 C CA . ASP A 1 231 ? 26.347 0.691 10.378 1.00 94.06 231 ASP A CA 1
ATOM 1740 C C . ASP A 1 231 ? 25.537 0.206 11.593 1.00 94.06 231 ASP A C 1
ATOM 1742 O O . ASP A 1 231 ? 25.344 -1.000 11.776 1.00 94.06 231 ASP A O 1
ATOM 1746 N N . SER A 1 232 ? 25.005 1.132 12.399 1.00 92.31 232 SER A N 1
ATOM 1747 C CA . SER A 1 232 ? 24.182 0.815 13.571 1.00 92.31 232 SER A CA 1
ATOM 1748 C C . SER A 1 232 ? 22.746 0.382 13.233 1.00 92.31 232 SER A C 1
ATOM 1750 O O . SER A 1 232 ? 22.056 -0.171 14.089 1.00 92.31 232 SER A O 1
ATOM 1752 N N . ARG A 1 233 ? 22.280 0.617 11.999 1.00 93.62 233 ARG A N 1
ATOM 1753 C CA . ARG A 1 233 ? 20.910 0.327 11.527 1.00 93.62 233 ARG A CA 1
ATOM 1754 C C . ARG A 1 233 ? 20.858 -0.758 10.460 1.00 93.62 233 ARG A C 1
ATOM 1756 O O . ARG A 1 233 ? 19.850 -1.457 10.342 1.00 93.62 233 ARG A O 1
ATOM 1763 N N . LEU A 1 234 ? 21.949 -0.935 9.719 1.00 94.12 234 LEU A N 1
ATOM 1764 C CA . LEU A 1 234 ? 22.012 -1.713 8.489 1.00 94.12 234 LEU A CA 1
ATOM 1765 C C . LEU A 1 234 ? 21.525 -3.157 8.660 1.00 94.12 234 LEU A C 1
ATOM 1767 O O . LEU A 1 234 ? 20.761 -3.654 7.835 1.00 94.12 234 LEU A O 1
ATOM 1771 N N . SER A 1 235 ? 21.949 -3.856 9.716 1.00 93.56 235 SER A N 1
ATOM 1772 C CA . SER A 1 235 ? 21.584 -5.265 9.927 1.00 93.56 235 SER A CA 1
ATOM 1773 C C . SER A 1 235 ? 20.079 -5.450 10.150 1.00 93.56 235 SER A C 1
ATOM 1775 O O . SER A 1 235 ? 19.469 -6.327 9.533 1.00 93.56 235 SER A O 1
ATOM 1777 N N . VAL A 1 236 ? 19.477 -4.595 10.979 1.00 95.12 236 VAL A N 1
ATOM 1778 C CA . VAL A 1 236 ? 18.042 -4.611 11.282 1.00 95.12 236 VAL A CA 1
ATOM 1779 C C . VAL A 1 236 ? 17.243 -4.153 10.069 1.00 95.12 236 VAL A C 1
ATOM 1781 O O . VAL A 1 236 ? 16.297 -4.840 9.698 1.00 95.12 236 VAL A O 1
ATOM 1784 N N . ALA A 1 237 ? 17.656 -3.076 9.390 1.00 96.00 237 ALA A N 1
ATOM 1785 C CA . ALA A 1 237 ? 17.001 -2.594 8.175 1.00 96.00 237 ALA A CA 1
ATOM 1786 C C . ALA A 1 237 ? 16.949 -3.682 7.092 1.00 96.00 237 ALA A C 1
ATOM 1788 O O . ALA A 1 237 ? 15.883 -3.955 6.539 1.00 96.00 237 ALA A O 1
ATOM 1789 N N . LYS A 1 238 ? 18.070 -4.374 6.843 1.00 95.81 238 LYS A N 1
ATOM 1790 C CA . LYS A 1 238 ? 18.133 -5.500 5.896 1.00 95.81 238 LYS A CA 1
ATOM 1791 C C . LYS A 1 238 ? 17.186 -6.625 6.285 1.00 95.81 238 LYS A C 1
ATOM 1793 O O . LYS A 1 238 ? 16.451 -7.122 5.440 1.00 95.81 238 LYS A O 1
ATOM 1798 N N . ALA A 1 239 ? 17.203 -7.037 7.550 1.00 95.38 239 ALA A N 1
ATOM 1799 C CA . ALA A 1 239 ? 16.374 -8.140 8.018 1.00 95.38 239 ALA A CA 1
ATOM 1800 C C . ALA A 1 239 ? 14.875 -7.795 7.985 1.00 95.38 239 ALA A C 1
ATOM 1802 O O . ALA A 1 239 ? 14.079 -8.593 7.493 1.00 95.38 239 ALA A O 1
ATOM 1803 N N . ALA A 1 240 ? 14.501 -6.607 8.463 1.00 95.06 240 ALA A N 1
ATOM 1804 C CA . ALA A 1 240 ? 13.121 -6.141 8.565 1.00 95.06 240 ALA A CA 1
ATOM 1805 C C . ALA A 1 240 ? 12.476 -5.908 7.193 1.00 95.06 240 ALA A C 1
ATOM 1807 O O . ALA A 1 240 ? 11.331 -6.297 6.971 1.00 95.06 240 ALA A O 1
ATOM 1808 N N . LEU A 1 241 ? 13.224 -5.313 6.260 1.00 95.44 241 LEU A N 1
ATOM 1809 C CA . LEU A 1 241 ? 12.782 -5.099 4.881 1.00 95.44 241 LEU A CA 1
ATOM 1810 C C . LEU A 1 241 ? 12.986 -6.344 4.002 1.00 95.44 241 LEU A C 1
ATOM 1812 O O . LEU A 1 241 ? 12.470 -6.421 2.890 1.00 95.44 241 LEU A O 1
ATOM 1816 N N . GLY A 1 242 ? 13.744 -7.332 4.482 1.00 94.56 242 GLY A N 1
ATOM 1817 C CA . GLY A 1 242 ? 14.149 -8.500 3.708 1.00 94.56 242 GLY A CA 1
ATOM 1818 C C . GLY A 1 242 ? 15.104 -8.171 2.556 1.00 94.56 242 GLY A C 1
ATOM 1819 O O . GLY A 1 242 ? 15.174 -8.949 1.612 1.00 94.56 242 GLY A O 1
ATOM 1820 N N . ALA A 1 243 ? 15.808 -7.042 2.602 1.00 96.19 243 ALA A N 1
ATOM 1821 C CA . ALA A 1 243 ? 16.637 -6.527 1.517 1.00 96.19 243 ALA A CA 1
ATOM 1822 C C . ALA A 1 243 ? 18.121 -6.907 1.661 1.00 96.19 243 ALA A C 1
ATOM 1824 O O . ALA A 1 243 ? 18.681 -6.998 2.758 1.00 96.19 243 ALA A O 1
ATOM 1825 N N . SER A 1 244 ? 18.797 -7.077 0.528 1.00 95.50 244 SER A N 1
ATOM 1826 C CA . SER A 1 244 ? 20.259 -7.095 0.450 1.00 95.50 244 SER A CA 1
ATOM 1827 C C . SER A 1 244 ? 20.853 -5.697 0.681 1.00 95.50 244 SER A C 1
ATOM 1829 O O . SER A 1 244 ? 20.153 -4.687 0.641 1.00 95.50 244 SER A O 1
ATOM 1831 N N . SER A 1 245 ? 22.172 -5.614 0.901 1.00 94.44 245 SER A N 1
ATOM 1832 C CA . SER A 1 245 ? 22.845 -4.309 1.021 1.00 94.44 245 SER A CA 1
ATOM 1833 C C . SER A 1 245 ? 22.713 -3.482 -0.264 1.00 94.44 245 SER A C 1
ATOM 1835 O O . SER A 1 245 ? 22.479 -2.284 -0.185 1.00 94.44 245 SER A O 1
ATOM 1837 N N . GLY A 1 246 ? 22.804 -4.127 -1.435 1.00 95.06 246 GLY A N 1
ATOM 1838 C CA . GLY A 1 246 ? 22.636 -3.452 -2.724 1.00 95.06 246 GLY A CA 1
ATOM 1839 C C . GLY A 1 246 ? 21.216 -2.922 -2.931 1.00 95.06 246 GLY A C 1
ATOM 1840 O O . GLY A 1 246 ? 21.045 -1.802 -3.397 1.00 95.06 246 GLY A O 1
ATOM 1841 N N . GLU A 1 247 ? 20.195 -3.682 -2.523 1.00 97.12 247 GLU A N 1
ATOM 1842 C CA . GLU A 1 247 ? 18.804 -3.213 -2.569 1.00 97.12 247 GLU A CA 1
ATOM 1843 C C . GLU A 1 247 ? 18.551 -2.047 -1.612 1.00 97.12 247 GLU A C 1
ATOM 1845 O O . GLU A 1 247 ? 17.842 -1.120 -1.987 1.00 97.12 247 GLU A O 1
ATOM 1850 N N . LEU A 1 248 ? 19.145 -2.041 -0.412 1.00 97.12 248 LEU A N 1
ATOM 1851 C CA . LEU A 1 248 ? 19.032 -0.888 0.487 1.00 97.12 248 LEU A CA 1
ATOM 1852 C C . LEU A 1 248 ? 19.691 0.365 -0.086 1.00 97.12 248 LEU A C 1
ATOM 1854 O O . LEU A 1 248 ? 19.094 1.434 -0.023 1.00 97.12 248 LEU A O 1
ATOM 1858 N N . SER A 1 249 ? 20.886 0.246 -0.670 1.00 96.25 249 SER A N 1
ATOM 1859 C CA . SER A 1 249 ? 21.529 1.378 -1.344 1.00 96.25 249 SER A CA 1
ATOM 1860 C C . SER A 1 249 ? 20.668 1.903 -2.496 1.00 96.25 249 SER A C 1
ATOM 1862 O O . SER A 1 249 ? 20.475 3.111 -2.604 1.00 96.25 249 SER A O 1
ATOM 1864 N N . LEU A 1 250 ? 20.081 1.004 -3.297 1.00 96.62 250 LEU A N 1
ATOM 1865 C CA . LEU A 1 250 ? 19.153 1.369 -4.369 1.00 96.62 250 LEU A CA 1
ATOM 1866 C C . LEU A 1 250 ? 17.892 2.067 -3.833 1.00 96.62 250 LEU A C 1
ATOM 1868 O O . LEU A 1 250 ? 17.414 3.012 -4.455 1.00 96.62 250 LEU A O 1
ATOM 1872 N N . LEU A 1 251 ? 17.343 1.611 -2.702 1.00 97.62 251 LEU A N 1
ATOM 1873 C CA . LEU A 1 251 ? 16.187 2.242 -2.060 1.00 97.62 251 LEU A CA 1
ATOM 1874 C C . LEU A 1 251 ? 16.510 3.638 -1.553 1.00 97.62 251 LEU A C 1
ATOM 1876 O O . LEU A 1 251 ? 15.729 4.546 -1.801 1.00 97.62 251 LEU A O 1
ATOM 1880 N N . VAL A 1 252 ? 17.636 3.810 -0.859 1.00 97.44 252 VAL A N 1
ATOM 1881 C CA . VAL A 1 252 ? 18.067 5.125 -0.373 1.00 97.44 252 VAL A CA 1
ATOM 1882 C C . VAL A 1 252 ? 18.198 6.092 -1.544 1.00 97.44 252 VAL A C 1
ATOM 1884 O O . VAL A 1 252 ? 17.578 7.149 -1.520 1.00 97.44 252 VAL A O 1
ATOM 1887 N N . GLU A 1 253 ? 18.905 5.695 -2.604 1.00 97.19 253 GLU A N 1
ATOM 1888 C CA . GLU A 1 253 ? 19.047 6.516 -3.808 1.00 97.19 253 GLU A CA 1
ATOM 1889 C C . GLU A 1 253 ? 17.681 6.858 -4.423 1.00 97.19 253 GLU A C 1
ATOM 1891 O O . GLU A 1 253 ? 17.394 8.024 -4.683 1.00 97.19 253 GLU A O 1
ATOM 1896 N N . TRP A 1 254 ? 16.814 5.858 -4.615 1.00 96.19 254 TRP A N 1
ATOM 1897 C CA . TRP A 1 254 ? 15.493 6.053 -5.211 1.00 96.19 254 TRP A CA 1
ATOM 1898 C C . TRP A 1 254 ? 14.600 6.969 -4.361 1.00 96.19 254 TRP A C 1
ATOM 1900 O O . TRP A 1 254 ? 13.939 7.854 -4.891 1.00 96.19 254 TRP A O 1
ATOM 1910 N N . LEU A 1 255 ? 14.582 6.820 -3.040 1.00 96.19 255 LEU A N 1
ATOM 1911 C CA . LEU A 1 255 ? 13.779 7.688 -2.175 1.00 96.19 255 LEU A CA 1
ATOM 1912 C C . LEU A 1 255 ? 14.347 9.116 -2.122 1.00 96.19 255 LEU A C 1
ATOM 1914 O O . LEU A 1 255 ? 13.579 10.079 -2.094 1.00 96.19 255 LEU A O 1
ATOM 1918 N N . SER A 1 256 ? 15.671 9.269 -2.201 1.00 95.75 256 SER A N 1
ATOM 1919 C CA . SER A 1 256 ? 16.323 10.576 -2.317 1.00 95.75 256 SER A CA 1
ATOM 1920 C C . SER A 1 256 ? 15.971 11.312 -3.607 1.00 95.75 256 SER A C 1
ATOM 1922 O O . SER A 1 256 ? 15.732 12.520 -3.559 1.00 95.75 256 SER A O 1
ATOM 1924 N N . THR A 1 257 ? 15.842 10.624 -4.751 1.00 93.94 257 THR A N 1
ATOM 1925 C CA . THR A 1 257 ? 15.391 11.284 -5.994 1.00 93.94 257 THR A CA 1
ATOM 1926 C C . THR A 1 257 ? 13.943 11.771 -5.927 1.00 93.94 257 THR A C 1
ATOM 1928 O O . THR A 1 257 ? 13.571 12.683 -6.664 1.00 93.94 257 THR A O 1
ATOM 1931 N N . LEU A 1 258 ? 13.143 11.221 -5.010 1.00 91.94 258 LEU A N 1
ATOM 1932 C CA . LEU A 1 258 ? 11.771 11.651 -4.730 1.00 91.94 258 LEU A CA 1
ATOM 1933 C C . LEU A 1 258 ? 11.695 12.776 -3.684 1.00 91.94 258 LEU A C 1
ATOM 1935 O O . LEU A 1 258 ? 10.604 13.182 -3.289 1.00 91.94 258 LEU A O 1
ATOM 1939 N N . GLY A 1 259 ? 12.842 13.297 -3.237 1.00 93.25 259 GLY A N 1
ATOM 1940 C CA . GLY A 1 259 ? 12.924 14.394 -2.273 1.00 93.25 259 GLY A CA 1
ATOM 1941 C C . GLY A 1 259 ? 12.813 13.963 -0.810 1.00 93.25 259 GLY A C 1
ATOM 1942 O O . GLY A 1 259 ? 12.718 14.824 0.064 1.00 93.25 259 GLY A O 1
ATOM 1943 N N . MET A 1 260 ? 12.840 12.659 -0.514 1.00 94.25 260 MET A N 1
ATOM 1944 C CA . MET A 1 260 ? 12.953 12.172 0.863 1.00 94.25 260 MET A CA 1
ATOM 1945 C C . MET A 1 260 ? 14.422 12.217 1.300 1.00 94.25 260 MET A C 1
ATOM 1947 O O . MET A 1 260 ? 15.300 11.778 0.567 1.00 94.25 260 MET A O 1
ATOM 1951 N N . ALA A 1 261 ? 14.719 12.685 2.511 1.00 95.56 261 ALA A N 1
ATOM 1952 C CA . ALA A 1 261 ? 16.090 12.764 3.036 1.00 95.56 261 ALA A CA 1
ATOM 1953 C C . ALA A 1 261 ? 16.645 11.389 3.487 1.00 95.56 261 ALA A C 1
ATOM 1955 O O . ALA A 1 261 ? 17.222 11.259 4.566 1.00 95.56 261 ALA A O 1
ATOM 1956 N N . ALA A 1 262 ? 16.420 10.334 2.697 1.00 96.00 262 ALA A N 1
ATOM 1957 C CA . ALA A 1 262 ? 16.735 8.941 3.034 1.00 96.00 262 ALA A CA 1
ATOM 1958 C C . ALA A 1 262 ? 18.242 8.635 3.100 1.00 96.00 262 ALA A C 1
ATOM 1960 O O . ALA A 1 262 ? 18.647 7.629 3.682 1.00 96.00 262 ALA A O 1
ATOM 1961 N N . ASP A 1 263 ? 19.065 9.502 2.515 1.00 95.88 263 ASP A N 1
ATOM 1962 C CA . ASP A 1 263 ? 20.529 9.469 2.545 1.00 95.88 263 ASP A CA 1
ATOM 1963 C C . ASP A 1 263 ? 21.116 9.954 3.875 1.00 95.88 263 ASP A C 1
ATOM 1965 O O . ASP A 1 263 ? 22.255 9.632 4.210 1.00 95.88 263 ASP A O 1
ATOM 1969 N N . THR A 1 264 ? 20.335 10.707 4.648 1.00 96.56 264 THR A N 1
ATOM 1970 C CA . THR A 1 264 ? 20.783 11.360 5.884 1.00 96.56 264 THR A CA 1
ATOM 1971 C C . THR A 1 264 ? 19.924 11.015 7.095 1.00 96.56 264 THR A C 1
ATOM 1973 O O . THR A 1 264 ? 20.396 11.125 8.222 1.00 96.56 264 THR A O 1
ATOM 1976 N N . THR A 1 265 ? 18.689 10.561 6.888 1.00 96.81 265 THR A N 1
ATOM 1977 C CA . THR A 1 265 ? 17.711 10.314 7.953 1.00 96.81 265 THR A CA 1
ATOM 1978 C C . THR A 1 265 ? 16.915 9.032 7.714 1.00 96.81 265 THR A C 1
ATOM 1980 O O . THR A 1 265 ? 16.857 8.504 6.603 1.00 96.81 265 THR A O 1
ATOM 1983 N N . THR A 1 266 ? 16.266 8.532 8.765 1.00 97.06 266 THR A N 1
ATOM 1984 C CA . THR A 1 266 ? 15.260 7.465 8.670 1.00 97.06 266 THR A CA 1
ATOM 1985 C C . THR A 1 266 ? 14.049 7.866 9.488 1.00 97.06 266 THR A C 1
ATOM 1987 O O . THR A 1 266 ? 14.176 8.132 10.678 1.00 97.06 266 THR A O 1
ATOM 1990 N N . THR A 1 267 ? 12.882 7.852 8.863 1.00 96.38 267 THR A N 1
ATOM 1991 C CA . THR A 1 267 ? 11.580 8.073 9.500 1.00 96.38 267 THR A CA 1
ATOM 1992 C C . THR A 1 267 ? 10.653 6.906 9.184 1.00 96.38 267 THR A C 1
ATOM 1994 O O . THR A 1 267 ? 10.938 6.109 8.279 1.00 96.38 267 THR A O 1
ATOM 1997 N N . LEU A 1 268 ? 9.518 6.814 9.873 1.00 95.62 268 LEU A N 1
ATOM 1998 C CA . LEU A 1 268 ? 8.490 5.822 9.582 1.00 95.62 268 LEU A CA 1
ATOM 1999 C C . LEU A 1 268 ? 8.011 5.950 8.133 1.00 95.62 268 LEU A C 1
ATOM 2001 O O . LEU A 1 268 ? 7.869 4.937 7.446 1.00 95.62 268 LEU A O 1
ATOM 2005 N N . ALA A 1 269 ? 7.857 7.177 7.631 1.00 95.31 269 ALA A N 1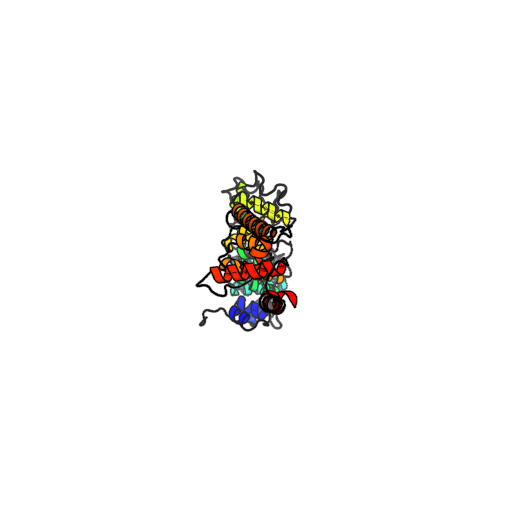
ATOM 2006 C CA . ALA A 1 269 ? 7.485 7.431 6.242 1.00 95.31 269 ALA A CA 1
ATOM 2007 C C . ALA A 1 269 ? 8.521 6.866 5.249 1.00 95.31 269 ALA A C 1
ATOM 2009 O O . ALA A 1 269 ? 8.151 6.233 4.260 1.00 95.31 269 ALA A O 1
ATOM 2010 N N . ILE A 1 270 ? 9.822 7.031 5.528 1.00 96.38 270 ILE A N 1
ATOM 2011 C CA . ILE A 1 270 ? 10.910 6.486 4.695 1.00 96.38 270 ILE A CA 1
ATOM 2012 C C . ILE A 1 270 ? 10.908 4.950 4.730 1.00 96.38 270 ILE A C 1
ATOM 2014 O O . ILE A 1 270 ? 11.000 4.309 3.681 1.00 96.38 270 ILE A O 1
ATOM 2018 N N . LEU A 1 271 ? 10.767 4.341 5.913 1.00 96.62 271 LEU A N 1
ATOM 2019 C CA . LEU A 1 271 ? 10.708 2.879 6.052 1.00 96.62 271 LEU A CA 1
ATOM 2020 C C . LEU A 1 271 ? 9.482 2.287 5.353 1.00 96.62 271 LEU A C 1
ATOM 2022 O O . LEU A 1 271 ? 9.570 1.233 4.719 1.00 96.62 271 LEU A O 1
ATOM 2026 N N . SER A 1 272 ? 8.353 2.984 5.426 1.00 95.69 272 SER A N 1
ATOM 2027 C CA . SER A 1 272 ? 7.115 2.588 4.764 1.00 95.69 272 SER A CA 1
ATOM 2028 C C . SER A 1 272 ? 7.239 2.690 3.247 1.00 95.69 272 SER A C 1
ATOM 2030 O O . SER A 1 272 ? 6.938 1.727 2.544 1.00 95.69 272 SER A O 1
ATOM 2032 N N . ALA A 1 273 ? 7.792 3.793 2.735 1.00 96.56 273 ALA A N 1
ATOM 2033 C CA . ALA A 1 273 ? 8.069 3.973 1.311 1.00 96.56 273 ALA A CA 1
ATOM 2034 C C . ALA A 1 273 ? 9.040 2.913 0.761 1.00 96.56 273 ALA A C 1
ATOM 2036 O O . ALA A 1 273 ? 8.842 2.402 -0.347 1.00 96.56 273 ALA A O 1
ATOM 2037 N N . ALA A 1 274 ? 10.058 2.534 1.541 1.00 96.69 274 ALA A N 1
ATOM 2038 C CA . ALA A 1 274 ? 10.969 1.443 1.207 1.00 96.69 274 ALA A CA 1
ATOM 2039 C C . ALA A 1 274 ? 10.245 0.088 1.147 1.00 96.69 274 ALA A C 1
ATOM 2041 O O . ALA A 1 274 ? 10.385 -0.660 0.172 1.00 96.69 274 ALA A O 1
ATOM 2042 N N . ARG A 1 275 ? 9.428 -0.219 2.161 1.00 95.50 275 ARG A N 1
ATOM 2043 C CA . ARG A 1 275 ? 8.676 -1.475 2.230 1.00 95.50 275 ARG A CA 1
ATOM 2044 C C . ARG A 1 275 ? 7.662 -1.601 1.096 1.00 95.50 275 ARG A C 1
ATOM 2046 O O . ARG A 1 275 ? 7.618 -2.661 0.485 1.00 95.50 275 ARG A O 1
ATOM 2053 N N . ARG A 1 276 ? 6.926 -0.539 0.741 1.00 95.69 276 ARG A N 1
ATOM 2054 C CA . ARG A 1 276 ? 6.005 -0.510 -0.420 1.00 95.69 276 ARG A CA 1
ATOM 2055 C C . ARG A 1 276 ? 6.672 -1.004 -1.698 1.00 95.69 276 ARG A C 1
ATOM 2057 O O . ARG A 1 276 ? 6.136 -1.864 -2.395 1.00 95.69 276 ARG A O 1
ATOM 2064 N N . ARG A 1 277 ? 7.869 -0.487 -1.981 1.00 97.19 277 ARG A N 1
ATOM 2065 C CA . ARG A 1 277 ? 8.643 -0.813 -3.187 1.00 97.19 277 ARG A CA 1
ATOM 2066 C C . ARG A 1 277 ? 9.107 -2.260 -3.196 1.00 97.19 277 ARG A C 1
ATOM 2068 O O . ARG A 1 277 ? 8.967 -2.937 -4.212 1.00 97.19 277 ARG A O 1
ATOM 2075 N N . ILE A 1 278 ? 9.603 -2.756 -2.063 1.00 96.56 278 ILE A N 1
ATOM 2076 C CA . ILE A 1 278 ? 9.984 -4.167 -1.927 1.00 96.56 278 ILE A CA 1
ATOM 2077 C C . ILE A 1 278 ? 8.761 -5.074 -2.065 1.00 96.56 278 ILE A C 1
ATOM 2079 O O . ILE A 1 278 ? 8.814 -6.050 -2.812 1.00 96.56 278 ILE A O 1
ATOM 2083 N N . SER A 1 279 ? 7.666 -4.759 -1.373 1.00 95.44 279 SER A N 1
ATOM 2084 C CA . SER A 1 279 ? 6.430 -5.538 -1.416 1.00 95.44 279 SER A CA 1
ATOM 2085 C C . SER A 1 279 ? 5.889 -5.632 -2.838 1.00 95.44 279 SER A C 1
ATOM 2087 O O . SER A 1 279 ? 5.587 -6.733 -3.292 1.00 95.44 279 SER A O 1
ATOM 2089 N N . LEU A 1 280 ? 5.849 -4.517 -3.577 1.00 97.31 280 LEU A N 1
ATOM 2090 C CA . LEU A 1 280 ? 5.396 -4.520 -4.966 1.00 97.31 280 LEU A CA 1
ATOM 2091 C C . LEU A 1 280 ? 6.338 -5.314 -5.881 1.00 97.31 280 LEU A C 1
ATOM 2093 O O . LEU A 1 280 ? 5.865 -6.144 -6.655 1.00 97.31 280 LEU A O 1
ATOM 2097 N N . ALA A 1 281 ? 7.658 -5.119 -5.772 1.00 96.81 281 ALA A N 1
ATOM 2098 C CA . ALA A 1 281 ? 8.633 -5.868 -6.572 1.00 96.81 281 ALA A CA 1
ATOM 2099 C C . ALA A 1 281 ? 8.479 -7.382 -6.360 1.00 96.81 281 ALA A C 1
ATOM 2101 O O . ALA A 1 281 ? 8.429 -8.154 -7.318 1.00 96.81 281 ALA A O 1
ATOM 2102 N N . ARG A 1 282 ? 8.322 -7.804 -5.100 1.00 96.12 282 ARG A N 1
ATOM 2103 C CA . ARG A 1 282 ? 8.127 -9.212 -4.738 1.00 96.12 282 ARG A CA 1
ATOM 2104 C C . ARG A 1 282 ? 6.790 -9.765 -5.194 1.00 96.12 282 ARG A C 1
ATOM 2106 O O . ARG A 1 282 ? 6.763 -10.886 -5.691 1.00 96.12 282 ARG A O 1
ATOM 2113 N N . ALA A 1 283 ? 5.711 -9.001 -5.058 1.00 96.06 283 ALA A N 1
ATOM 2114 C CA . ALA A 1 283 ? 4.390 -9.413 -5.520 1.00 96.06 283 ALA A CA 1
ATOM 2115 C C . ALA A 1 283 ? 4.352 -9.609 -7.046 1.00 96.06 283 ALA A C 1
ATOM 2117 O O . ALA A 1 283 ? 3.682 -10.513 -7.538 1.00 96.06 283 ALA A O 1
ATOM 2118 N N . LEU A 1 284 ? 5.131 -8.815 -7.789 1.00 95.19 284 LEU A N 1
ATOM 2119 C CA . LEU A 1 284 ? 5.325 -8.963 -9.234 1.00 95.19 284 LEU A CA 1
ATOM 2120 C C . LEU A 1 284 ? 6.357 -10.037 -9.618 1.00 95.19 284 LEU A C 1
ATOM 2122 O O . LEU A 1 284 ? 6.455 -10.393 -10.789 1.00 95.19 284 LEU A O 1
ATOM 2126 N N . GLY A 1 285 ? 7.132 -10.554 -8.661 1.00 94.31 285 GLY A N 1
ATOM 2127 C CA . GLY A 1 285 ? 8.177 -11.547 -8.916 1.00 94.31 285 GLY A CA 1
ATOM 2128 C C . GLY A 1 285 ? 9.407 -11.000 -9.652 1.00 94.31 285 GLY A C 1
ATOM 2129 O O . GLY A 1 285 ? 10.097 -11.765 -10.322 1.00 94.31 285 GLY A O 1
ATOM 2130 N N . ILE A 1 286 ? 9.693 -9.700 -9.536 1.00 93.94 286 ILE A N 1
ATOM 2131 C CA . ILE A 1 286 ? 10.819 -9.029 -10.206 1.00 93.94 286 ILE A CA 1
ATOM 2132 C C . ILE A 1 286 ? 11.810 -8.436 -9.200 1.00 93.94 286 ILE A C 1
ATOM 2134 O O . ILE A 1 286 ? 11.500 -8.251 -8.023 1.00 93.94 286 ILE A O 1
ATOM 2138 N N . SER A 1 287 ? 13.026 -8.118 -9.656 1.00 94.06 287 SER A N 1
ATOM 2139 C CA . SER A 1 287 ? 14.002 -7.419 -8.813 1.00 94.06 287 SER A CA 1
ATOM 2140 C C . SER A 1 287 ? 13.603 -5.958 -8.593 1.00 94.06 287 SER A C 1
ATOM 2142 O O . SER A 1 287 ? 12.946 -5.344 -9.436 1.00 94.06 287 SER A O 1
ATOM 2144 N N . LEU A 1 288 ? 14.060 -5.365 -7.487 1.00 95.81 288 LEU A N 1
ATOM 2145 C CA . LEU A 1 288 ? 13.803 -3.955 -7.188 1.00 95.81 288 LEU A CA 1
ATOM 2146 C C . LEU A 1 288 ? 14.337 -3.009 -8.285 1.00 95.81 288 LEU A C 1
ATOM 2148 O O . LEU A 1 288 ? 13.685 -2.02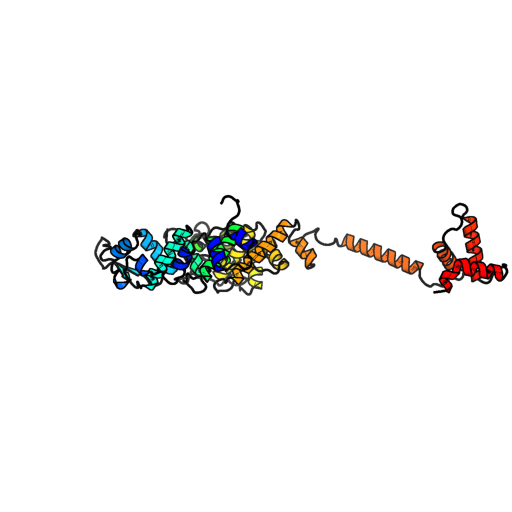7 -8.633 1.00 95.81 288 LEU A O 1
ATOM 2152 N N . ALA A 1 289 ? 15.493 -3.332 -8.873 1.00 92.25 289 ALA A N 1
ATOM 2153 C CA . ALA A 1 289 ? 16.050 -2.586 -10.002 1.00 92.25 289 ALA A CA 1
ATOM 2154 C C . ALA A 1 289 ? 15.159 -2.678 -11.252 1.00 92.25 289 ALA A C 1
ATOM 2156 O O . ALA A 1 289 ? 14.931 -1.668 -11.918 1.00 92.25 289 ALA A O 1
ATOM 2157 N N . SER A 1 290 ? 14.605 -3.864 -11.532 1.00 91.94 290 SER A N 1
ATOM 2158 C CA . SER A 1 290 ? 13.657 -4.056 -12.637 1.00 91.94 290 SER A CA 1
ATOM 2159 C C . SER A 1 290 ? 12.364 -3.287 -12.398 1.00 91.94 290 SER A C 1
ATOM 2161 O O . SER A 1 290 ? 11.840 -2.699 -13.332 1.00 91.94 290 SER A O 1
ATOM 2163 N N . LEU A 1 291 ? 11.871 -3.237 -11.155 1.00 95.50 291 LEU A N 1
ATOM 2164 C CA . LEU A 1 291 ? 10.698 -2.434 -10.808 1.00 95.50 291 LEU A CA 1
ATOM 2165 C C . LEU A 1 291 ? 10.934 -0.944 -11.091 1.00 95.50 291 LEU A C 1
ATOM 2167 O O . LEU A 1 291 ? 10.100 -0.308 -11.731 1.00 95.50 291 LEU A O 1
ATOM 2171 N N . ARG A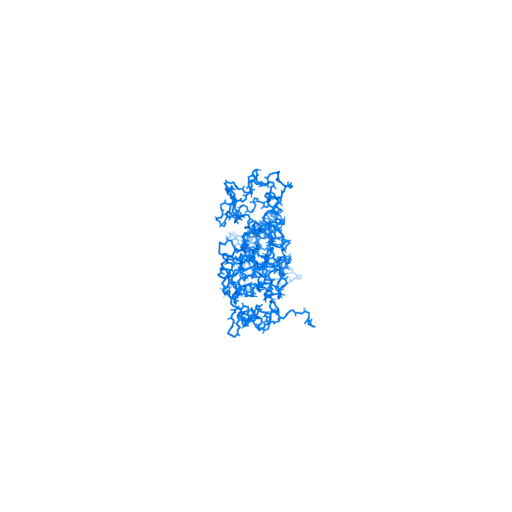 1 292 ? 12.075 -0.391 -10.655 1.00 93.56 292 ARG A N 1
ATOM 2172 C CA . ARG A 1 292 ? 12.428 1.015 -10.914 1.00 93.56 292 ARG A CA 1
ATOM 2173 C C . ARG A 1 292 ? 12.490 1.311 -12.417 1.00 93.56 292 ARG A C 1
ATOM 2175 O O . ARG A 1 292 ? 11.939 2.316 -12.858 1.00 93.56 292 ARG A O 1
ATOM 2182 N N . ARG A 1 293 ? 13.098 0.420 -13.207 1.00 89.62 293 ARG A N 1
ATOM 2183 C CA . ARG A 1 293 ? 13.119 0.536 -14.675 1.00 89.62 293 ARG A CA 1
ATOM 2184 C C . ARG A 1 293 ? 11.732 0.421 -15.290 1.00 89.62 293 ARG A C 1
ATOM 2186 O O . ARG A 1 293 ? 11.384 1.206 -16.157 1.00 89.62 293 ARG A O 1
ATOM 2193 N N . LEU A 1 294 ? 10.906 -0.503 -14.811 1.00 92.50 294 LEU A N 1
ATOM 2194 C CA . LEU A 1 294 ? 9.550 -0.690 -15.315 1.00 92.50 294 LEU A CA 1
ATOM 2195 C C . LEU A 1 294 ? 8.695 0.566 -15.110 1.00 92.50 294 LEU A C 1
ATOM 2197 O O . LEU A 1 294 ? 7.939 0.946 -16.001 1.00 92.50 294 LEU A O 1
ATOM 2201 N N . ILE A 1 295 ? 8.860 1.250 -13.977 1.00 93.56 295 ILE A N 1
ATOM 2202 C CA . ILE A 1 295 ? 8.239 2.556 -13.718 1.00 93.56 295 ILE A CA 1
ATOM 2203 C C . ILE A 1 295 ? 8.756 3.613 -14.703 1.00 93.56 295 ILE A C 1
ATOM 2205 O O . ILE A 1 295 ? 7.953 4.357 -15.260 1.00 93.56 295 ILE A O 1
ATOM 2209 N N . SER A 1 296 ? 10.066 3.648 -14.976 1.00 88.69 296 SER A N 1
ATOM 2210 C CA . SER A 1 296 ? 10.654 4.554 -15.979 1.00 88.69 296 SER A CA 1
ATOM 2211 C C . SER A 1 296 ? 10.065 4.319 -17.376 1.00 88.69 296 SER A C 1
ATOM 2213 O O . SER A 1 296 ? 9.547 5.244 -18.006 1.00 88.69 296 SER A O 1
ATOM 2215 N N . VAL A 1 297 ? 10.046 3.057 -17.818 1.00 87.94 297 VAL A N 1
ATOM 2216 C CA . VAL A 1 297 ? 9.602 2.655 -19.158 1.00 87.94 297 VAL A CA 1
ATOM 2217 C C . VAL A 1 297 ? 8.117 2.924 -19.371 1.00 87.94 297 VAL A C 1
ATOM 2219 O O . VAL A 1 297 ? 7.714 3.473 -20.397 1.00 87.94 297 VAL A O 1
ATOM 2222 N N . THR A 1 298 ? 7.291 2.546 -18.397 1.00 90.69 298 THR A N 1
ATOM 2223 C CA . THR A 1 298 ? 5.836 2.743 -18.470 1.00 90.69 298 THR A CA 1
ATOM 2224 C C . THR A 1 298 ? 5.432 4.187 -18.192 1.00 90.69 298 THR A C 1
ATOM 2226 O O . THR A 1 298 ? 4.342 4.595 -18.586 1.00 90.69 298 THR A O 1
ATOM 2229 N N . ARG A 1 299 ? 6.302 4.970 -17.535 1.00 90.38 299 ARG A N 1
ATOM 2230 C CA . ARG A 1 299 ? 6.026 6.316 -17.004 1.00 90.38 299 ARG A CA 1
ATOM 2231 C C . ARG A 1 299 ? 4.829 6.355 -16.051 1.00 90.38 299 ARG A C 1
ATOM 2233 O O . ARG A 1 299 ? 4.191 7.396 -15.891 1.00 90.38 299 ARG A O 1
ATOM 2240 N N . LEU A 1 300 ? 4.524 5.220 -15.428 1.00 93.75 300 LEU A N 1
ATOM 2241 C CA . LEU A 1 300 ? 3.446 5.060 -14.463 1.00 93.75 300 LEU A CA 1
ATOM 2242 C C . LEU A 1 300 ? 4.064 4.778 -13.097 1.00 93.75 300 LEU A C 1
ATOM 2244 O O . LEU A 1 300 ? 4.689 3.740 -12.898 1.00 93.75 300 LEU A O 1
ATOM 2248 N N . ASP A 1 301 ? 3.885 5.707 -12.159 1.00 93.12 301 ASP A N 1
ATOM 2249 C CA . ASP A 1 301 ? 4.259 5.501 -10.761 1.00 93.12 301 ASP A CA 1
ATOM 2250 C C . ASP A 1 301 ? 3.065 4.902 -9.992 1.00 93.12 301 ASP A C 1
ATOM 2252 O O . ASP A 1 301 ? 2.029 5.570 -9.861 1.00 93.12 301 ASP A O 1
ATOM 2256 N N . PRO A 1 302 ? 3.164 3.647 -9.507 1.00 94.88 302 PRO A N 1
ATOM 2257 C CA . PRO A 1 302 ? 2.093 2.997 -8.761 1.00 94.88 302 PRO A CA 1
ATOM 2258 C C . PRO A 1 302 ? 1.995 3.461 -7.304 1.00 94.88 302 PRO A C 1
ATOM 2260 O O . PRO A 1 302 ? 1.059 3.038 -6.621 1.00 94.88 302 PRO A O 1
ATOM 2263 N N . PHE A 1 303 ? 2.952 4.249 -6.805 1.00 93.25 303 PHE A N 1
ATOM 2264 C CA . PHE A 1 303 ? 3.054 4.596 -5.393 1.00 93.25 303 PHE A CA 1
ATOM 2265 C C . PHE A 1 303 ? 2.336 5.899 -5.041 1.00 93.25 303 PHE A C 1
ATOM 2267 O O . PHE A 1 303 ? 2.145 6.806 -5.853 1.00 93.25 303 PHE A O 1
ATOM 2274 N N . HIS A 1 304 ? 1.944 5.985 -3.771 1.00 86.12 304 HIS A N 1
ATOM 2275 C CA . HIS A 1 304 ? 1.386 7.182 -3.158 1.00 86.12 304 HIS A CA 1
ATOM 2276 C C . HIS A 1 304 ? 2.187 7.494 -1.895 1.00 86.12 304 HIS A C 1
ATOM 2278 O O . HIS A 1 304 ? 1.843 7.051 -0.806 1.00 86.12 304 HIS A O 1
ATOM 2284 N N . ASP A 1 305 ? 3.302 8.211 -2.052 1.00 80.88 305 ASP A N 1
ATOM 2285 C CA . ASP A 1 305 ? 4.191 8.561 -0.931 1.00 80.88 305 ASP A CA 1
ATOM 2286 C C . ASP A 1 305 ? 3.816 9.893 -0.250 1.00 80.88 305 ASP A C 1
ATOM 2288 O O . ASP A 1 305 ? 4.489 10.336 0.680 1.00 80.88 305 ASP A O 1
ATOM 2292 N N . ALA A 1 306 ? 2.748 10.556 -0.705 1.00 69.69 306 ALA A N 1
ATOM 2293 C CA . ALA A 1 306 ? 2.251 11.771 -0.071 1.00 69.69 306 ALA A CA 1
ATOM 2294 C C . ALA A 1 306 ? 1.606 11.455 1.288 1.00 69.69 306 ALA A C 1
ATOM 2296 O O . ALA A 1 306 ? 0.934 10.442 1.441 1.00 69.69 306 ALA A O 1
ATOM 2297 N N . ALA A 1 307 ? 1.705 12.383 2.244 1.00 65.69 307 ALA A N 1
ATOM 2298 C CA . ALA A 1 307 ? 1.077 12.264 3.568 1.00 65.69 307 ALA A CA 1
ATOM 2299 C C . ALA A 1 307 ? -0.471 12.321 3.551 1.00 65.69 307 ALA A C 1
ATOM 2301 O O . ALA A 1 307 ? -1.107 12.421 4.599 1.00 65.69 307 ALA A O 1
ATOM 2302 N N . SER A 1 308 ? -1.093 12.332 2.371 1.00 74.12 308 SER A N 1
ATOM 2303 C CA . SER A 1 308 ? -2.544 12.356 2.203 1.00 74.12 308 SER A CA 1
ATOM 2304 C C . SER A 1 308 ? -3.105 10.953 1.991 1.00 74.12 308 SER A C 1
ATOM 2306 O O . SER A 1 308 ? -2.424 10.056 1.512 1.00 74.12 308 SER A O 1
ATOM 2308 N N . ILE A 1 309 ? -4.387 10.781 2.290 1.00 85.75 309 ILE A N 1
ATOM 2309 C CA . ILE A 1 309 ? -5.137 9.553 2.004 1.00 85.75 309 ILE A CA 1
ATOM 2310 C C . ILE A 1 309 ? -5.163 9.320 0.487 1.00 85.75 309 ILE A C 1
ATOM 2312 O O . ILE A 1 309 ? -5.436 10.254 -0.275 1.00 85.75 309 ILE A O 1
ATOM 2316 N N . VAL A 1 310 ? -4.916 8.080 0.050 1.00 91.25 310 VAL A N 1
ATOM 2317 C CA . VAL A 1 310 ? -4.967 7.722 -1.373 1.00 91.25 310 VAL A CA 1
ATOM 2318 C C . VAL A 1 310 ? -6.372 7.942 -1.938 1.00 91.25 310 VAL A C 1
ATOM 2320 O O . VAL A 1 310 ? -7.389 7.561 -1.350 1.00 91.25 310 VAL A O 1
ATOM 2323 N N . ASP A 1 311 ? -6.438 8.595 -3.094 1.00 91.69 311 ASP A N 1
ATOM 2324 C CA . ASP A 1 311 ? -7.682 8.840 -3.809 1.00 91.69 311 ASP A CA 1
ATOM 2325 C C . ASP A 1 311 ? -7.939 7.784 -4.895 1.00 91.69 311 ASP A C 1
ATOM 2327 O O . ASP A 1 311 ? -7.135 6.887 -5.153 1.00 91.69 311 ASP A O 1
ATOM 2331 N N . MET A 1 312 ? -9.099 7.877 -5.551 1.00 92.44 312 MET A N 1
ATOM 2332 C CA . MET A 1 312 ? -9.440 6.952 -6.637 1.00 92.44 312 MET A CA 1
ATOM 2333 C C . MET A 1 312 ? -8.456 7.037 -7.808 1.00 92.44 312 MET A C 1
ATOM 2335 O O . MET A 1 312 ? -8.202 6.023 -8.452 1.00 92.44 312 MET A O 1
ATOM 2339 N N . ALA A 1 313 ? -7.888 8.216 -8.078 1.00 92.38 313 ALA A N 1
ATOM 2340 C CA . ALA A 1 313 ? -6.902 8.381 -9.138 1.00 92.38 313 ALA A CA 1
ATOM 2341 C C . ALA A 1 313 ? -5.586 7.665 -8.797 1.00 92.38 313 ALA A C 1
ATOM 2343 O O . ALA A 1 313 ? -4.981 7.069 -9.680 1.00 92.38 313 ALA A O 1
ATOM 2344 N N . GLY A 1 314 ? -5.156 7.681 -7.532 1.00 92.81 314 GLY A N 1
ATOM 2345 C CA . GLY A 1 314 ? -4.001 6.927 -7.046 1.00 92.81 314 GLY A CA 1
ATOM 2346 C C . GLY A 1 314 ? -4.175 5.424 -7.201 1.00 92.81 314 GLY A C 1
ATOM 2347 O O . GLY A 1 314 ? -3.312 4.771 -7.780 1.00 92.81 314 GLY A O 1
ATOM 2348 N N . LEU A 1 315 ? -5.326 4.890 -6.789 1.00 94.88 315 LEU A N 1
ATOM 2349 C CA . LEU A 1 315 ? -5.640 3.471 -6.983 1.00 94.88 315 LEU A CA 1
ATOM 2350 C C . LEU A 1 315 ? -5.699 3.096 -8.471 1.00 94.88 315 LEU A C 1
ATOM 2352 O O . LEU A 1 315 ? -5.222 2.029 -8.857 1.00 94.88 315 LEU A O 1
ATOM 2356 N N . GLN A 1 316 ? -6.241 3.980 -9.317 1.00 93.56 316 GLN A N 1
ATOM 2357 C CA . GLN A 1 316 ? -6.268 3.760 -10.762 1.00 93.56 316 GLN A CA 1
ATOM 2358 C C . GLN A 1 316 ? -4.858 3.764 -11.364 1.00 93.56 316 GLN A C 1
ATOM 2360 O O . GLN A 1 316 ? -4.557 2.874 -12.148 1.00 93.56 316 GLN A O 1
ATOM 2365 N N . ARG A 1 317 ? -3.961 4.668 -10.940 1.00 95.12 317 ARG A N 1
ATOM 2366 C CA . ARG A 1 317 ? -2.548 4.640 -11.365 1.00 95.12 317 ARG A CA 1
ATOM 2367 C C . ARG A 1 317 ? -1.875 3.317 -11.016 1.00 95.12 317 ARG A C 1
ATOM 2369 O O . ARG A 1 317 ? -1.140 2.782 -11.841 1.00 95.12 317 ARG A O 1
ATOM 2376 N N . THR A 1 318 ? -2.142 2.764 -9.830 1.00 96.31 318 THR A N 1
ATOM 2377 C CA . THR A 1 318 ? -1.631 1.436 -9.474 1.00 96.31 318 THR A CA 1
ATOM 2378 C C . THR A 1 318 ? -2.197 0.360 -10.407 1.00 96.31 318 THR A C 1
ATOM 2380 O O . THR A 1 318 ? -1.430 -0.455 -10.904 1.00 96.31 318 THR A O 1
ATOM 2383 N N . LEU A 1 319 ? -3.504 0.356 -10.694 1.00 95.56 319 LEU A N 1
ATOM 2384 C CA . LEU A 1 319 ? -4.111 -0.602 -11.633 1.00 95.56 319 LEU A CA 1
ATOM 2385 C C . LEU A 1 319 ? -3.523 -0.490 -13.047 1.00 95.56 319 LEU A C 1
ATOM 2387 O O . LEU A 1 319 ? -3.131 -1.510 -13.613 1.00 95.56 319 LEU A O 1
ATOM 2391 N N . ASP A 1 320 ? -3.403 0.729 -13.572 1.00 96.12 320 ASP A N 1
ATOM 2392 C CA . ASP A 1 320 ? -2.836 1.007 -14.894 1.00 96.12 320 ASP A CA 1
ATOM 2393 C C . ASP A 1 320 ? -1.374 0.541 -14.966 1.00 96.12 320 ASP A C 1
ATOM 2395 O O . ASP A 1 320 ? -0.955 -0.078 -15.946 1.00 96.12 320 ASP A O 1
ATOM 2399 N N . PHE A 1 321 ? -0.602 0.777 -13.899 1.00 97.62 321 PHE A N 1
ATOM 2400 C CA . PHE A 1 321 ? 0.759 0.264 -13.783 1.00 97.62 321 PHE A CA 1
ATOM 2401 C C . PHE A 1 321 ? 0.790 -1.266 -13.801 1.00 97.62 321 PHE A C 1
ATOM 2403 O O . PHE A 1 321 ? 1.626 -1.836 -14.493 1.00 97.62 321 PHE A O 1
ATOM 2410 N N . LEU A 1 322 ? -0.109 -1.950 -13.084 1.00 96.94 322 LEU A N 1
ATOM 2411 C CA . LEU A 1 322 ? -0.163 -3.416 -13.092 1.00 96.94 322 LEU A CA 1
ATOM 2412 C C . LEU A 1 322 ? -0.506 -3.975 -14.477 1.00 96.94 322 LEU A C 1
ATOM 2414 O O . LEU A 1 322 ? 0.066 -4.989 -14.878 1.00 96.94 322 LEU A O 1
ATOM 2418 N N . ASP A 1 323 ? -1.407 -3.322 -15.212 1.00 95.50 323 ASP A N 1
ATOM 2419 C CA . ASP A 1 323 ? -1.745 -3.712 -16.582 1.00 95.50 323 ASP A CA 1
ATOM 2420 C C . ASP A 1 323 ? -0.542 -3.528 -17.523 1.00 95.50 323 ASP A C 1
ATOM 2422 O O . ASP A 1 323 ? -0.192 -4.443 -18.274 1.00 95.50 323 ASP A O 1
ATOM 2426 N N . ALA A 1 324 ? 0.152 -2.389 -17.433 1.00 94.31 324 ALA A N 1
ATOM 2427 C CA . ALA A 1 324 ? 1.355 -2.118 -18.219 1.00 94.31 324 ALA A CA 1
ATOM 2428 C C . ALA A 1 324 ? 2.520 -3.055 -17.852 1.00 94.31 324 ALA A C 1
ATOM 2430 O O . ALA A 1 324 ? 3.194 -3.593 -18.731 1.00 94.31 324 ALA A O 1
ATOM 2431 N N . ALA A 1 325 ? 2.725 -3.301 -16.557 1.00 94.06 325 ALA A N 1
ATOM 2432 C CA . ALA A 1 325 ? 3.727 -4.223 -16.041 1.00 94.06 325 ALA A CA 1
ATOM 2433 C C . ALA A 1 325 ? 3.498 -5.631 -16.580 1.00 94.06 325 ALA A C 1
ATOM 2435 O O . ALA A 1 325 ? 4.427 -6.265 -17.074 1.00 94.06 325 ALA A O 1
ATOM 2436 N N . ARG A 1 326 ? 2.251 -6.104 -16.548 1.00 93.44 326 ARG A N 1
ATOM 2437 C CA . ARG A 1 326 ? 1.896 -7.412 -17.088 1.00 93.44 326 ARG A CA 1
ATOM 2438 C C . ARG A 1 326 ? 2.155 -7.501 -18.587 1.00 93.44 326 ARG A C 1
ATOM 2440 O O . ARG A 1 326 ? 2.739 -8.482 -19.025 1.00 93.44 326 ARG A O 1
ATOM 2447 N N . LEU A 1 327 ? 1.787 -6.477 -19.359 1.00 91.56 327 LEU A N 1
ATOM 2448 C CA . LEU A 1 327 ? 2.062 -6.441 -20.797 1.00 91.56 327 LEU A CA 1
ATOM 2449 C C . LEU A 1 327 ? 3.564 -6.568 -21.093 1.00 91.56 327 LEU A C 1
ATOM 2451 O O . LEU A 1 327 ? 3.955 -7.312 -21.989 1.00 91.56 327 LEU A O 1
ATOM 2455 N N . VAL A 1 328 ? 4.398 -5.862 -20.327 1.00 89.88 328 VAL A N 1
ATOM 2456 C CA . VAL A 1 328 ? 5.858 -5.932 -20.449 1.00 89.88 328 VAL A CA 1
ATOM 2457 C C . VAL A 1 328 ? 6.374 -7.323 -20.080 1.00 89.88 328 VAL A C 1
ATOM 2459 O O . VAL A 1 328 ? 7.109 -7.921 -20.864 1.00 89.88 328 VAL A O 1
ATOM 2462 N N . LEU A 1 329 ? 5.967 -7.864 -18.932 1.00 89.00 329 LEU A N 1
ATOM 2463 C CA . LEU A 1 329 ? 6.434 -9.167 -18.449 1.00 89.00 329 LEU A CA 1
ATOM 2464 C C . LEU A 1 329 ? 5.973 -10.329 -19.346 1.00 89.00 329 LEU A C 1
ATOM 2466 O O . LEU A 1 329 ? 6.726 -11.280 -19.544 1.00 89.00 329 LEU A O 1
ATOM 2470 N N . ASP A 1 330 ? 4.787 -10.223 -19.948 1.00 91.06 330 ASP A N 1
ATOM 2471 C CA . ASP A 1 330 ? 4.234 -11.224 -20.868 1.00 91.06 330 ASP A CA 1
ATOM 2472 C C . ASP A 1 330 ? 4.809 -11.099 -22.301 1.00 91.06 330 ASP A C 1
ATOM 2474 O O . ASP A 1 330 ? 4.614 -11.994 -23.125 1.00 91.06 330 ASP A O 1
ATOM 2478 N N . SER A 1 331 ? 5.541 -10.021 -22.622 1.00 88.25 331 SER A N 1
ATOM 2479 C CA . SER A 1 331 ? 6.083 -9.768 -23.972 1.00 88.25 331 SER A CA 1
ATOM 2480 C C . SER A 1 331 ? 7.266 -10.664 -24.364 1.00 88.25 331 SER A C 1
ATOM 2482 O O . SER A 1 331 ? 7.607 -10.762 -25.543 1.00 88.25 331 SER A O 1
ATOM 2484 N N . GLY A 1 332 ? 7.917 -11.296 -23.383 1.00 83.00 332 GLY A N 1
ATOM 2485 C CA . GLY A 1 332 ? 9.148 -12.067 -23.576 1.00 83.00 332 GLY A CA 1
ATOM 2486 C C . GLY A 1 332 ? 10.426 -11.224 -23.687 1.00 83.00 332 GLY A C 1
ATOM 2487 O O . GLY A 1 332 ? 11.513 -11.799 -23.735 1.00 83.00 332 GLY A O 1
ATOM 2488 N N . PHE A 1 333 ? 10.330 -9.890 -23.689 1.00 83.00 333 PHE A N 1
ATOM 2489 C CA . PHE A 1 333 ? 11.488 -9.008 -23.543 1.00 83.00 333 PHE A CA 1
ATOM 2490 C C . PHE A 1 333 ? 11.844 -8.817 -22.065 1.00 83.00 333 PHE A C 1
ATOM 2492 O O . PHE A 1 333 ? 10.965 -8.768 -21.205 1.00 83.00 333 PHE A O 1
ATOM 2499 N N . SER A 1 334 ? 13.137 -8.659 -21.762 1.00 82.31 334 SER A N 1
ATOM 2500 C CA . SER A 1 334 ? 13.533 -8.145 -20.450 1.00 82.31 334 SER A CA 1
ATOM 2501 C C . SER A 1 334 ? 13.200 -6.655 -20.347 1.00 82.31 334 SER A C 1
ATOM 2503 O O . SER A 1 334 ? 13.143 -5.945 -21.356 1.00 82.31 334 SER A O 1
ATOM 2505 N N . VAL A 1 335 ? 13.006 -6.166 -19.120 1.00 81.06 335 VAL A N 1
ATOM 2506 C CA . VAL A 1 335 ? 12.739 -4.740 -18.879 1.00 81.06 335 VAL A CA 1
ATOM 2507 C C . VAL A 1 335 ? 13.904 -3.890 -19.396 1.00 81.06 335 VAL A C 1
ATOM 2509 O O . VAL A 1 335 ? 13.679 -2.847 -19.993 1.00 81.06 335 VAL A O 1
ATOM 2512 N N . GLU A 1 336 ? 15.138 -4.373 -19.251 1.00 81.31 336 GLU A N 1
ATOM 2513 C CA . GLU A 1 336 ? 16.355 -3.712 -19.735 1.00 81.31 336 GLU A CA 1
ATOM 2514 C C . GLU A 1 336 ? 16.419 -3.629 -21.260 1.00 81.31 336 GLU A C 1
ATOM 2516 O O . GLU A 1 336 ? 16.841 -2.613 -21.805 1.00 81.31 336 GLU A O 1
ATOM 2521 N N . ALA A 1 337 ? 15.981 -4.678 -21.961 1.00 81.06 337 ALA A N 1
ATOM 2522 C CA . ALA A 1 337 ? 15.939 -4.668 -23.417 1.00 81.06 337 ALA A CA 1
ATOM 2523 C C . ALA A 1 337 ? 14.914 -3.653 -23.930 1.00 81.06 337 ALA A C 1
ATOM 2525 O O . ALA A 1 337 ? 15.183 -2.945 -24.896 1.00 81.06 337 ALA A O 1
ATOM 2526 N N . LEU A 1 338 ? 13.754 -3.552 -23.275 1.00 83.81 338 LEU A N 1
ATOM 2527 C CA . LEU A 1 338 ? 12.741 -2.559 -23.636 1.00 83.81 338 LEU A CA 1
ATOM 2528 C C . LEU A 1 338 ? 13.199 -1.135 -23.344 1.00 83.81 338 LEU A C 1
ATOM 2530 O O . LEU A 1 338 ? 12.963 -0.258 -24.168 1.00 83.81 338 LEU A O 1
ATOM 2534 N N . ASP A 1 339 ? 13.871 -0.912 -22.218 1.00 80.06 339 ASP A N 1
ATOM 2535 C CA . ASP A 1 339 ? 14.427 0.396 -21.862 1.00 80.06 339 ASP A CA 1
ATOM 2536 C C . ASP A 1 339 ? 15.434 0.873 -22.922 1.00 80.06 339 ASP A C 1
ATOM 2538 O O . ASP A 1 339 ? 15.328 1.977 -23.459 1.00 80.06 339 ASP A O 1
ATOM 2542 N N . TYR A 1 340 ? 16.321 -0.029 -23.355 1.00 82.44 340 TYR A N 1
ATOM 2543 C CA . TYR A 1 340 ? 17.251 0.232 -24.450 1.00 82.44 340 TYR A CA 1
ATOM 2544 C C . TYR A 1 340 ? 16.543 0.488 -25.790 1.00 82.44 340 TYR A C 1
ATOM 2546 O O . TYR A 1 340 ? 16.850 1.456 -26.484 1.00 82.44 340 TYR A O 1
ATOM 2554 N N . ILE A 1 341 ? 15.578 -0.355 -26.174 1.00 83.62 341 ILE A N 1
ATOM 2555 C CA . ILE A 1 341 ? 14.876 -0.231 -27.462 1.00 83.62 341 ILE A CA 1
ATOM 2556 C C . ILE A 1 341 ? 14.049 1.060 -27.528 1.00 83.62 341 ILE A C 1
ATOM 2558 O O . ILE A 1 341 ? 13.981 1.688 -28.585 1.00 83.62 341 ILE A O 1
ATOM 2562 N N . LEU A 1 342 ? 13.400 1.446 -26.427 1.00 81.94 342 LEU A N 1
ATOM 2563 C CA . LEU A 1 342 ? 12.452 2.562 -26.401 1.00 81.94 342 LEU A CA 1
ATOM 2564 C C . LEU A 1 342 ? 13.110 3.905 -26.081 1.00 81.94 342 LEU A C 1
ATOM 2566 O O . LEU A 1 342 ? 12.699 4.922 -26.643 1.00 81.94 342 LEU A O 1
ATOM 2570 N N . PHE A 1 343 ? 14.111 3.923 -25.199 1.00 80.69 343 PHE A N 1
ATOM 2571 C CA . PHE A 1 343 ? 14.720 5.159 -24.695 1.00 80.69 343 PHE A CA 1
ATOM 2572 C C . PHE A 1 343 ? 16.212 5.280 -25.001 1.00 80.69 343 PHE A C 1
ATOM 2574 O O . PHE A 1 343 ? 16.789 6.337 -24.760 1.00 80.69 343 PHE A O 1
ATOM 2581 N N . HIS A 1 344 ? 16.824 4.247 -25.591 1.00 77.50 344 HIS A N 1
ATOM 2582 C CA . HIS A 1 344 ? 18.263 4.191 -25.852 1.00 77.50 344 HIS A CA 1
ATOM 2583 C C . HIS A 1 344 ? 19.106 4.367 -24.579 1.00 77.50 344 HIS A C 1
ATOM 2585 O O . HIS A 1 344 ? 20.246 4.827 -24.638 1.00 77.50 344 HIS A O 1
ATOM 2591 N N . GLU A 1 345 ? 18.544 4.004 -23.421 1.00 74.75 345 GLU A N 1
ATOM 2592 C CA . GLU A 1 345 ? 19.289 3.944 -22.170 1.00 74.75 345 GLU A CA 1
ATOM 2593 C C . GLU A 1 345 ? 20.123 2.666 -22.161 1.00 74.75 345 GLU A C 1
ATOM 2595 O O . GLU A 1 345 ? 19.595 1.555 -22.166 1.00 74.75 345 GLU A O 1
ATOM 2600 N N . SER A 1 346 ? 21.440 2.848 -22.208 1.00 64.31 346 SER A N 1
ATOM 2601 C CA . SER A 1 346 ? 22.451 1.797 -22.159 1.00 64.31 346 SER A CA 1
ATOM 2602 C C . SER A 1 346 ? 22.327 0.960 -20.882 1.00 64.31 346 SER A C 1
ATOM 2604 O O . SER A 1 346 ? 22.644 1.461 -19.797 1.00 64.31 346 SER A O 1
ATOM 2606 N N . PRO A 1 347 ? 21.887 -0.309 -20.960 1.00 66.19 347 PRO A N 1
ATOM 2607 C CA . PRO A 1 347 ? 21.896 -1.173 -19.797 1.00 66.19 347 PRO A CA 1
ATOM 2608 C C . PRO A 1 347 ? 23.326 -1.652 -19.538 1.00 66.19 347 PRO A C 1
ATOM 2610 O O . PRO A 1 347 ? 24.043 -2.023 -20.463 1.00 66.19 347 PRO A O 1
ATOM 2613 N N . ASP A 1 348 ? 23.714 -1.765 -18.268 1.00 62.75 348 ASP A N 1
ATOM 2614 C CA . ASP A 1 348 ? 25.000 -2.354 -17.847 1.00 62.75 348 ASP A CA 1
ATOM 2615 C C . ASP A 1 348 ? 24.998 -3.900 -17.988 1.00 62.75 348 ASP A C 1
ATOM 2617 O O . ASP A 1 348 ? 25.490 -4.645 -17.140 1.00 62.75 348 ASP A O 1
ATOM 2621 N N . ILE A 1 349 ? 24.33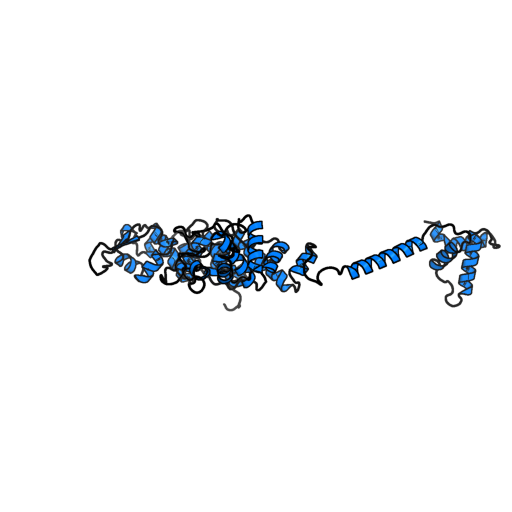4 -4.409 -19.034 1.00 64.62 349 ILE A N 1
ATOM 2622 C CA . ILE A 1 349 ? 24.142 -5.828 -19.332 1.00 64.62 349 ILE A CA 1
ATOM 2623 C C . ILE A 1 349 ? 24.680 -6.114 -20.732 1.00 64.62 349 ILE A C 1
ATOM 2625 O O . ILE A 1 349 ? 24.137 -5.666 -21.744 1.00 64.62 349 ILE A O 1
ATOM 2629 N N . ALA A 1 350 ? 25.724 -6.940 -20.779 1.00 64.06 350 ALA A N 1
ATOM 2630 C CA . ALA A 1 350 ? 26.314 -7.405 -22.025 1.00 64.06 350 ALA A CA 1
ATOM 2631 C C . ALA A 1 350 ? 25.281 -8.138 -22.903 1.00 64.06 350 ALA A C 1
ATOM 2633 O O . ALA A 1 350 ? 24.573 -9.031 -22.435 1.00 64.06 350 ALA A O 1
ATOM 2634 N N . GLY A 1 351 ? 25.239 -7.789 -24.192 1.00 70.06 351 GLY A N 1
ATOM 2635 C CA . GLY A 1 351 ? 24.406 -8.455 -25.201 1.00 70.06 351 GLY A CA 1
ATOM 2636 C C . GLY A 1 351 ? 23.065 -7.784 -25.512 1.00 70.06 351 GLY A C 1
ATOM 2637 O O . GLY A 1 351 ? 22.365 -8.268 -26.397 1.00 70.06 351 GLY A O 1
ATOM 2638 N N . ILE A 1 352 ? 22.709 -6.691 -24.828 1.00 75.00 352 ILE A N 1
ATOM 2639 C CA . ILE A 1 352 ? 21.556 -5.852 -25.205 1.00 75.00 352 ILE A CA 1
ATOM 2640 C C . ILE A 1 352 ? 21.995 -4.719 -26.139 1.00 75.00 352 ILE A C 1
ATOM 2642 O O . ILE A 1 352 ? 21.312 -4.416 -27.116 1.00 75.00 352 ILE A O 1
ATOM 2646 N N . GLU A 1 353 ? 23.150 -4.118 -25.861 1.00 74.38 353 GLU A N 1
ATOM 2647 C CA . GLU A 1 353 ? 23.723 -3.079 -26.709 1.00 74.38 353 GLU A CA 1
ATOM 2648 C C . GLU A 1 353 ? 24.249 -3.636 -28.035 1.00 74.38 353 GLU A C 1
ATOM 2650 O O . GLU A 1 353 ? 24.689 -4.786 -28.136 1.00 74.38 353 GLU A O 1
ATOM 2655 N N . LEU A 1 354 ? 24.263 -2.771 -29.049 1.00 73.06 354 LEU A N 1
ATOM 2656 C CA . LEU A 1 354 ? 25.035 -2.993 -30.264 1.00 73.06 354 LEU A CA 1
ATOM 2657 C C . LEU A 1 354 ? 26.512 -3.189 -29.909 1.00 73.06 354 LEU A C 1
ATOM 2659 O O . LEU A 1 354 ? 27.152 -2.293 -29.362 1.00 73.06 354 LEU A O 1
ATOM 2663 N N . ASP A 1 355 ? 27.063 -4.351 -30.263 1.00 81.25 355 ASP A N 1
ATOM 2664 C CA . ASP A 1 355 ? 28.483 -4.628 -30.072 1.00 81.25 355 ASP A CA 1
ATOM 2665 C C . ASP A 1 355 ? 29.328 -3.557 -30.777 1.00 81.25 355 ASP A C 1
ATOM 2667 O O . ASP A 1 355 ? 29.182 -3.299 -31.978 1.00 81.25 355 ASP A O 1
ATOM 2671 N N . ALA A 1 356 ? 30.204 -2.905 -30.013 1.00 81.06 356 ALA A N 1
ATOM 2672 C CA . ALA A 1 356 ? 31.030 -1.814 -30.503 1.00 81.06 356 ALA A CA 1
ATOM 2673 C C . ALA A 1 356 ? 32.018 -2.288 -31.575 1.00 81.06 356 ALA A C 1
ATOM 2675 O O . ALA A 1 356 ? 32.389 -1.497 -32.443 1.00 81.06 356 ALA A O 1
ATOM 2676 N N . GLU A 1 357 ? 32.462 -3.549 -31.526 1.00 85.50 357 GLU A N 1
ATOM 2677 C CA . GLU A 1 357 ? 33.316 -4.121 -32.569 1.00 85.50 357 GLU A CA 1
ATOM 2678 C C . GLU A 1 357 ? 32.512 -4.387 -33.843 1.00 85.50 357 GLU A C 1
ATOM 2680 O O . GLU A 1 357 ? 32.870 -3.860 -34.893 1.00 85.50 357 GLU A O 1
ATOM 2685 N N . ALA A 1 358 ? 31.370 -5.077 -33.749 1.00 84.94 358 ALA A N 1
ATOM 2686 C CA . ALA A 1 358 ? 30.474 -5.290 -34.887 1.00 84.94 358 ALA A CA 1
ATOM 2687 C C . ALA A 1 358 ? 30.002 -3.972 -35.528 1.00 84.94 358 ALA A C 1
ATOM 2689 O O . ALA A 1 358 ? 29.913 -3.860 -36.752 1.00 84.94 358 ALA A O 1
ATOM 2690 N N . SER A 1 359 ? 29.736 -2.946 -34.715 1.00 85.81 359 SER A N 1
ATOM 2691 C CA . SER A 1 359 ? 29.356 -1.613 -35.191 1.00 85.81 359 SER A CA 1
ATOM 2692 C C . SER A 1 359 ? 30.509 -0.935 -35.927 1.00 85.81 359 SER A C 1
ATOM 2694 O O . SER A 1 359 ? 30.306 -0.370 -37.002 1.00 85.81 359 SER A O 1
ATOM 2696 N N . ARG A 1 360 ? 31.736 -1.025 -35.397 1.00 89.75 360 ARG A N 1
ATOM 2697 C CA . ARG A 1 360 ? 32.938 -0.512 -36.071 1.00 89.75 360 ARG A CA 1
ATOM 2698 C C . ARG A 1 360 ? 33.223 -1.257 -37.368 1.00 89.75 360 ARG A C 1
ATOM 2700 O O . ARG A 1 360 ? 33.537 -0.611 -38.362 1.00 89.75 360 ARG A O 1
ATOM 2707 N N . GLU A 1 361 ? 33.063 -2.576 -37.391 1.00 92.06 361 GLU A N 1
ATOM 2708 C CA . GLU A 1 361 ? 33.228 -3.387 -38.598 1.00 92.06 361 GLU A CA 1
ATOM 2709 C C . GLU A 1 361 ? 32.200 -3.004 -39.670 1.00 92.06 361 GLU A C 1
ATOM 2711 O O . GLU A 1 361 ? 32.554 -2.801 -40.834 1.00 92.06 361 GLU A O 1
ATOM 2716 N N . LEU A 1 362 ? 30.931 -2.836 -39.282 1.00 91.94 362 LEU A N 1
ATOM 2717 C CA . LEU A 1 362 ? 29.882 -2.373 -40.185 1.00 91.94 362 LEU A CA 1
ATOM 2718 C C . LEU A 1 362 ? 30.208 -0.988 -40.756 1.00 91.94 362 LEU A C 1
ATOM 2720 O O . LEU A 1 362 ? 30.101 -0.797 -41.967 1.00 91.94 362 LEU A O 1
ATOM 2724 N N . LEU A 1 363 ? 30.620 -0.042 -39.908 1.00 94.44 363 LEU A N 1
ATOM 2725 C CA . LEU A 1 363 ? 30.975 1.312 -40.333 1.00 94.44 363 LEU A CA 1
ATOM 2726 C C . LEU A 1 363 ? 32.206 1.324 -41.244 1.00 94.44 363 LEU A C 1
ATOM 2728 O O . LEU A 1 363 ? 32.178 1.993 -42.270 1.00 94.44 363 LEU A O 1
ATOM 2732 N N . ALA A 1 364 ? 33.243 0.543 -40.937 1.00 93.88 364 ALA A N 1
ATOM 2733 C CA . ALA A 1 364 ? 34.426 0.412 -41.785 1.00 93.88 364 ALA A CA 1
ATOM 2734 C C . ALA A 1 364 ? 34.085 -0.207 -43.148 1.00 93.88 364 ALA A C 1
ATOM 2736 O O . ALA A 1 364 ? 34.597 0.224 -44.182 1.00 93.88 364 ALA A O 1
ATOM 2737 N N . ARG A 1 365 ? 33.180 -1.193 -43.175 1.00 94.69 365 ARG A N 1
ATOM 2738 C CA . ARG A 1 365 ? 32.688 -1.783 -44.424 1.00 94.69 365 ARG A CA 1
ATOM 2739 C C . ARG A 1 365 ? 31.902 -0.770 -45.253 1.00 94.69 365 ARG A C 1
ATOM 2741 O O . ARG A 1 365 ? 32.097 -0.716 -46.464 1.00 94.69 365 ARG A O 1
ATOM 2748 N N . LEU A 1 366 ? 31.032 0.015 -44.620 1.00 94.31 366 LEU A N 1
ATOM 2749 C CA . LEU A 1 366 ? 30.281 1.076 -45.294 1.00 94.31 366 LEU A CA 1
ATOM 2750 C C . LEU A 1 366 ? 31.215 2.161 -45.836 1.00 94.31 366 LEU A C 1
ATOM 2752 O O . LEU A 1 366 ? 31.070 2.551 -46.990 1.00 94.31 366 LEU A O 1
ATOM 2756 N N . ASP A 1 367 ? 32.200 2.592 -45.048 1.00 94.44 367 ASP A N 1
ATOM 2757 C CA . ASP A 1 367 ? 33.199 3.579 -45.462 1.00 94.44 367 ASP A CA 1
ATOM 2758 C C . ASP A 1 367 ? 34.013 3.082 -46.663 1.00 94.44 367 ASP A C 1
ATOM 2760 O O . ASP A 1 367 ? 34.095 3.766 -47.678 1.00 94.44 367 ASP A O 1
ATOM 2764 N N . GLY A 1 368 ? 34.505 1.840 -46.620 1.00 92.88 368 GLY A N 1
ATOM 2765 C CA . GLY A 1 368 ? 35.219 1.236 -47.745 1.00 92.88 368 GLY A CA 1
ATOM 2766 C C . GLY A 1 368 ? 34.365 1.110 -49.012 1.00 92.88 368 GLY A C 1
ATOM 2767 O O . GLY A 1 368 ? 34.845 1.376 -50.115 1.00 92.88 368 GLY A O 1
ATOM 2768 N N . GLN A 1 369 ? 33.086 0.746 -48.875 1.00 92.56 369 GLN A N 1
ATOM 2769 C CA . GLN A 1 369 ? 32.158 0.687 -50.010 1.00 92.56 369 GLN A CA 1
ATOM 2770 C C . GLN A 1 369 ? 31.878 2.074 -50.598 1.00 92.56 369 GLN A C 1
ATOM 2772 O O . GLN A 1 369 ? 31.875 2.227 -51.820 1.00 92.56 369 GLN A O 1
ATOM 2777 N N . LEU A 1 370 ? 31.684 3.089 -49.752 1.00 91.69 370 LEU A N 1
ATOM 2778 C CA . LEU A 1 370 ? 31.468 4.466 -50.191 1.00 91.69 370 LEU A CA 1
ATOM 2779 C C . LEU A 1 370 ? 32.728 5.058 -50.830 1.00 91.69 370 LEU A C 1
ATOM 2781 O O . LEU A 1 370 ? 32.631 5.649 -51.902 1.00 91.69 370 LEU A O 1
ATOM 2785 N N . ALA A 1 371 ? 33.906 4.850 -50.241 1.00 90.19 371 ALA A N 1
ATOM 2786 C CA . ALA A 1 371 ? 35.183 5.264 -50.813 1.00 90.19 371 ALA A CA 1
ATOM 2787 C C . ALA A 1 371 ? 35.411 4.624 -52.191 1.00 90.19 371 ALA A C 1
ATOM 2789 O O . ALA A 1 371 ? 35.762 5.320 -53.141 1.00 90.19 371 ALA A O 1
ATOM 2790 N N . GLY A 1 372 ? 35.114 3.328 -52.334 1.00 86.38 372 GLY A N 1
ATOM 2791 C CA . GLY A 1 372 ? 35.180 2.636 -53.621 1.00 86.38 372 GLY A CA 1
ATOM 2792 C C . GLY A 1 372 ? 34.222 3.210 -54.673 1.00 86.38 372 GLY A C 1
ATOM 2793 O O . GLY A 1 372 ? 34.588 3.308 -55.845 1.00 86.38 372 GLY A O 1
ATOM 2794 N N . LEU A 1 373 ? 33.016 3.634 -54.275 1.00 84.12 373 LEU A N 1
ATOM 2795 C CA . LEU A 1 373 ? 32.098 4.351 -55.167 1.00 84.12 373 LEU A CA 1
ATOM 2796 C C . LEU A 1 373 ? 32.660 5.725 -55.555 1.00 84.12 373 LEU A C 1
ATOM 2798 O O . LEU A 1 373 ? 32.657 6.069 -56.735 1.00 84.12 373 LEU A O 1
ATOM 2802 N N . PHE A 1 374 ? 33.188 6.489 -54.597 1.00 81.44 374 PHE A N 1
ATOM 2803 C CA . PHE A 1 374 ? 33.790 7.792 -54.879 1.00 81.44 374 PHE A CA 1
ATOM 2804 C C . PHE A 1 374 ? 34.986 7.690 -55.824 1.00 81.44 374 PHE A C 1
ATOM 2806 O O . PHE A 1 374 ? 35.079 8.495 -56.743 1.00 81.44 374 PHE A O 1
ATOM 2813 N N . GLU A 1 375 ? 35.872 6.706 -55.658 1.00 81.38 375 GLU A N 1
ATOM 2814 C CA . GLU A 1 375 ? 36.996 6.496 -56.578 1.00 81.38 375 GLU A CA 1
ATOM 2815 C C . GLU A 1 375 ? 36.531 6.088 -57.977 1.00 81.38 375 GLU A C 1
ATOM 2817 O O . GLU A 1 375 ? 37.034 6.621 -58.972 1.00 81.38 375 GLU A O 1
ATOM 2822 N N . ARG A 1 376 ? 35.555 5.174 -58.062 1.00 75.88 376 ARG A N 1
ATOM 2823 C CA . ARG A 1 376 ? 35.007 4.699 -59.340 1.00 75.88 376 ARG A CA 1
ATOM 2824 C C . ARG A 1 376 ? 34.377 5.833 -60.144 1.00 75.88 376 ARG A C 1
ATOM 2826 O O . ARG A 1 376 ? 34.564 5.891 -61.355 1.00 75.88 376 ARG A O 1
ATOM 2833 N N . TYR A 1 377 ? 33.671 6.737 -59.472 1.00 73.31 377 TYR A N 1
ATOM 2834 C CA . TYR A 1 377 ? 32.962 7.850 -60.104 1.00 73.31 377 TYR A CA 1
ATOM 2835 C C . TYR A 1 377 ? 33.691 9.198 -59.972 1.00 73.31 377 TYR A C 1
ATOM 2837 O O . TYR A 1 377 ? 33.119 10.244 -60.281 1.00 73.31 377 TYR A O 1
ATOM 2845 N N . ALA A 1 378 ? 34.957 9.204 -59.541 1.00 77.25 378 ALA A N 1
ATOM 2846 C CA . ALA A 1 378 ? 35.746 10.426 -59.459 1.00 77.25 378 ALA A CA 1
ATOM 2847 C C . ALA A 1 378 ? 35.982 11.005 -60.861 1.00 77.25 378 ALA A C 1
ATOM 2849 O O . ALA A 1 378 ? 36.557 10.346 -61.734 1.00 77.25 378 ALA A O 1
ATOM 2850 N N . VAL A 1 379 ? 35.605 12.274 -61.051 1.00 69.88 379 VAL A N 1
ATOM 2851 C CA . VAL A 1 379 ? 35.913 13.038 -62.267 1.00 69.88 379 VAL A CA 1
ATOM 2852 C C . VAL A 1 379 ? 37.416 13.315 -62.292 1.00 69.88 379 VAL A C 1
ATOM 2854 O O . VAL A 1 379 ? 37.905 14.262 -61.677 1.00 69.88 379 VAL A O 1
ATOM 2857 N N . ALA A 1 380 ? 38.160 12.454 -62.981 1.00 75.19 380 ALA A N 1
ATOM 2858 C CA . ALA A 1 380 ? 39.598 12.577 -63.183 1.00 75.19 380 ALA A CA 1
ATOM 2859 C C . ALA A 1 380 ? 39.911 12.733 -64.679 1.00 75.19 380 ALA A C 1
ATOM 2861 O O . ALA A 1 380 ? 39.135 12.260 -65.512 1.00 75.19 380 ALA A O 1
ATOM 2862 N N . PRO A 1 381 ? 41.050 13.355 -65.041 1.00 76.94 381 PRO A N 1
ATOM 2863 C CA . PRO A 1 381 ? 41.508 13.370 -66.422 1.00 76.94 381 PRO A CA 1
ATOM 2864 C C . PRO A 1 381 ? 41.627 11.936 -66.951 1.00 76.94 381 PRO A C 1
ATOM 2866 O O . PRO A 1 381 ? 42.357 11.125 -66.383 1.00 76.94 381 PRO A O 1
ATOM 2869 N N . ASP A 1 382 ? 40.927 11.642 -68.045 1.00 80.06 382 ASP A N 1
ATOM 2870 C CA . ASP A 1 382 ? 40.964 10.354 -68.741 1.00 80.06 382 ASP A CA 1
ATOM 2871 C C . ASP A 1 382 ? 41.637 10.520 -70.116 1.00 80.06 382 ASP A C 1
ATOM 2873 O O . ASP A 1 382 ? 40.975 10.474 -71.152 1.00 80.06 382 ASP A O 1
ATOM 2877 N N . PRO A 1 383 ? 42.958 10.791 -70.161 1.00 78.44 383 PRO A N 1
ATOM 2878 C CA . PRO A 1 383 ? 43.653 11.138 -71.402 1.00 78.44 383 PRO A CA 1
ATOM 2879 C C . PRO A 1 383 ? 43.682 9.995 -72.425 1.00 78.44 383 PRO A C 1
ATOM 2881 O O . PRO A 1 383 ? 43.910 10.247 -73.604 1.00 78.44 383 PRO A O 1
ATOM 2884 N N . THR A 1 384 ? 43.476 8.749 -71.990 1.00 80.94 384 THR A N 1
ATOM 2885 C CA . THR A 1 384 ? 43.414 7.568 -72.861 1.00 80.94 384 THR A CA 1
ATOM 2886 C C . THR A 1 384 ? 41.984 7.142 -73.194 1.00 80.94 384 THR A C 1
ATOM 2888 O O . THR A 1 384 ? 41.812 6.219 -73.986 1.00 80.94 384 THR A O 1
ATOM 2891 N N . GLY A 1 385 ? 40.963 7.766 -72.593 1.00 82.19 385 GLY A N 1
ATOM 2892 C CA . GLY A 1 385 ? 39.566 7.341 -72.722 1.00 82.19 385 GLY A CA 1
ATOM 2893 C C . GLY A 1 385 ? 39.267 5.984 -72.070 1.00 82.19 385 GLY A C 1
ATOM 2894 O O . GLY A 1 385 ? 38.229 5.389 -72.345 1.00 82.19 385 GLY A O 1
ATOM 2895 N N . ALA A 1 386 ? 40.181 5.446 -71.257 1.00 83.50 386 ALA A N 1
ATOM 2896 C CA . ALA A 1 386 ? 40.045 4.105 -70.693 1.00 83.50 386 ALA A CA 1
ATOM 2897 C C . ALA A 1 386 ? 38.915 4.044 -69.658 1.00 83.50 386 ALA A C 1
ATOM 2899 O O . ALA A 1 386 ? 38.154 3.083 -69.644 1.00 83.50 386 ALA A O 1
ATOM 2900 N N . ARG A 1 387 ? 38.752 5.095 -68.844 1.00 80.12 387 ARG A N 1
ATOM 2901 C CA . ARG A 1 387 ? 37.666 5.158 -67.853 1.00 80.12 387 ARG A CA 1
ATOM 2902 C C . ARG A 1 387 ? 36.310 5.317 -68.526 1.00 80.12 387 ARG A C 1
ATOM 2904 O O . ARG A 1 387 ? 35.353 4.665 -68.124 1.00 80.12 387 ARG A O 1
ATOM 2911 N N . LEU A 1 388 ? 36.233 6.156 -69.558 1.00 84.06 388 LEU A N 1
ATOM 2912 C CA . LEU A 1 388 ? 35.026 6.311 -70.365 1.00 84.06 388 LEU A CA 1
ATOM 2913 C C . LEU A 1 388 ? 34.644 4.993 -71.047 1.00 84.06 388 LEU A C 1
ATOM 2915 O O . LEU A 1 388 ? 33.474 4.622 -71.045 1.00 84.06 388 LEU A O 1
ATOM 2919 N N . ARG A 1 389 ? 35.630 4.265 -71.581 1.00 86.88 389 ARG A N 1
ATOM 2920 C CA . ARG A 1 389 ? 35.429 2.943 -72.177 1.00 86.88 389 ARG A CA 1
ATOM 2921 C C . ARG A 1 389 ? 34.853 1.948 -71.168 1.00 86.88 389 ARG A C 1
ATOM 2923 O O . ARG A 1 389 ? 33.870 1.287 -71.485 1.00 86.88 389 ARG A O 1
ATOM 2930 N N . ASP A 1 390 ? 35.445 1.850 -69.980 1.00 85.12 390 ASP A N 1
ATOM 2931 C CA . ASP A 1 390 ? 34.991 0.923 -68.937 1.00 85.12 390 ASP A CA 1
ATOM 2932 C C . ASP A 1 390 ? 33.579 1.282 -68.443 1.00 85.12 390 ASP A C 1
ATOM 2934 O O . ASP A 1 390 ? 32.736 0.399 -68.293 1.00 85.12 390 ASP A O 1
ATOM 2938 N N . ALA A 1 391 ? 33.284 2.576 -68.276 1.00 81.69 391 ALA A N 1
ATOM 2939 C CA . ALA A 1 391 ? 31.947 3.045 -67.916 1.00 81.69 391 ALA A CA 1
ATOM 2940 C C . ALA A 1 391 ? 30.913 2.699 -69.001 1.00 81.69 391 ALA A C 1
ATOM 2942 O O . ALA A 1 391 ? 29.846 2.172 -68.698 1.00 81.69 391 ALA A O 1
ATOM 2943 N N . LEU A 1 392 ? 31.231 2.927 -70.278 1.00 83.88 392 LEU A N 1
ATOM 2944 C CA . LEU A 1 392 ? 30.353 2.544 -71.386 1.00 83.88 392 LEU A CA 1
ATOM 2945 C C . LEU A 1 392 ? 30.150 1.023 -71.457 1.00 83.88 392 LEU A C 1
ATOM 2947 O O . LEU A 1 392 ? 29.043 0.586 -71.750 1.00 83.88 392 LEU A O 1
ATOM 2951 N N . ALA A 1 393 ? 31.167 0.215 -71.145 1.00 85.81 393 ALA A N 1
ATOM 2952 C CA . ALA A 1 393 ? 31.042 -1.243 -71.081 1.00 85.81 393 ALA A CA 1
ATOM 2953 C C . ALA A 1 393 ? 30.130 -1.728 -69.939 1.00 85.81 393 ALA A C 1
ATOM 2955 O O . ALA A 1 393 ? 29.453 -2.740 -70.095 1.00 85.81 393 ALA A O 1
ATOM 2956 N N . GLU A 1 394 ? 30.111 -1.028 -68.800 1.00 84.00 394 GLU A N 1
ATOM 2957 C CA . GLU A 1 394 ? 29.216 -1.338 -67.675 1.00 84.00 394 GLU A CA 1
ATOM 2958 C C . GLU A 1 394 ? 27.755 -0.974 -67.994 1.00 84.00 394 GLU A C 1
ATOM 2960 O O . GLU A 1 394 ? 26.839 -1.713 -67.630 1.00 84.00 394 GLU A O 1
ATOM 2965 N N . TYR A 1 395 ? 27.531 0.139 -68.699 1.00 81.69 395 TYR A N 1
ATOM 2966 C CA . TYR A 1 395 ? 26.189 0.643 -69.013 1.00 81.69 395 TYR A CA 1
ATOM 2967 C C . TYR A 1 395 ? 25.561 0.037 -70.273 1.00 81.69 395 TYR A C 1
ATOM 2969 O O . TYR A 1 395 ? 24.336 -0.080 -70.345 1.00 81.69 395 TYR A O 1
ATOM 2977 N N . LEU A 1 396 ? 26.361 -0.328 -71.277 1.00 82.88 396 LEU A N 1
ATOM 2978 C CA . LEU A 1 396 ? 25.853 -0.904 -72.517 1.00 82.88 396 LEU A CA 1
ATOM 2979 C C . LEU A 1 396 ? 25.676 -2.419 -72.350 1.00 82.88 396 LEU A C 1
ATOM 2981 O O . LEU A 1 396 ? 26.662 -3.137 -72.178 1.00 82.88 396 LEU A O 1
ATOM 2985 N N . PRO A 1 397 ? 24.444 -2.953 -72.441 1.00 78.75 397 PRO A N 1
ATOM 2986 C CA . PRO A 1 397 ? 24.238 -4.390 -72.352 1.00 78.75 397 PRO A CA 1
ATOM 2987 C C . PRO A 1 397 ? 24.936 -5.116 -73.520 1.00 78.75 397 PRO A C 1
ATOM 2989 O O . PRO A 1 397 ? 24.970 -4.588 -74.645 1.00 78.75 397 PRO A O 1
ATOM 2992 N N . PRO A 1 398 ? 25.461 -6.338 -73.287 1.00 79.62 398 PRO A N 1
ATOM 2993 C CA . PRO A 1 398 ? 26.078 -7.134 -74.339 1.00 79.62 398 PRO A CA 1
ATOM 2994 C C . PRO A 1 398 ? 25.036 -7.470 -75.406 1.00 79.62 398 PRO A C 1
ATOM 2996 O O . PRO A 1 398 ? 23.964 -8.005 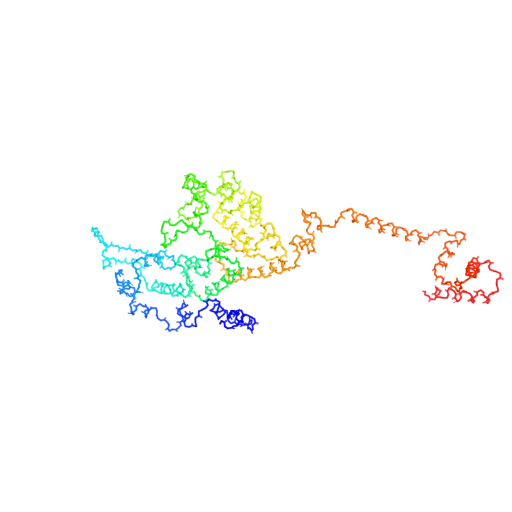-75.112 1.00 79.62 398 PRO A O 1
ATOM 2999 N N . THR A 1 399 ? 25.353 -7.154 -76.657 1.00 78.12 399 THR A N 1
ATOM 3000 C CA . THR A 1 399 ? 24.490 -7.453 -77.808 1.00 78.12 399 THR A CA 1
ATOM 3001 C C . THR A 1 399 ? 24.684 -8.869 -78.324 1.00 78.12 399 THR A C 1
ATOM 3003 O O . THR A 1 399 ? 23.793 -9.402 -78.987 1.00 78.12 399 THR A O 1
ATOM 3006 N N . SER A 1 400 ? 25.810 -9.507 -77.990 1.00 76.56 400 SER A N 1
ATOM 3007 C CA . SER A 1 400 ? 26.087 -10.891 -78.362 1.00 76.56 400 SER A CA 1
ATOM 3008 C C . SER A 1 400 ? 26.807 -11.634 -77.229 1.00 76.56 400 SER A C 1
ATOM 3010 O O . SER A 1 400 ? 28.030 -11.770 -77.246 1.00 76.56 400 SER A O 1
ATOM 3012 N N . PRO A 1 401 ? 26.069 -12.214 -76.261 1.00 70.00 401 PRO A N 1
ATOM 3013 C CA . PRO A 1 401 ? 26.666 -12.943 -75.135 1.00 70.00 401 PRO A CA 1
ATOM 3014 C C . PRO A 1 401 ? 27.531 -14.145 -75.554 1.00 70.00 401 PRO A C 1
ATOM 3016 O O . PRO A 1 401 ? 28.343 -14.631 -74.771 1.00 70.00 401 PRO A O 1
ATOM 3019 N N . ALA A 1 402 ? 27.327 -14.654 -76.773 1.00 74.94 402 ALA A N 1
ATOM 3020 C CA . ALA A 1 402 ? 28.037 -15.801 -77.330 1.00 74.94 402 ALA A CA 1
ATOM 3021 C C . ALA A 1 402 ? 29.338 -15.427 -78.066 1.00 74.94 402 ALA A C 1
ATOM 3023 O O . ALA A 1 402 ? 30.130 -16.321 -78.357 1.00 74.94 402 ALA A O 1
ATOM 3024 N N . ASP A 1 403 ? 29.563 -14.143 -78.366 1.00 80.62 403 ASP A N 1
ATOM 3025 C CA . ASP A 1 403 ? 30.775 -13.670 -79.037 1.00 80.62 403 ASP A CA 1
ATOM 3026 C C . ASP A 1 403 ? 31.221 -12.304 -78.478 1.00 80.62 403 ASP A C 1
ATOM 3028 O O . ASP A 1 403 ? 30.813 -11.254 -78.987 1.00 80.62 403 ASP A O 1
ATOM 3032 N N . PRO A 1 404 ? 32.079 -12.295 -77.441 1.00 80.81 404 PRO A N 1
ATOM 3033 C CA . PRO A 1 404 ? 32.530 -11.063 -76.803 1.00 80.81 404 PRO A CA 1
ATOM 3034 C C . PRO A 1 404 ? 33.368 -10.174 -77.734 1.00 80.81 404 PRO A C 1
ATOM 3036 O O . PRO A 1 404 ? 33.523 -8.986 -77.454 1.00 80.81 404 PRO A O 1
ATOM 3039 N N . ALA A 1 405 ? 33.890 -10.697 -78.852 1.00 84.06 405 ALA A N 1
ATOM 3040 C CA . ALA A 1 405 ? 34.645 -9.887 -79.806 1.00 84.06 405 ALA A CA 1
ATOM 3041 C C . ALA A 1 405 ? 33.757 -8.846 -80.509 1.00 84.06 405 ALA A C 1
ATOM 3043 O O . ALA A 1 405 ? 34.237 -7.767 -80.858 1.00 84.06 405 ALA A O 1
ATOM 3044 N N . VAL A 1 406 ? 32.463 -9.142 -80.675 1.00 83.50 406 VAL A N 1
ATOM 3045 C CA . VAL A 1 406 ? 31.488 -8.223 -81.280 1.00 83.50 406 VAL A CA 1
ATOM 3046 C C . VAL A 1 406 ? 31.239 -7.022 -80.370 1.00 83.50 406 VAL A C 1
ATOM 3048 O O . VAL A 1 406 ? 31.278 -5.883 -80.834 1.00 83.50 406 VAL A O 1
ATOM 3051 N N . ASP A 1 407 ? 31.047 -7.258 -79.071 1.00 84.62 407 ASP A N 1
ATOM 3052 C CA . ASP A 1 407 ? 30.816 -6.189 -78.095 1.00 84.62 407 ASP A CA 1
ATOM 3053 C C . ASP A 1 407 ? 32.080 -5.336 -77.876 1.00 84.62 407 ASP A C 1
ATOM 3055 O O . ASP A 1 407 ? 31.987 -4.112 -77.773 1.00 84.62 407 ASP A O 1
ATOM 3059 N N . VAL A 1 408 ? 33.274 -5.944 -77.915 1.00 85.12 408 VAL A N 1
ATOM 3060 C CA . VAL A 1 408 ? 34.549 -5.203 -77.882 1.00 85.12 408 VAL A CA 1
ATOM 3061 C C . VAL A 1 408 ? 34.701 -4.302 -79.112 1.00 85.12 408 VAL A C 1
ATOM 3063 O O . VAL A 1 408 ? 34.989 -3.117 -78.952 1.00 85.12 408 VAL A O 1
ATOM 3066 N N . ALA A 1 409 ? 34.445 -4.815 -80.321 1.00 87.88 409 ALA A N 1
ATOM 3067 C CA . ALA A 1 409 ? 34.533 -4.029 -81.555 1.00 87.88 409 ALA A CA 1
ATOM 3068 C C . ALA A 1 409 ? 33.495 -2.892 -81.608 1.00 87.88 409 ALA A C 1
ATOM 3070 O O . ALA A 1 409 ? 33.787 -1.801 -82.100 1.00 87.88 409 ALA A O 1
ATOM 3071 N N . ARG A 1 410 ? 32.291 -3.130 -81.073 1.00 87.75 410 ARG A N 1
ATOM 3072 C CA . ARG A 1 410 ? 31.235 -2.119 -80.913 1.00 87.75 410 ARG A CA 1
ATOM 3073 C C . ARG A 1 410 ? 31.674 -0.995 -79.972 1.00 87.75 410 ARG A C 1
ATOM 3075 O O . ARG A 1 410 ? 31.519 0.175 -80.315 1.00 87.75 410 ARG A O 1
ATOM 3082 N N . LEU A 1 411 ? 32.270 -1.339 -78.830 1.00 88.69 411 LEU A N 1
ATOM 3083 C CA . LEU A 1 411 ? 32.801 -0.371 -77.868 1.00 88.69 411 LEU A CA 1
ATOM 3084 C C . LEU A 1 411 ? 33.997 0.413 -78.437 1.00 88.69 411 LEU A C 1
ATOM 3086 O O . LEU A 1 411 ? 34.081 1.624 -78.249 1.00 88.69 411 LEU A O 1
ATOM 3090 N N . ASP A 1 412 ? 34.891 -0.249 -79.178 1.00 90.00 412 ASP A N 1
ATOM 3091 C CA . ASP A 1 412 ? 36.004 0.389 -79.896 1.00 90.00 412 ASP A CA 1
ATOM 3092 C C . ASP A 1 412 ? 35.516 1.420 -80.919 1.00 90.00 412 ASP A C 1
ATOM 3094 O O . ASP A 1 412 ? 36.030 2.540 -80.968 1.00 90.00 412 ASP A O 1
ATOM 3098 N N . ALA A 1 413 ? 34.505 1.061 -81.714 1.00 89.31 413 ALA A N 1
ATOM 3099 C CA . ALA A 1 413 ? 33.905 1.961 -82.693 1.00 89.31 413 ALA A CA 1
ATOM 3100 C C . ALA A 1 413 ? 33.278 3.191 -82.019 1.00 89.31 413 ALA A C 1
ATOM 3102 O O . ALA A 1 413 ? 33.500 4.316 -82.470 1.00 89.31 413 ALA A O 1
ATOM 3103 N N . LEU A 1 414 ? 32.566 2.998 -80.904 1.00 90.00 414 LEU A N 1
ATOM 3104 C CA . LEU A 1 414 ? 31.968 4.090 -80.138 1.00 90.00 414 LEU A CA 1
ATOM 3105 C C . LEU A 1 414 ? 33.034 5.025 -79.541 1.00 90.00 414 LEU A C 1
ATOM 3107 O O . LEU A 1 414 ? 32.925 6.245 -79.662 1.00 90.00 414 LEU A O 1
ATOM 3111 N N . MET A 1 415 ? 34.106 4.467 -78.972 1.00 91.00 415 MET A N 1
ATOM 3112 C CA . MET A 1 415 ? 35.236 5.247 -78.455 1.00 91.00 415 MET A CA 1
ATOM 3113 C C . MET A 1 415 ? 35.947 6.044 -79.557 1.00 91.00 415 MET A C 1
ATOM 3115 O O . MET A 1 415 ? 36.317 7.196 -79.334 1.00 91.00 415 MET A O 1
ATOM 3119 N N . ALA A 1 416 ? 36.101 5.474 -80.756 1.00 89.31 416 ALA A N 1
ATOM 3120 C CA . ALA A 1 416 ? 36.681 6.174 -81.903 1.00 89.31 416 ALA A CA 1
ATOM 3121 C C . ALA A 1 416 ? 35.799 7.338 -82.389 1.00 89.31 416 ALA A C 1
ATOM 3123 O O . ALA A 1 416 ? 36.322 8.378 -82.792 1.00 89.31 416 ALA A O 1
ATOM 3124 N N . ILE A 1 417 ? 34.470 7.195 -82.329 1.00 89.44 417 ILE A N 1
ATOM 3125 C CA . ILE A 1 417 ? 33.530 8.285 -82.635 1.00 89.44 417 ILE A CA 1
ATOM 3126 C C . ILE A 1 417 ? 33.683 9.415 -81.613 1.00 89.44 417 ILE A C 1
ATOM 3128 O O . ILE A 1 417 ? 33.886 10.562 -82.006 1.00 89.44 417 ILE A O 1
ATOM 3132 N N . ILE A 1 418 ? 33.660 9.101 -80.313 1.00 86.75 418 ILE A N 1
ATOM 3133 C CA . ILE A 1 418 ? 33.778 10.105 -79.242 1.00 86.75 418 ILE A CA 1
ATOM 3134 C C . ILE A 1 418 ? 35.127 10.840 -79.307 1.00 86.75 418 ILE A C 1
ATOM 3136 O O . ILE A 1 418 ? 35.186 12.051 -79.103 1.00 86.75 418 ILE A O 1
ATOM 3140 N N . ALA A 1 419 ? 36.210 10.130 -79.633 1.00 86.19 419 ALA A N 1
ATOM 3141 C CA . ALA A 1 419 ? 37.543 10.710 -79.788 1.00 86.19 419 ALA A CA 1
ATOM 3142 C C . ALA A 1 419 ? 37.740 11.493 -81.105 1.00 86.19 419 ALA A C 1
ATOM 3144 O O . ALA A 1 419 ? 38.799 12.092 -81.297 1.00 86.19 419 ALA A O 1
ATOM 3145 N N . GLY A 1 420 ? 36.765 11.479 -82.024 1.00 87.00 420 GLY A N 1
ATOM 3146 C CA . GLY A 1 420 ? 36.864 12.129 -83.335 1.00 87.00 420 GLY A CA 1
ATOM 3147 C C . GLY A 1 420 ? 37.850 11.456 -84.300 1.00 87.00 420 GLY A C 1
ATOM 3148 O O . GLY A 1 420 ? 38.343 12.101 -85.223 1.00 87.00 420 GLY A O 1
ATOM 3149 N N . THR A 1 421 ? 38.170 10.177 -84.084 1.00 90.50 421 THR A N 1
ATOM 3150 C CA . THR A 1 421 ? 39.139 9.397 -84.878 1.00 90.50 421 THR A CA 1
ATOM 3151 C C . THR A 1 421 ? 38.491 8.313 -85.741 1.00 90.50 421 THR A C 1
ATOM 3153 O O . THR A 1 421 ? 39.192 7.603 -86.465 1.00 90.50 421 THR A O 1
ATOM 3156 N N . SER A 1 422 ? 37.164 8.178 -85.682 1.00 90.62 422 SER A N 1
ATOM 3157 C CA . SER A 1 422 ? 36.410 7.217 -86.488 1.00 90.62 422 SER A CA 1
ATOM 3158 C C . SER A 1 422 ? 36.590 7.459 -87.989 1.00 90.62 422 SER A C 1
ATOM 3160 O O . SER A 1 422 ? 36.539 8.589 -88.469 1.00 90.62 422 SER A O 1
ATOM 3162 N N . SER A 1 423 ? 36.767 6.372 -88.740 1.00 90.56 423 SER A N 1
ATOM 3163 C CA . SER A 1 423 ? 36.821 6.371 -90.207 1.00 90.56 423 SER A CA 1
ATOM 3164 C C . SER A 1 423 ? 35.464 6.098 -90.867 1.00 90.56 423 SER A C 1
ATOM 3166 O O . SER A 1 423 ? 35.392 6.029 -92.095 1.00 90.56 423 SER A O 1
ATOM 3168 N N . ALA A 1 424 ? 34.401 5.909 -90.077 1.00 90.25 424 ALA A N 1
ATOM 3169 C CA . ALA A 1 424 ? 33.051 5.686 -90.590 1.00 90.25 424 ALA A CA 1
ATOM 3170 C C . ALA A 1 424 ? 32.459 6.980 -91.176 1.00 90.25 424 ALA A C 1
ATOM 3172 O O . ALA A 1 424 ? 32.851 8.074 -90.773 1.00 90.25 424 ALA A O 1
ATOM 3173 N N . ASP A 1 425 ? 31.502 6.870 -92.099 1.00 92.75 425 ASP A N 1
ATOM 3174 C CA . ASP A 1 425 ? 30.801 8.043 -92.637 1.00 92.75 425 ASP A CA 1
ATOM 3175 C C . ASP A 1 425 ? 29.833 8.677 -91.617 1.00 92.75 425 ASP A C 1
ATOM 3177 O O . ASP A 1 425 ? 29.429 8.049 -90.636 1.00 92.75 425 ASP A O 1
ATOM 3181 N N . ASP A 1 426 ? 29.444 9.934 -91.854 1.00 89.00 426 ASP A N 1
ATOM 3182 C CA . ASP A 1 426 ? 28.590 10.706 -90.940 1.00 89.00 426 ASP A CA 1
ATOM 3183 C C . ASP A 1 426 ? 27.242 10.021 -90.656 1.00 89.00 426 ASP A C 1
ATOM 3185 O O . ASP A 1 426 ? 26.692 10.152 -89.562 1.00 89.00 426 ASP A O 1
ATOM 3189 N N . ALA A 1 427 ? 26.686 9.281 -91.620 1.00 90.94 427 ALA A N 1
ATOM 3190 C CA . ALA A 1 427 ? 25.417 8.581 -91.440 1.00 90.94 427 ALA A CA 1
ATOM 3191 C C . ALA A 1 427 ? 25.569 7.395 -90.473 1.00 90.94 427 ALA A C 1
ATOM 3193 O O . ALA A 1 427 ? 24.735 7.218 -89.581 1.00 90.94 427 ALA A O 1
ATOM 3194 N N . ALA A 1 428 ? 26.649 6.623 -90.604 1.00 88.50 428 ALA A N 1
ATOM 3195 C CA . ALA A 1 428 ? 26.985 5.519 -89.715 1.00 88.50 428 ALA A CA 1
ATOM 3196 C C . ALA A 1 428 ? 27.346 6.006 -88.302 1.00 88.50 428 ALA A C 1
ATOM 3198 O O . ALA A 1 428 ? 26.880 5.423 -87.321 1.00 88.50 428 ALA A O 1
ATOM 3199 N N . GLN A 1 429 ? 28.111 7.100 -88.186 1.00 89.62 429 GLN A N 1
ATOM 3200 C CA . GLN A 1 429 ? 28.438 7.702 -86.888 1.00 89.62 429 GLN A CA 1
ATOM 3201 C C . GLN A 1 429 ? 27.175 8.186 -86.162 1.00 89.62 429 GLN A C 1
ATOM 3203 O O . GLN A 1 429 ? 26.947 7.815 -85.011 1.00 89.62 429 GLN A O 1
ATOM 3208 N N . ASN A 1 430 ? 26.308 8.944 -86.844 1.00 88.56 430 ASN A N 1
ATOM 3209 C CA . ASN A 1 430 ? 25.056 9.438 -86.263 1.00 88.56 430 ASN A CA 1
ATOM 3210 C C . ASN A 1 430 ? 24.094 8.301 -85.890 1.00 88.56 430 ASN A C 1
ATOM 3212 O O . ASN A 1 430 ? 23.436 8.375 -84.854 1.00 88.56 430 ASN A O 1
ATOM 3216 N N . GLY A 1 431 ? 24.027 7.238 -86.699 1.00 90.06 431 GLY A N 1
ATOM 3217 C CA . GLY A 1 431 ? 23.225 6.053 -86.392 1.00 90.06 431 GLY A CA 1
ATOM 3218 C C . GLY A 1 431 ? 23.689 5.344 -85.119 1.00 90.06 431 GLY A C 1
ATOM 3219 O O . GLY A 1 431 ? 22.860 4.985 -84.281 1.00 90.06 431 GLY A O 1
ATOM 3220 N N . MET A 1 432 ? 25.004 5.196 -84.936 1.00 87.56 432 MET A N 1
ATOM 3221 C CA . MET A 1 432 ? 25.580 4.601 -83.728 1.00 87.56 432 MET A CA 1
ATOM 3222 C C . MET A 1 432 ? 25.384 5.504 -82.500 1.00 87.56 432 MET A C 1
ATOM 3224 O O . MET A 1 432 ? 24.942 5.014 -81.468 1.00 87.56 432 MET A O 1
ATOM 3228 N N . ILE A 1 433 ? 25.602 6.821 -82.610 1.00 87.44 433 ILE A N 1
ATOM 3229 C CA . ILE A 1 433 ? 25.336 7.772 -81.512 1.00 87.44 433 ILE A CA 1
ATOM 3230 C C . ILE A 1 433 ? 23.861 7.725 -81.096 1.00 87.44 433 ILE A C 1
ATOM 3232 O O . ILE A 1 433 ? 23.567 7.606 -79.911 1.00 87.44 433 ILE A O 1
ATOM 3236 N N . ALA A 1 434 ? 22.927 7.779 -82.048 1.00 87.56 434 ALA A N 1
ATOM 3237 C CA . ALA A 1 434 ? 21.496 7.763 -81.748 1.00 87.56 434 ALA A CA 1
ATOM 3238 C C . ALA A 1 434 ? 21.041 6.443 -81.105 1.00 87.56 434 ALA A C 1
ATOM 3240 O O . ALA A 1 434 ? 20.176 6.454 -80.233 1.00 87.56 434 ALA A O 1
ATOM 3241 N N . THR A 1 435 ? 21.624 5.317 -81.521 1.00 87.06 435 THR A N 1
ATOM 3242 C CA . THR A 1 435 ? 21.268 3.989 -81.000 1.00 87.06 435 THR A CA 1
ATOM 3243 C C . THR A 1 435 ? 21.854 3.747 -79.611 1.00 87.06 435 THR A C 1
ATOM 3245 O O . THR A 1 435 ? 21.157 3.240 -78.739 1.00 87.06 435 THR A O 1
ATOM 3248 N N . GLU A 1 436 ? 23.120 4.113 -79.405 1.00 86.38 436 GLU A N 1
ATOM 3249 C CA . GLU A 1 436 ? 23.885 3.732 -78.211 1.00 86.38 436 GLU A CA 1
ATOM 3250 C C . GLU A 1 436 ? 23.898 4.810 -77.128 1.00 86.38 436 GLU A C 1
ATOM 3252 O O . GLU A 1 436 ? 23.863 4.510 -75.938 1.00 86.38 436 GLU A O 1
ATOM 3257 N N . LEU A 1 437 ? 23.940 6.079 -77.538 1.00 83.44 437 LEU A N 1
ATOM 3258 C CA . LEU A 1 437 ? 24.028 7.234 -76.644 1.00 83.44 437 LEU A CA 1
ATOM 3259 C C . LEU A 1 437 ? 22.761 8.090 -76.664 1.00 83.44 437 LEU A C 1
ATOM 3261 O O . LEU A 1 437 ? 22.669 9.045 -75.899 1.00 83.44 437 LEU A O 1
ATOM 3265 N N . GLY A 1 438 ? 21.777 7.766 -77.509 1.00 81.19 438 GLY A N 1
ATOM 3266 C CA . GLY A 1 438 ? 20.571 8.575 -77.693 1.00 81.19 438 GLY A CA 1
ATOM 3267 C C . GLY A 1 438 ? 19.848 8.866 -76.381 1.00 81.19 438 GLY A C 1
ATOM 3268 O O . GLY A 1 438 ? 19.504 10.014 -76.133 1.00 81.19 438 GLY A O 1
ATOM 3269 N N . ALA A 1 439 ? 19.721 7.865 -75.505 1.00 75.75 439 ALA A N 1
ATOM 3270 C CA . ALA A 1 439 ? 19.106 8.027 -74.188 1.00 75.75 439 ALA A CA 1
ATOM 3271 C C . ALA A 1 439 ? 19.882 8.979 -73.253 1.00 75.75 439 ALA A C 1
ATOM 3273 O O . ALA A 1 439 ? 19.267 9.637 -72.427 1.00 75.75 439 ALA A O 1
ATOM 3274 N N . PHE A 1 440 ? 21.208 9.087 -73.399 1.00 72.19 440 PHE A N 1
ATOM 3275 C CA . PHE A 1 440 ? 22.050 9.985 -72.594 1.00 72.19 440 PHE A CA 1
ATOM 3276 C C . PHE A 1 440 ? 22.052 11.433 -73.093 1.00 72.19 440 PHE A C 1
ATOM 3278 O O . PHE A 1 440 ? 22.443 12.328 -72.354 1.00 72.19 440 PHE A O 1
ATOM 3285 N N . LEU A 1 441 ? 21.692 11.659 -74.358 1.00 72.12 441 LEU A N 1
ATOM 3286 C CA . LEU A 1 441 ? 21.747 12.975 -75.003 1.00 72.12 441 LEU A CA 1
ATOM 3287 C C . LEU A 1 441 ? 20.390 13.697 -75.010 1.00 72.12 441 LEU A C 1
ATOM 3289 O O . LEU A 1 441 ? 20.315 14.841 -75.460 1.00 72.12 441 LEU A O 1
ATOM 3293 N N . THR A 1 442 ? 19.322 13.021 -74.579 1.00 67.06 442 THR A N 1
ATOM 3294 C CA . THR A 1 442 ? 17.945 13.542 -74.582 1.00 67.06 442 THR A CA 1
ATOM 3295 C C . THR A 1 442 ? 17.382 13.886 -73.201 1.00 67.06 442 THR A C 1
ATOM 3297 O O . THR A 1 442 ? 16.314 14.496 -73.157 1.00 67.06 442 THR A O 1
ATOM 3300 N N . ASP A 1 443 ? 18.086 13.529 -72.125 1.00 46.88 443 ASP A N 1
ATOM 3301 C CA . ASP A 1 443 ? 17.879 14.029 -70.753 1.00 46.88 443 ASP A CA 1
ATOM 3302 C C . ASP A 1 443 ? 18.916 15.122 -70.437 1.00 46.88 443 ASP A C 1
ATOM 3304 O O . ASP A 1 443 ? 18.586 16.048 -69.656 1.00 46.88 443 ASP A O 1
#

Radius of gyration: 39.77 Å; chains: 1; bounding box: 79×35×138 Å

pLDDT: mean 88.46, std 8.82, range [46.88, 97.62]

Secondary structure (DSSP, 8-state):
-TTSS-HHHHHHHH-TT--HHHHHHHHTT--HHHHHHHHT-TT--TGGGGTT--TTT--SHHHHHHHH---HHHHHHHHHSHHHHTT-EEEE---SS---TTTEEEET--HHHHHHHHHHHHHHHHHT--HHHHHHHHHHH-SSTT--SHHHHHHHHHHHHHHHHHT--HHHHHTTTS----SPPTT-TTSPPTTHHHH--TTT-S-STTSTT-B-TTSSBS--SS-TTSTTTHHHHHHHHT--HHHHHHHHHHHHHTT--TTT---HHHHHHHHHHHHHHHHTT--HHHHHHHHHHHT------SSSPP-HHHHHHHHHHHHHHHHHHHTSS-HHHHHHHHH----SSTTTSPPHHHHHHHHHHHHHHHHHHHHHT-----TTSHHHHHHHHHHSPPS-TT-HHHHHHHHHHHHHHHTT---S-HHHHHHHHHHHTHHHH--